Protein AF-0000000078824176 (afdb_homodimer)

Secondary structure (DSSP, 8-state):
--SEEEE-B-TT-GGG-B-EEEEEETTEEEEE---TTHHHHHHHTTTTTT--EEEEE-S--SHHHHTTHHHHHHIIIIIS---EEEEESSTHHHHHHHHTT--BTTTEEEEE--TT--EEETTEEEEEEEE-S-TTS-EEEEEEEETTEEEEE--S-SS--THHHHS--SEEEEE-BS---TT-SS-BHHHHHHHS-GGGGGGEEEESB--HHHHHHHHHTT-EE--B-/--SEEEE-B-TT-GGG-B-EEEEEETTEEEEE---TTHHHHHHHTTTTTT--EEEEE-S--SHHHHTTHHHHHHIIIIIS---EEEEESSTHHHHHHHHTT--BTTTEEEEE--TT--EEETTEEEEEEEE-S-TTS-EEEEEEEETTEEEEE--S-SS--THHHHS--SEEEEE-BS---TT-SS-BHHHHHHHS-GGGGGGEEEESB--HHHHHHHHHTT-EE--B-

Nearest PDB structures (foldseek):
  7fct-assembly1_A  TM=9.360E-01  e=2.946E-27  Bacillus phage vB_BtM_BMBsp2
  1zkp-assembly1_C  TM=7.876E-01  e=1.004E-12  Bacillus anthracis str. Ames
  6kns-assembly2_B-2  TM=7.590E-01  e=8.902E-13  Bacillus subtilis
  6kns-assembly1_A  TM=7.943E-01  e=1.105E-11  Bacillus subtilis
  2wyl-assembly1_C  TM=6.025E-01  e=3.539E-07  Escherichia coli

Solvent-accessible surface area (backbone atoms only — not comparable to full-atom values): 23231 Å² total; per-residue (Å²): 127,86,65,42,21,80,13,38,7,23,81,85,26,62,91,44,26,26,35,23,37,34,45,78,56,95,36,29,38,39,31,37,32,28,6,22,52,39,40,57,49,40,60,76,65,48,65,62,63,78,46,73,41,42,36,37,39,47,36,40,56,42,24,42,25,40,12,17,40,59,50,43,33,51,43,32,31,76,73,67,68,28,64,29,35,37,36,34,67,56,64,60,60,58,51,47,42,40,63,40,39,51,45,78,80,68,36,29,39,80,41,81,40,56,70,76,33,83,39,83,50,98,77,33,42,40,25,38,36,83,41,58,42,56,90,64,46,78,28,23,17,37,42,34,43,45,96,92,34,39,32,37,40,39,39,63,13,35,63,83,67,68,56,70,80,73,42,88,62,58,39,38,37,34,38,29,27,61,71,78,56,92,84,50,45,46,14,18,50,66,58,50,58,72,71,47,55,73,94,58,24,76,39,30,29,38,30,31,37,62,49,74,68,40,58,57,53,40,45,72,69,45,29,42,66,69,62,72,110,126,86,65,41,21,80,13,40,8,22,83,85,27,62,92,44,24,27,35,22,37,34,45,78,55,94,37,29,38,39,32,37,31,26,6,22,52,37,40,56,50,41,61,76,66,49,66,63,64,78,46,73,42,42,37,36,39,47,34,40,56,42,24,42,26,39,11,15,40,58,49,43,33,50,42,33,30,76,73,67,69,27,64,28,35,40,36,35,67,55,64,60,62,59,50,46,42,40,64,38,39,51,45,78,80,66,38,28,38,80,42,81,41,55,69,78,33,82,38,83,49,98,77,32,40,40,24,38,37,81,40,57,44,56,90,62,47,79,30,23,20,38,42,34,44,44,96,92,35,39,34,38,39,38,38,65,14,36,63,83,67,68,56,70,79,74,44,88,62,60,39,38,37,34,38,28,26,61,70,78,58,91,84,50,47,46,15,18,50,66,56,50,56,73,71,47,57,73,94,58,24,77,39,30,28,38,30,32,38,62,48,74,66,39,57,58,53,41,45,73,68,44,31,41,65,68,61,72,110

Sequence (458 aa):
MTLNFLGRGSAFNIKEGNNSAYIKENNKLILLDCGESVFEKIVSKNLLEDIRDVHVLITHLDSDHVGSLSSLIYYTRYIKQIVSNVYFPDSDLYNLLKIQGHMEGQDYRFNYIDIDTNTSSEFGNIRPIKVEHIETLNCFGYLLYVKGKLIWYSGDCKNVSNIINEYEIDEFYQDTCLADYEGNIHTSLRILCETIPKHKRSKIYCMHIDCEELIKKAKHEGFNVVEINMTLNFLGRGSAFNIKEGNNSAYIKENNKLILLDCGESVFEKIVSKNLLEDIRDVHVLITHLDSDHVGSLSSLIYYTRYIKQIVSNVYFPDSDLYNLLKIQGHMEGQDYRFNYIDIDTNTSSEFGNIRPIKVEHIETLNCFGYLLYVKGKLIWYSGDCKNVSNIINEYEIDEFYQDTCLADYEGNIHTSLRILCETIPKHKRSKIYCMHIDCEELIKKAKHEGFNVVEIN

Radius of gyration: 22.6 Å; Cα contacts (8 Å, |Δi|>4): 1136; chains: 2; bounding box: 47×70×51 Å

Structure (mmCIF, N/CA/C/O backbone):
data_AF-0000000078824176-model_v1
#
loop_
_entity.id
_entity.type
_entity.pdbx_description
1 polymer 'Predicted hydrolase'
#
loop_
_atom_site.group_PDB
_atom_site.id
_atom_site.type_symbol
_atom_site.label_atom_id
_atom_site.label_alt_id
_atom_site.label_comp_id
_atom_site.label_asym_id
_atom_site.label_entity_id
_atom_site.label_seq_id
_atom_site.pdbx_PDB_ins_code
_atom_site.Cartn_x
_atom_site.Cartn_y
_atom_site.Cartn_z
_atom_site.occupancy
_atom_site.B_iso_or_equiv
_atom_site.auth_seq_id
_atom_site.auth_comp_id
_atom_site.auth_asym_id
_atom_site.auth_atom_id
_atom_site.pdbx_PDB_model_num
ATOM 1 N N . MET A 1 1 ? 1.742 28.422 -0.798 1 85.75 1 MET A N 1
ATOM 2 C CA . MET A 1 1 ? 1.796 27.125 -0.135 1 85.75 1 MET A CA 1
ATOM 3 C C . MET A 1 1 ? 3.229 26.594 -0.071 1 85.75 1 MET A C 1
ATOM 5 O O . MET A 1 1 ? 3.924 26.562 -1.086 1 85.75 1 MET A O 1
ATOM 9 N N . THR A 1 2 ? 3.648 26.328 1.102 1 90.88 2 THR A N 1
ATOM 10 C CA . THR A 1 2 ? 4.992 25.812 1.353 1 90.88 2 THR A CA 1
ATOM 11 C C . THR A 1 2 ? 5.09 24.344 0.958 1 90.88 2 THR A C 1
ATOM 13 O O . THR A 1 2 ? 6.098 23.922 0.39 1 90.88 2 THR A O 1
ATOM 16 N N . LEU A 1 3 ? 4.02 23.578 1.238 1 96.25 3 LEU A N 1
ATOM 17 C CA . LEU A 1 3 ? 4.012 22.141 0.926 1 96.25 3 LEU A CA 1
ATOM 18 C C . LEU A 1 3 ? 3.49 21.906 -0.487 1 96.25 3 LEU A C 1
ATOM 20 O O . LEU A 1 3 ? 2.537 22.547 -0.922 1 96.25 3 LEU A O 1
ATOM 24 N N . ASN A 1 4 ? 4.18 21.031 -1.193 1 97.31 4 ASN A N 1
ATOM 25 C CA . ASN A 1 4 ? 3.639 20.453 -2.416 1 97.31 4 ASN A CA 1
ATOM 26 C C . ASN A 1 4 ? 2.869 19.172 -2.131 1 97.31 4 ASN A C 1
ATOM 28 O O . ASN A 1 4 ? 3.146 18.469 -1.148 1 97.31 4 ASN A O 1
ATOM 32 N N . PHE A 1 5 ? 1.926 18.891 -2.979 1 98.62 5 PHE A N 1
ATOM 33 C CA . PHE A 1 5 ? 1.122 17.703 -2.713 1 98.62 5 PHE A CA 1
ATOM 34 C C . PHE A 1 5 ? 1.205 16.719 -3.873 1 98.62 5 PHE A C 1
ATOM 36 O O . PHE A 1 5 ? 1.182 17.125 -5.039 1 98.62 5 PHE A O 1
ATOM 43 N N . LEU A 1 6 ? 1.271 15.445 -3.551 1 98.31 6 LEU A N 1
ATOM 44 C CA . LEU A 1 6 ? 1.256 14.367 -4.535 1 98.31 6 LEU A CA 1
ATOM 45 C C . LEU A 1 6 ? -0.158 13.828 -4.73 1 98.31 6 LEU A C 1
ATOM 47 O O . LEU A 1 6 ? -0.453 13.195 -5.75 1 98.31 6 LEU A O 1
ATOM 51 N N . GLY A 1 7 ? -0.941 13.938 -3.797 1 98.5 7 GLY A N 1
ATOM 52 C CA . GLY A 1 7 ? -2.359 13.633 -3.717 1 98.5 7 GLY A CA 1
ATOM 53 C C . GLY A 1 7 ? -3.068 14.367 -2.598 1 98.5 7 GLY A C 1
ATOM 54 O O . GLY A 1 7 ? -2.424 14.875 -1.675 1 98.5 7 GLY A O 1
ATOM 55 N N . ARG A 1 8 ? -4.336 14.484 -2.705 1 98.75 8 ARG A N 1
ATOM 56 C CA . ARG A 1 8 ? -5.094 15.227 -1.703 1 98.75 8 ARG A CA 1
ATOM 57 C C . ARG A 1 8 ? -6.434 14.555 -1.419 1 98.75 8 ARG A C 1
ATOM 59 O O . ARG A 1 8 ? -7.355 15.188 -0.901 1 98.75 8 ARG A O 1
ATOM 66 N N . GLY A 1 9 ? -6.527 13.289 -1.789 1 98.5 9 GLY A N 1
ATOM 67 C CA . GLY A 1 9 ? -7.801 12.594 -1.659 1 98.5 9 GLY A CA 1
ATOM 68 C C . GLY A 1 9 ? -7.91 11.781 -0.383 1 98.5 9 GLY A C 1
ATOM 69 O O . GLY A 1 9 ? -6.898 11.414 0.212 1 98.5 9 GLY A O 1
ATOM 70 N N . SER A 1 10 ? -9.164 11.609 0.029 1 98.06 10 SER A N 1
ATOM 71 C CA . SER A 1 10 ? -9.453 10.625 1.062 1 98.06 10 SER A CA 1
ATOM 72 C C . SER A 1 10 ? -9.141 9.211 0.581 1 98.06 10 SER A C 1
ATOM 74 O O . SER A 1 10 ? -8.789 9.008 -0.584 1 98.06 10 SER A O 1
ATOM 76 N N . ALA A 1 11 ? -9.203 8.234 1.477 1 97.19 11 ALA A N 1
ATOM 77 C CA . ALA A 1 11 ? -8.766 6.859 1.23 1 97.19 11 ALA A CA 1
ATOM 78 C C . ALA A 1 11 ? -9.461 6.277 0 1 97.19 11 ALA A C 1
ATOM 80 O O . ALA A 1 11 ? -8.844 5.551 -0.782 1 97.19 11 ALA A O 1
ATOM 81 N N . PHE A 1 12 ? -10.789 6.645 -0.224 1 97.19 12 PHE A N 1
ATOM 82 C CA . PHE A 1 12 ? -11.562 5.988 -1.268 1 97.19 12 PHE A CA 1
ATOM 83 C C . PHE A 1 12 ? -11.711 6.895 -2.484 1 97.19 12 PHE A C 1
ATOM 85 O O . PHE A 1 12 ? -12.391 6.539 -3.451 1 97.19 12 PHE A O 1
ATOM 92 N N . ASN A 1 13 ? -11.133 8.102 -2.436 1 97.44 13 ASN A N 1
ATOM 93 C CA . ASN A 1 13 ? -11.133 9 -3.58 1 97.44 13 ASN A CA 1
ATOM 94 C C . ASN A 1 13 ? -9.914 8.781 -4.473 1 97.44 13 ASN A C 1
ATOM 96 O O . ASN A 1 13 ? -9 9.602 -4.492 1 97.44 13 ASN A O 1
ATOM 100 N N . ILE A 1 14 ? -9.938 7.777 -5.254 1 95.94 14 ILE A N 1
ATOM 101 C CA . ILE A 1 14 ? -8.789 7.305 -6.023 1 95.94 14 ILE A CA 1
ATOM 102 C C . ILE A 1 14 ? -8.398 8.352 -7.062 1 95.94 14 ILE A C 1
ATOM 104 O O . ILE A 1 14 ? -7.223 8.477 -7.422 1 95.94 14 ILE A O 1
ATOM 108 N N . LYS A 1 15 ? -9.391 9.164 -7.523 1 95 15 LYS A N 1
ATOM 109 C CA . LYS A 1 15 ? -9.133 10.18 -8.539 1 95 15 LYS A CA 1
ATOM 110 C C . LYS A 1 15 ? -8.164 11.242 -8.023 1 95 15 LYS A C 1
ATOM 112 O O . LYS A 1 15 ? -7.348 11.766 -8.781 1 95 15 LYS A O 1
ATOM 117 N N . GLU A 1 16 ? -8.203 11.492 -6.754 1 97.38 16 GLU A N 1
ATOM 118 C CA . GLU A 1 16 ? -7.41 12.562 -6.16 1 97.38 16 GLU A CA 1
ATOM 119 C C . GLU A 1 16 ? -6.098 12.031 -5.598 1 97.38 16 GLU A C 1
ATOM 121 O O . GLU A 1 16 ? -5.258 12.805 -5.129 1 97.38 16 GLU A O 1
ATOM 126 N N . GLY A 1 17 ? -5.883 10.648 -5.605 1 97.69 17 GLY A N 1
ATOM 127 C CA . GLY A 1 17 ? -4.691 10.062 -5.008 1 97.69 17 GLY A CA 1
ATOM 128 C C . GLY A 1 17 ? -4.648 10.203 -3.5 1 97.69 17 GLY A C 1
ATOM 129 O O . GLY A 1 17 ? -5.414 10.984 -2.922 1 97.69 17 GLY A O 1
ATOM 130 N N . ASN A 1 18 ? -3.82 9.453 -2.906 1 98.75 18 ASN A N 1
ATOM 131 C CA . ASN A 1 18 ? -3.719 9.508 -1.452 1 98.75 18 ASN A CA 1
ATOM 132 C C . ASN A 1 18 ? -3.127 10.828 -0.976 1 98.75 18 ASN A C 1
ATOM 134 O O . ASN A 1 18 ? -2.174 11.336 -1.568 1 98.75 18 ASN A O 1
ATOM 138 N N . ASN A 1 19 ? -3.697 11.344 0.047 1 98.81 19 ASN A N 1
ATOM 139 C CA . ASN A 1 19 ? -3.217 12.57 0.675 1 98.81 19 ASN A CA 1
ATOM 140 C C . ASN A 1 19 ? -1.762 12.445 1.114 1 98.81 19 ASN A C 1
ATOM 142 O O . ASN A 1 19 ? -1.429 11.594 1.938 1 98.81 19 ASN A O 1
ATOM 146 N N . SER A 1 20 ? -0.883 13.195 0.501 1 98.81 20 SER A N 1
ATOM 147 C CA . SER A 1 20 ? 0.547 13.188 0.791 1 98.81 20 SER A CA 1
ATOM 148 C C . SER A 1 20 ? 1.206 14.492 0.36 1 98.81 20 SER A C 1
ATOM 150 O O . SER A 1 20 ? 0.925 15.008 -0.724 1 98.81 20 SER A O 1
ATOM 152 N N . ALA A 1 21 ? 2.039 15.055 1.191 1 98.5 21 ALA A N 1
ATOM 153 C CA . ALA A 1 21 ? 2.738 16.312 0.905 1 98.5 21 ALA A CA 1
ATOM 154 C C . ALA A 1 21 ? 4.25 16.094 0.881 1 98.5 21 ALA A C 1
ATOM 156 O O . ALA A 1 21 ? 4.75 15.07 1.347 1 98.5 21 ALA A O 1
ATOM 157 N N . TYR A 1 22 ? 4.98 17.047 0.224 1 97.88 22 TYR A N 1
ATOM 158 C CA . TYR A 1 22 ? 6.434 16.922 0.214 1 97.88 22 TYR A CA 1
ATOM 159 C C . TYR A 1 22 ? 7.094 18.297 0.057 1 97.88 22 TYR A C 1
ATOM 161 O O . TYR A 1 22 ? 6.445 19.266 -0.343 1 97.88 22 TYR A O 1
ATOM 169 N N . ILE A 1 23 ? 8.258 18.422 0.523 1 96.19 23 ILE A N 1
ATOM 170 C CA . ILE A 1 23 ? 9.195 19.516 0.272 1 96.19 23 ILE A CA 1
ATOM 171 C C . ILE A 1 23 ? 10.461 18.969 -0.391 1 96.19 23 ILE A C 1
ATOM 173 O O . ILE A 1 23 ? 11.008 17.953 0.049 1 96.19 23 ILE A O 1
ATOM 177 N N . LYS A 1 24 ? 10.844 19.469 -1.469 1 95.75 24 LYS A N 1
ATOM 178 C CA . LYS A 1 24 ? 12.078 19.125 -2.166 1 95.75 24 LYS A CA 1
ATOM 179 C C . LYS A 1 24 ? 13.016 20.328 -2.246 1 95.75 24 LYS A C 1
ATOM 181 O O . LYS A 1 24 ? 12.695 21.344 -2.883 1 95.75 24 LYS A O 1
ATOM 186 N N . GLU A 1 25 ? 14.133 20.219 -1.551 1 91.81 25 GLU A N 1
ATOM 187 C CA . GLU A 1 25 ? 15.094 21.312 -1.536 1 91.81 25 GLU A CA 1
ATOM 188 C C . GLU A 1 25 ? 16.484 20.828 -1.123 1 91.81 25 GLU A C 1
ATOM 190 O O . GLU A 1 25 ? 16.609 19.953 -0.259 1 91.81 25 GLU A O 1
ATOM 195 N N . ASN A 1 26 ? 17.594 21.375 -1.73 1 92.69 26 ASN A N 1
ATOM 196 C CA . ASN A 1 26 ? 18.969 21.094 -1.361 1 92.69 26 ASN A CA 1
ATOM 197 C C . ASN A 1 26 ? 19.281 19.609 -1.389 1 92.69 26 ASN A C 1
ATOM 199 O O . ASN A 1 26 ? 19.797 19.062 -0.418 1 92.69 26 ASN A O 1
ATOM 203 N N . ASN A 1 27 ? 18.75 18.922 -2.381 1 95.75 27 ASN A N 1
ATOM 204 C CA . ASN A 1 27 ? 18.984 17.516 -2.631 1 95.75 27 ASN A CA 1
ATOM 205 C C . ASN A 1 27 ? 18.328 16.641 -1.567 1 95.75 27 ASN A C 1
ATOM 207 O O . ASN A 1 27 ? 18.781 15.516 -1.319 1 95.75 27 ASN A O 1
ATOM 211 N N . LYS A 1 28 ? 17.312 17.328 -0.838 1 96.38 28 LYS A N 1
ATOM 212 C CA . LYS A 1 28 ? 16.547 16.594 0.166 1 96.38 28 LYS A CA 1
ATOM 213 C C . LYS A 1 28 ? 15.078 16.5 -0.227 1 96.38 28 LYS A C 1
ATOM 215 O O . LYS A 1 28 ? 14.508 17.453 -0.763 1 96.38 28 LYS A O 1
ATOM 220 N N . LEU A 1 29 ? 14.547 15.32 -0.014 1 97.88 29 LEU A N 1
ATOM 221 C CA . LEU A 1 29 ? 13.109 15.109 -0.134 1 97.88 29 LEU A CA 1
ATOM 222 C C . LEU A 1 29 ? 12.492 14.805 1.225 1 97.88 29 LEU A C 1
ATOM 224 O O . LEU A 1 29 ? 12.898 13.852 1.898 1 97.88 29 LEU A O 1
ATOM 228 N N . ILE A 1 30 ? 11.617 15.672 1.691 1 97.25 30 ILE A N 1
ATOM 229 C CA . ILE A 1 30 ? 10.812 15.445 2.891 1 97.25 30 ILE A CA 1
ATOM 230 C C . ILE A 1 30 ? 9.383 15.102 2.494 1 97.25 30 ILE A C 1
ATOM 232 O O . ILE A 1 30 ? 8.711 15.883 1.821 1 97.25 30 ILE A O 1
ATOM 236 N N . LEU A 1 31 ? 9.016 13.961 2.865 1 98.62 31 LEU A N 1
ATOM 237 C CA . LEU A 1 31 ? 7.703 13.445 2.5 1 98.62 31 LEU A CA 1
ATOM 238 C C . LEU A 1 31 ? 6.82 13.273 3.734 1 98.62 31 LEU A C 1
ATOM 240 O O . LEU A 1 31 ? 7.281 12.773 4.766 1 98.62 31 LEU A O 1
ATOM 244 N N . LEU A 1 32 ? 5.574 13.75 3.678 1 98.69 32 LEU A N 1
ATOM 245 C CA . LEU A 1 32 ? 4.555 13.469 4.684 1 98.69 32 LEU A CA 1
ATOM 246 C C . LEU A 1 32 ? 3.566 12.422 4.18 1 98.69 32 LEU A C 1
ATOM 248 O O . LEU A 1 32 ? 2.793 12.688 3.258 1 98.69 32 LEU A O 1
ATOM 252 N N . ASP A 1 33 ? 3.607 11.25 4.762 1 98.88 33 ASP A N 1
ATOM 253 C CA . ASP A 1 33 ? 2.818 10.07 4.418 1 98.88 33 ASP A CA 1
ATOM 254 C C . ASP A 1 33 ? 3.219 9.523 3.051 1 98.88 33 ASP A C 1
ATOM 256 O O . ASP A 1 33 ? 3.791 10.242 2.23 1 98.88 33 ASP A O 1
ATOM 260 N N . CYS A 1 34 ? 2.979 8.281 2.875 1 98.94 34 CYS A N 1
ATOM 261 C CA . CYS A 1 34 ? 3.342 7.543 1.674 1 98.94 34 CYS A CA 1
ATOM 262 C C . CYS A 1 34 ? 2.33 6.441 1.387 1 98.94 34 CYS A C 1
ATOM 264 O O . CYS A 1 34 ? 2.672 5.258 1.411 1 98.94 34 CYS A O 1
ATOM 266 N N . GLY A 1 35 ? 1.13 6.879 1.057 1 98.88 35 GLY A N 1
ATOM 267 C CA . GLY A 1 35 ? 0.037 5.957 0.793 1 98.88 35 GLY A CA 1
ATOM 268 C C . GLY A 1 35 ? 0.248 5.125 -0.456 1 98.88 35 GLY A C 1
ATOM 269 O O . GLY A 1 35 ? 1.292 5.223 -1.104 1 98.88 35 GLY A O 1
ATOM 270 N N . GLU A 1 36 ? -0.699 4.336 -0.833 1 98.75 36 GLU A N 1
ATOM 271 C CA . GLU A 1 36 ? -0.552 3.314 -1.863 1 98.75 36 GLU A CA 1
ATOM 272 C C . GLU A 1 36 ? -0.331 3.941 -3.238 1 98.75 36 GLU A C 1
ATOM 274 O O . GLU A 1 36 ? 0.322 3.348 -4.098 1 98.75 36 GLU A O 1
ATOM 279 N N . SER A 1 37 ? -0.783 5.207 -3.457 1 98.25 37 SER A N 1
ATOM 280 C CA . SER A 1 37 ? -0.636 5.828 -4.77 1 98.25 37 SER A CA 1
ATOM 281 C C . SER A 1 37 ? 0.59 6.734 -4.816 1 98.25 37 SER A C 1
ATOM 283 O O . SER A 1 37 ? 0.903 7.309 -5.863 1 98.25 37 SER A O 1
ATOM 285 N N . VAL A 1 38 ? 1.295 6.863 -3.754 1 98.75 38 VAL A N 1
ATOM 286 C CA . VAL A 1 38 ? 2.281 7.926 -3.605 1 98.75 38 VAL A CA 1
ATOM 287 C C . VAL A 1 38 ? 3.584 7.523 -4.293 1 98.75 38 VAL A C 1
ATOM 289 O O . VAL A 1 38 ? 4.172 8.312 -5.035 1 98.75 38 VAL A O 1
ATOM 292 N N . PHE A 1 39 ? 4.074 6.289 -4.121 1 98.88 39 PHE A N 1
ATOM 293 C CA . PHE A 1 39 ? 5.328 5.844 -4.711 1 98.88 39 PHE A CA 1
ATOM 294 C C . PHE A 1 39 ? 5.301 6 -6.227 1 98.88 39 PHE A C 1
ATOM 296 O O . PHE A 1 39 ? 6.25 6.508 -6.824 1 98.88 39 PHE A O 1
ATOM 303 N N . GLU A 1 40 ? 4.176 5.543 -6.789 1 98.25 40 GLU A N 1
ATOM 304 C CA . GLU A 1 40 ? 4.051 5.676 -8.242 1 98.25 40 GLU A CA 1
ATOM 305 C C . GLU A 1 40 ? 4.227 7.129 -8.68 1 98.25 40 GLU A C 1
ATOM 307 O O . GLU A 1 40 ? 4.879 7.402 -9.688 1 98.25 40 GLU A O 1
ATOM 312 N N . LYS A 1 41 ? 3.641 8.055 -7.945 1 98.06 41 LYS A N 1
ATOM 313 C CA . LYS A 1 41 ? 3.734 9.477 -8.281 1 98.06 41 LYS A CA 1
ATOM 314 C C . LYS A 1 41 ? 5.168 9.977 -8.133 1 98.06 41 LYS A C 1
ATOM 316 O O . LYS A 1 41 ? 5.637 10.773 -8.953 1 98.06 41 LYS A O 1
ATOM 321 N N . ILE A 1 42 ? 5.84 9.531 -7.082 1 98.56 42 ILE A N 1
ATOM 322 C CA . ILE A 1 42 ? 7.223 9.93 -6.844 1 98.56 42 ILE A CA 1
ATOM 323 C C . ILE A 1 42 ? 8.094 9.516 -8.031 1 98.56 42 ILE A C 1
ATOM 325 O O . ILE A 1 42 ? 8.891 10.312 -8.531 1 98.56 42 ILE A O 1
ATOM 329 N N . VAL A 1 43 ? 7.934 8.297 -8.5 1 98.06 43 VAL A N 1
ATOM 330 C CA . VAL A 1 43 ? 8.734 7.766 -9.594 1 98.06 43 VAL A CA 1
ATOM 331 C C . VAL A 1 43 ? 8.352 8.461 -10.898 1 98.06 43 VAL A C 1
ATOM 333 O O . VAL A 1 43 ? 9.219 8.906 -11.656 1 98.06 43 VAL A O 1
ATOM 336 N N . SER A 1 44 ? 7.027 8.609 -11.18 1 96.88 44 SER A N 1
ATOM 337 C CA . SER A 1 44 ? 6.547 9.164 -12.438 1 96.88 44 SER A CA 1
ATOM 338 C C . SER A 1 44 ? 6.953 10.633 -12.586 1 96.88 44 SER A C 1
ATOM 340 O O . SER A 1 44 ? 7.211 11.102 -13.703 1 96.88 44 SER A O 1
ATOM 342 N N . LYS A 1 45 ? 7.035 11.336 -11.453 1 97.12 45 LYS A N 1
ATOM 343 C CA . LYS A 1 45 ? 7.387 12.758 -11.477 1 97.12 45 LYS A CA 1
ATOM 344 C C . LYS A 1 45 ? 8.891 12.953 -11.359 1 97.12 45 LYS A C 1
ATOM 346 O O . LYS A 1 45 ? 9.375 14.086 -11.328 1 97.12 45 LYS A O 1
ATOM 351 N N . ASN A 1 46 ? 9.656 11.852 -11.242 1 97.12 46 ASN A N 1
ATOM 352 C CA . ASN A 1 46 ? 11.109 11.883 -11.102 1 97.12 46 ASN A CA 1
ATOM 353 C C . A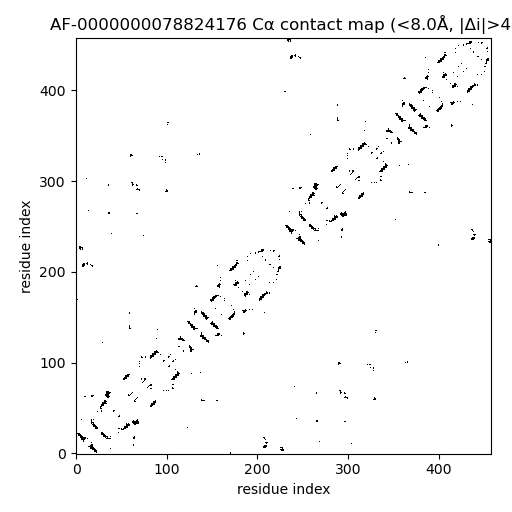SN A 1 46 ? 11.539 12.742 -9.914 1 97.12 46 ASN A C 1
ATOM 355 O O . ASN A 1 46 ? 12.445 13.562 -10.039 1 97.12 46 ASN A O 1
ATOM 359 N N . LEU A 1 47 ? 10.844 12.625 -8.836 1 97.88 47 LEU A N 1
ATOM 360 C CA . LEU A 1 47 ? 11.086 13.477 -7.676 1 97.88 47 LEU A CA 1
ATOM 361 C C . LEU A 1 47 ? 12.391 13.102 -6.992 1 97.88 47 LEU A C 1
ATOM 363 O O . LEU A 1 47 ? 12.914 13.867 -6.176 1 97.88 47 LEU A O 1
ATOM 367 N N . LEU A 1 48 ? 12.93 11.953 -7.273 1 98.31 48 LEU A N 1
ATOM 368 C CA . LEU A 1 48 ? 14.148 11.5 -6.609 1 98.31 48 LEU A CA 1
ATOM 369 C C . LEU A 1 48 ? 15.383 11.867 -7.426 1 98.31 48 LEU A C 1
ATOM 371 O O . LEU A 1 48 ? 16.516 11.555 -7.039 1 98.31 48 LEU A O 1
ATOM 375 N N . GLU A 1 49 ? 15.047 12.508 -8.586 1 96.88 49 GLU A N 1
ATOM 376 C CA . GLU A 1 49 ? 16.172 12.977 -9.375 1 96.88 49 GLU A CA 1
ATOM 377 C C . GLU A 1 49 ? 17.016 13.969 -8.578 1 96.88 49 GLU A C 1
ATOM 379 O O . GLU A 1 49 ? 16.484 14.898 -7.969 1 96.88 49 GLU A O 1
ATOM 384 N N . ASP A 1 50 ? 18.297 13.82 -8.391 1 96.81 50 ASP A N 1
ATOM 385 C CA . ASP A 1 50 ? 19.266 14.695 -7.742 1 96.81 50 ASP A CA 1
ATOM 386 C C . ASP A 1 50 ? 19.062 14.711 -6.227 1 96.81 50 ASP A C 1
ATOM 388 O O . ASP A 1 50 ? 19.422 15.68 -5.559 1 96.81 50 ASP A O 1
ATOM 392 N N . ILE A 1 51 ? 18.359 13.773 -5.762 1 98 51 ILE A N 1
ATOM 393 C CA . ILE A 1 51 ? 18.141 13.672 -4.324 1 98 51 ILE A CA 1
ATOM 394 C C . ILE A 1 51 ? 19.188 12.75 -3.701 1 98 51 ILE A C 1
ATOM 396 O O . ILE A 1 51 ? 19.516 11.711 -4.273 1 98 51 ILE A O 1
ATOM 400 N N . ARG A 1 52 ? 19.688 13.164 -2.516 1 97.69 52 ARG A N 1
ATOM 401 C CA . ARG A 1 52 ? 20.688 12.375 -1.806 1 97.69 52 ARG A CA 1
ATOM 402 C C . ARG A 1 52 ? 20.203 12.016 -0.402 1 97.69 52 ARG A C 1
ATOM 404 O O . ARG A 1 52 ? 20.797 11.172 0.266 1 97.69 52 ARG A O 1
ATOM 411 N N . ASP A 1 53 ? 19.094 12.641 -0.003 1 97.81 53 ASP A N 1
ATOM 412 C CA . ASP A 1 53 ? 18.562 12.43 1.345 1 97.81 53 ASP A CA 1
ATOM 413 C C . ASP A 1 53 ? 17.047 12.422 1.345 1 97.81 53 ASP A C 1
ATOM 415 O O . ASP A 1 53 ? 16.406 13.359 0.859 1 97.81 53 ASP A O 1
ATOM 419 N N . VAL A 1 54 ? 16.531 11.336 1.842 1 98.5 54 VAL A N 1
ATOM 420 C CA . VAL A 1 54 ? 15.086 11.164 1.845 1 98.5 54 VAL A CA 1
ATOM 421 C C . VAL A 1 54 ? 14.586 11.016 3.281 1 98.5 54 VAL A C 1
ATOM 423 O O . VAL A 1 54 ? 15.109 10.211 4.051 1 98.5 54 VAL A O 1
ATOM 426 N N . HIS A 1 55 ? 13.602 11.836 3.688 1 98 55 HIS A N 1
ATOM 427 C CA . HIS A 1 55 ? 12.961 11.828 4.996 1 98 55 HIS A CA 1
ATOM 428 C C . HIS A 1 55 ? 11.453 11.656 4.871 1 98 55 HIS A C 1
ATOM 430 O O . HIS A 1 55 ? 10.797 12.398 4.141 1 98 55 HIS A O 1
ATOM 436 N N . VAL A 1 56 ? 10.93 10.664 5.566 1 98.75 56 VAL A N 1
ATOM 437 C CA . VAL A 1 56 ? 9.5 10.383 5.48 1 98.75 56 VAL A CA 1
ATOM 438 C C . VAL A 1 56 ? 8.875 10.453 6.875 1 98.75 56 VAL A C 1
ATOM 440 O O . VAL A 1 56 ? 9.266 9.711 7.777 1 98.75 56 VAL A O 1
ATOM 443 N N . LEU A 1 57 ? 7.922 11.359 7.066 1 98.44 57 LEU A N 1
ATOM 444 C CA . LEU A 1 57 ? 7.121 11.469 8.281 1 98.44 57 LEU A CA 1
ATOM 445 C C . LEU A 1 57 ? 5.746 10.836 8.086 1 98.44 57 LEU A C 1
ATOM 447 O O . LEU A 1 57 ? 5 11.234 7.191 1 98.44 57 LEU A O 1
ATOM 451 N N . ILE A 1 58 ? 5.422 9.867 8.93 1 98.81 58 ILE A N 1
ATOM 452 C CA . ILE A 1 58 ? 4.164 9.141 8.789 1 98.81 58 ILE A CA 1
ATOM 453 C C . ILE A 1 58 ? 3.189 9.578 9.875 1 98.81 58 ILE A C 1
ATOM 455 O O . ILE A 1 58 ? 3.549 9.625 11.055 1 98.81 58 ILE A O 1
ATOM 459 N N . THR A 1 59 ? 1.964 9.906 9.492 1 98.81 59 THR A N 1
ATOM 460 C CA . THR A 1 59 ? 0.963 10.352 10.453 1 98.81 59 THR A CA 1
ATOM 461 C C . THR A 1 59 ? 0.307 9.164 11.148 1 98.81 59 THR A C 1
ATOM 463 O O . THR A 1 59 ? 0.08 9.188 12.359 1 98.81 59 THR A O 1
ATOM 466 N N . HIS A 1 60 ? -0.094 8.148 10.383 1 98.81 60 HIS A N 1
ATOM 467 C CA . HIS A 1 60 ? -0.664 6.926 10.938 1 98.81 60 HIS A CA 1
ATOM 468 C C . HIS A 1 60 ? -0.582 5.777 9.938 1 98.81 60 HIS A C 1
ATOM 470 O O . HIS A 1 60 ? -0.076 5.953 8.82 1 98.81 60 HIS A O 1
ATOM 476 N N . LEU A 1 61 ? -1.084 4.586 10.312 1 98.81 61 LEU A N 1
ATOM 477 C CA . LEU A 1 61 ? -0.606 3.404 9.609 1 98.81 61 LEU A CA 1
ATOM 478 C C . LEU A 1 61 ? -1.714 2.795 8.758 1 98.81 61 LEU A C 1
ATOM 480 O O . LEU A 1 61 ? -1.606 1.648 8.312 1 98.81 61 LEU A O 1
ATOM 484 N N . ASP A 1 62 ? -2.807 3.557 8.453 1 98.5 62 ASP A N 1
ATOM 485 C CA . ASP A 1 62 ? -3.701 3.133 7.383 1 98.5 62 ASP A CA 1
ATOM 486 C C . ASP A 1 62 ? -2.971 3.098 6.043 1 98.5 62 ASP A C 1
ATOM 488 O O . ASP A 1 62 ? -2.062 3.896 5.805 1 98.5 62 ASP A O 1
ATOM 492 N N . SER A 1 63 ? -3.383 2.223 5.164 1 98.31 63 SER A N 1
ATOM 493 C CA . SER A 1 63 ? -2.625 1.986 3.941 1 98.31 63 SER A CA 1
ATOM 494 C C . SER A 1 63 ? -2.623 3.221 3.045 1 98.31 63 SER A C 1
ATOM 496 O O . SER A 1 63 ? -1.655 3.469 2.322 1 98.31 63 SER A O 1
ATOM 498 N N . ASP A 1 64 ? -3.697 4.023 3.131 1 98.56 64 ASP A N 1
ATOM 499 C CA . ASP A 1 64 ? -3.705 5.219 2.297 1 98.56 64 ASP A CA 1
ATOM 500 C C . ASP A 1 64 ? -2.709 6.254 2.812 1 98.56 64 ASP A C 1
ATOM 502 O O . ASP A 1 64 ? -2.512 7.301 2.189 1 98.56 64 ASP A O 1
ATOM 506 N N . HIS A 1 65 ? -1.98 5.984 3.85 1 98.88 65 HIS A N 1
ATOM 507 C CA . HIS A 1 65 ? -0.934 6.867 4.352 1 98.88 65 HIS A CA 1
ATOM 508 C C . HIS A 1 65 ? 0.417 6.16 4.383 1 98.88 65 HIS A C 1
ATOM 510 O O . HIS A 1 65 ? 1.46 6.809 4.48 1 98.88 65 HIS A O 1
ATOM 516 N N . VAL A 1 66 ? 0.461 4.816 4.258 1 98.88 66 VAL A N 1
ATOM 517 C CA . VAL A 1 66 ? 1.744 4.129 4.371 1 98.88 66 VAL A CA 1
ATOM 518 C C . VAL A 1 66 ? 1.831 3.02 3.326 1 98.88 66 VAL A C 1
ATOM 520 O O . VAL A 1 66 ? 2.852 2.336 3.219 1 98.88 66 VAL A O 1
ATOM 523 N N . GLY A 1 67 ? 0.923 2.832 2.463 1 98.88 67 GLY A N 1
ATOM 524 C CA . GLY A 1 67 ? 0.722 1.639 1.658 1 98.88 67 GLY A CA 1
ATOM 525 C C . GLY A 1 67 ? 1.816 1.42 0.631 1 98.88 67 GLY A C 1
ATOM 526 O O . GLY A 1 67 ? 1.952 0.323 0.085 1 98.88 67 GLY A O 1
ATOM 527 N N . SER A 1 68 ? 2.594 2.434 0.282 1 98.88 68 SER A N 1
ATOM 528 C CA . SER A 1 68 ? 3.678 2.238 -0.676 1 98.88 68 SER A CA 1
ATOM 529 C C . SER A 1 68 ? 5.02 2.67 -0.089 1 98.88 68 SER A C 1
ATOM 531 O O . SER A 1 68 ? 5.992 2.852 -0.822 1 98.88 68 SER A O 1
ATOM 533 N N . LEU A 1 69 ? 5.059 2.799 1.237 1 98.94 69 LEU A N 1
ATOM 534 C CA . LEU A 1 69 ? 6.289 3.174 1.928 1 98.94 69 LEU A CA 1
ATOM 535 C C . LEU A 1 69 ? 7.375 2.123 1.714 1 98.94 69 LEU A C 1
ATOM 537 O O . LEU A 1 69 ? 8.531 2.463 1.467 1 98.94 69 LEU A O 1
ATOM 541 N N . SER A 1 70 ? 7.031 0.859 1.852 1 98.75 70 SER A N 1
ATOM 542 C CA . SER A 1 70 ? 7.969 -0.235 1.626 1 98.75 70 SER A CA 1
ATOM 543 C C . SER A 1 70 ? 8.609 -0.139 0.245 1 98.75 70 SER A C 1
ATOM 545 O O . SER A 1 70 ? 9.828 -0.281 0.109 1 98.75 70 SER A O 1
ATOM 547 N N . SER A 1 71 ? 7.816 0.096 -0.77 1 98.75 71 SER A N 1
ATOM 548 C CA . SER A 1 71 ? 8.328 0.227 -2.129 1 98.75 71 SER A CA 1
ATOM 549 C C . SER A 1 71 ? 9.289 1.406 -2.248 1 98.75 71 SER A C 1
ATOM 551 O O . SER A 1 71 ? 10.336 1.3 -2.889 1 98.75 71 SER A O 1
ATOM 553 N N . LEU A 1 72 ? 8.922 2.523 -1.617 1 98.94 72 LEU A N 1
ATOM 554 C CA . LEU A 1 72 ? 9.812 3.678 -1.626 1 98.94 72 LEU A CA 1
ATOM 555 C C . LEU A 1 72 ? 11.148 3.342 -0.967 1 98.94 72 LEU A C 1
ATOM 557 O O . LEU A 1 72 ? 12.211 3.652 -1.511 1 98.94 72 LEU A O 1
ATOM 561 N N . ILE A 1 73 ? 11.102 2.693 0.177 1 98.94 73 ILE A N 1
ATOM 562 C CA . ILE A 1 73 ? 12.297 2.344 0.939 1 98.94 73 ILE A CA 1
ATOM 563 C C . ILE A 1 73 ? 13.203 1.452 0.094 1 98.94 73 ILE A C 1
ATOM 565 O O . ILE A 1 73 ? 14.398 1.722 -0.038 1 98.94 73 ILE A O 1
ATOM 569 N N . TYR A 1 74 ? 12.648 0.422 -0.529 1 98.69 74 TYR A N 1
ATOM 570 C CA . TYR A 1 74 ? 13.445 -0.488 -1.344 1 98.69 74 TYR A CA 1
ATOM 571 C C . TYR A 1 74 ? 13.977 0.216 -2.586 1 98.69 74 TYR A C 1
ATOM 573 O O . TYR A 1 74 ? 15.125 -0.004 -2.988 1 98.69 74 TYR A O 1
ATOM 581 N N . TYR A 1 75 ? 13.164 1.035 -3.176 1 98.69 75 TYR A N 1
ATOM 582 C CA . TYR A 1 75 ? 13.594 1.755 -4.371 1 98.69 75 TYR A CA 1
ATOM 583 C C . TYR A 1 75 ? 14.758 2.684 -4.055 1 98.69 75 TYR A C 1
ATOM 585 O O . TYR A 1 75 ? 15.758 2.707 -4.781 1 98.69 75 TYR A O 1
ATOM 593 N N . THR A 1 76 ? 14.633 3.504 -2.969 1 98.81 76 THR A N 1
ATOM 594 C CA . THR A 1 76 ? 15.711 4.41 -2.582 1 98.81 76 THR A CA 1
ATOM 595 C C . THR A 1 76 ? 16.984 3.631 -2.258 1 98.81 76 THR A C 1
ATOM 597 O O . THR A 1 76 ? 18.078 4.027 -2.658 1 98.81 76 THR A O 1
ATOM 600 N N . ARG A 1 77 ? 16.859 2.486 -1.603 1 98.56 77 ARG A N 1
ATOM 601 C CA . ARG A 1 77 ? 18.031 1.714 -1.178 1 98.56 77 ARG A CA 1
ATOM 602 C C . ARG A 1 77 ? 18.703 1.042 -2.367 1 98.56 77 ARG A C 1
ATOM 604 O O . ARG A 1 77 ? 19.906 1.185 -2.562 1 98.56 77 ARG A O 1
ATOM 611 N N . TYR A 1 78 ? 17.938 0.347 -3.217 1 96.56 78 TYR A N 1
ATOM 612 C CA . TYR A 1 78 ? 18.531 -0.596 -4.156 1 96.56 78 TYR A CA 1
ATOM 613 C C . TYR A 1 78 ? 18.672 0.032 -5.539 1 96.56 78 TYR A C 1
ATOM 615 O O . TYR A 1 78 ? 19.5 -0.417 -6.344 1 96.56 78 TYR A O 1
ATOM 623 N N . ILE A 1 79 ? 17.875 1.035 -5.82 1 97.19 79 ILE A N 1
ATOM 624 C CA . ILE A 1 79 ? 17.969 1.693 -7.117 1 97.19 79 ILE A CA 1
ATOM 625 C C . ILE A 1 79 ? 18.734 3.006 -6.977 1 97.19 79 ILE A C 1
ATOM 627 O O . ILE A 1 79 ? 19.641 3.289 -7.758 1 97.19 79 ILE A O 1
ATOM 631 N N . LYS A 1 80 ? 18.453 3.811 -5.91 1 98.19 80 LYS A N 1
ATOM 632 C CA . LYS A 1 80 ? 19.047 5.141 -5.766 1 98.19 80 LYS A CA 1
ATOM 633 C C . LYS A 1 80 ? 20.234 5.113 -4.824 1 98.19 80 LYS A C 1
ATOM 635 O O . LYS A 1 80 ? 21 6.082 -4.754 1 98.19 80 LYS A O 1
ATOM 640 N N . GLN A 1 81 ? 20.422 3.984 -4.102 1 98.19 81 GLN A N 1
ATOM 641 C CA . GLN A 1 81 ? 21.516 3.818 -3.141 1 98.19 81 GLN A CA 1
ATOM 642 C C . GLN A 1 81 ? 21.422 4.863 -2.031 1 98.19 81 GLN A C 1
ATOM 644 O O . GLN A 1 81 ? 22.438 5.453 -1.648 1 98.19 81 GLN A O 1
ATOM 649 N N . ILE A 1 82 ? 20.234 5.176 -1.645 1 98.5 82 ILE A N 1
ATOM 650 C CA . ILE A 1 82 ? 19.938 6.078 -0.538 1 98.5 82 ILE A CA 1
ATOM 651 C C . ILE A 1 82 ? 19.219 5.309 0.572 1 98.5 82 ILE A C 1
ATOM 653 O O . ILE A 1 82 ? 18.25 4.594 0.314 1 98.5 82 ILE A O 1
ATOM 657 N N . VAL A 1 83 ? 19.719 5.363 1.812 1 98.75 83 VAL A N 1
ATOM 658 C CA . VAL A 1 83 ? 19 4.832 2.961 1 98.75 83 VAL A CA 1
ATOM 659 C C . VAL A 1 83 ? 18.016 5.879 3.492 1 98.75 83 VAL A C 1
ATOM 661 O O . VAL A 1 83 ? 18.438 6.902 4.039 1 98.75 83 VAL A O 1
ATOM 664 N N . SER A 1 84 ? 16.734 5.672 3.35 1 98.62 84 SER A N 1
ATOM 665 C CA . SER A 1 84 ? 15.711 6.637 3.736 1 98.62 84 SER A CA 1
ATOM 666 C C . SER A 1 84 ? 15.578 6.727 5.25 1 98.62 84 SER A C 1
ATOM 668 O O . SER A 1 84 ? 15.75 5.727 5.953 1 98.62 84 SER A O 1
ATOM 670 N N . ASN A 1 85 ? 15.312 7.945 5.711 1 98.44 85 ASN A N 1
ATOM 671 C CA . ASN A 1 85 ? 14.945 8.172 7.105 1 98.44 85 ASN A CA 1
ATOM 672 C C . ASN A 1 85 ? 13.43 8.188 7.293 1 98.44 85 ASN A C 1
ATOM 674 O O . ASN A 1 85 ? 12.727 8.922 6.605 1 98.44 85 ASN A O 1
ATOM 678 N N . VAL A 1 86 ? 13 7.367 8.188 1 98.62 86 VAL A N 1
ATOM 679 C CA . VAL A 1 86 ? 11.57 7.277 8.461 1 98.62 86 VAL A CA 1
ATOM 680 C C . VAL A 1 86 ? 11.289 7.707 9.898 1 98.62 86 VAL A C 1
ATOM 682 O O . VAL A 1 86 ? 11.977 7.277 10.828 1 98.62 86 VAL A O 1
ATOM 685 N N . TYR A 1 87 ? 10.25 8.562 10.094 1 98.25 87 TYR A N 1
ATOM 686 C CA . TYR A 1 87 ? 9.945 9.141 11.398 1 98.25 87 TYR A CA 1
ATOM 687 C C . TYR A 1 87 ? 8.547 8.734 11.852 1 98.25 87 TYR A C 1
ATOM 689 O O . TYR A 1 87 ? 7.582 8.836 11.086 1 98.25 87 TYR A O 1
ATOM 697 N N . PHE A 1 88 ? 8.422 8.289 13.031 1 98.5 88 PHE A N 1
ATOM 698 C CA . PHE A 1 88 ? 7.141 7.98 13.664 1 98.5 88 PHE A CA 1
ATOM 699 C C . PHE A 1 88 ? 7.27 7.969 15.18 1 98.5 88 PHE A C 1
ATOM 701 O O . PHE A 1 88 ? 8.305 7.566 15.719 1 98.5 88 PHE A O 1
ATOM 708 N N . PRO A 1 89 ? 6.223 8.375 15.922 1 97.69 89 PRO A N 1
ATOM 709 C CA . PRO A 1 89 ? 6.355 8.531 17.375 1 97.69 89 PRO A CA 1
ATOM 710 C C . PRO A 1 89 ? 6.098 7.238 18.141 1 97.69 89 PRO A C 1
ATOM 712 O O . PRO A 1 89 ? 5.973 7.254 19.359 1 97.69 89 PRO A O 1
ATOM 715 N N . ASP A 1 90 ? 5.918 6.129 17.469 1 95.25 90 ASP A N 1
ATOM 716 C CA . ASP A 1 90 ? 5.656 4.852 18.125 1 95.25 90 ASP A CA 1
ATOM 717 C C . ASP A 1 90 ? 6.328 3.703 17.375 1 95.25 90 ASP A C 1
ATOM 719 O O . ASP A 1 90 ? 6.812 3.885 16.25 1 95.25 90 ASP A O 1
ATOM 723 N N . SER A 1 91 ? 6.375 2.512 18.031 1 97.31 91 SER A N 1
ATOM 724 C CA . SER A 1 91 ? 7.094 1.379 17.453 1 97.31 91 SER A CA 1
ATOM 725 C C . SER A 1 91 ? 6.246 0.663 16.406 1 97.31 91 SER A C 1
ATOM 727 O O . SER A 1 91 ? 6.723 -0.258 15.742 1 97.31 91 SER A O 1
ATOM 729 N N . ASP A 1 92 ? 5.016 1.05 16.297 1 98.12 92 ASP A N 1
ATOM 730 C CA . ASP A 1 92 ? 4.109 0.355 15.383 1 98.12 92 ASP A CA 1
ATOM 731 C C . ASP A 1 92 ? 4.633 0.392 13.953 1 98.12 92 ASP A C 1
ATOM 733 O O . ASP A 1 92 ? 4.531 -0.598 13.227 1 98.12 92 ASP A O 1
ATOM 737 N N . LEU A 1 93 ? 5.195 1.549 13.562 1 98.69 93 LEU A N 1
ATOM 738 C CA . LEU A 1 93 ? 5.734 1.642 12.211 1 98.69 93 LEU A CA 1
ATOM 739 C C . LEU A 1 93 ? 6.961 0.748 12.055 1 98.69 93 LEU A C 1
ATOM 741 O O . LEU A 1 93 ? 7.125 0.09 11.023 1 98.69 93 LEU A O 1
ATOM 745 N N . TYR A 1 94 ? 7.828 0.757 13.062 1 98.69 94 TYR A N 1
ATOM 746 C CA . TYR A 1 94 ? 8.977 -0.14 13.062 1 98.69 94 TYR A CA 1
ATOM 747 C C . TYR A 1 94 ? 8.539 -1.588 12.875 1 98.69 94 TYR A C 1
ATOM 749 O O . TYR A 1 94 ? 9.109 -2.316 12.055 1 98.69 94 TYR A O 1
ATOM 757 N N . ASN A 1 95 ? 7.523 -1.955 13.625 1 98.69 95 ASN A N 1
ATOM 758 C CA . ASN A 1 95 ? 7 -3.314 13.562 1 98.69 95 ASN A CA 1
ATOM 759 C C . ASN A 1 95 ? 6.375 -3.615 12.203 1 98.69 95 ASN A C 1
ATOM 761 O O . ASN A 1 95 ? 6.535 -4.715 11.672 1 98.69 95 ASN A O 1
ATOM 765 N N . LEU A 1 96 ? 5.672 -2.65 11.656 1 98.81 96 LEU A N 1
ATOM 766 C CA . LEU A 1 96 ? 5.074 -2.801 10.336 1 98.81 96 LEU A CA 1
ATOM 767 C C . LEU A 1 96 ? 6.141 -3.078 9.289 1 98.81 96 LEU A C 1
ATOM 769 O O . LEU A 1 96 ? 6.016 -4.023 8.5 1 98.81 96 LEU A O 1
ATOM 773 N N . LEU A 1 97 ? 7.188 -2.275 9.297 1 98.88 97 LEU A N 1
ATOM 774 C CA . LEU A 1 97 ? 8.258 -2.41 8.312 1 98.88 97 LEU A CA 1
ATOM 775 C C . LEU A 1 97 ? 9 -3.725 8.5 1 98.88 97 LEU A C 1
ATOM 777 O O . LEU A 1 97 ? 9.414 -4.359 7.523 1 98.88 97 LEU A O 1
ATOM 781 N N . LYS A 1 98 ? 9.156 -4.129 9.727 1 98.69 98 LYS A N 1
ATOM 782 C CA . LYS A 1 98 ? 9.781 -5.418 10.008 1 98.69 98 LYS A CA 1
ATOM 783 C C . LYS A 1 98 ? 8.961 -6.566 9.438 1 98.69 98 LYS A C 1
ATOM 785 O O . LYS A 1 98 ? 9.5 -7.484 8.82 1 98.69 98 LYS A O 1
ATOM 790 N N . ILE A 1 99 ? 7.66 -6.52 9.656 1 98.69 99 ILE A N 1
ATOM 791 C CA . ILE A 1 99 ? 6.754 -7.551 9.156 1 98.69 99 ILE A CA 1
ATOM 792 C C . ILE A 1 99 ? 6.809 -7.594 7.633 1 98.69 99 ILE A C 1
ATOM 794 O O . ILE A 1 99 ? 6.66 -8.656 7.027 1 98.69 99 ILE A O 1
ATOM 798 N N . GLN A 1 100 ? 7.16 -6.461 7.012 1 98.56 100 GLN A N 1
ATOM 799 C CA . GLN A 1 100 ? 7.227 -6.379 5.555 1 98.56 100 GLN A CA 1
ATOM 800 C C . GLN A 1 100 ? 8.617 -6.734 5.047 1 98.56 100 GLN A C 1
ATOM 802 O O . GLN A 1 100 ? 8.914 -6.566 3.861 1 98.56 100 GLN A O 1
ATOM 807 N N . GLY A 1 101 ? 9.508 -7.109 5.945 1 98.12 101 GLY A N 1
ATOM 808 C CA . GLY A 1 101 ? 10.766 -7.727 5.543 1 98.12 101 GLY A CA 1
ATOM 809 C C . GLY A 1 101 ? 11.938 -6.762 5.57 1 98.12 101 GLY A C 1
ATOM 810 O O . GLY A 1 101 ? 13.055 -7.125 5.195 1 98.12 101 GLY A O 1
ATOM 811 N N . HIS A 1 102 ? 11.664 -5.555 6.043 1 98.75 102 HIS A N 1
ATOM 812 C CA . HIS A 1 102 ? 12.727 -4.555 6.02 1 98.75 102 HIS A CA 1
ATOM 813 C C . HIS A 1 102 ? 13.695 -4.75 7.184 1 98.75 102 HIS A C 1
ATOM 815 O O . HIS A 1 102 ? 13.281 -5.109 8.289 1 98.75 102 HIS A O 1
ATOM 821 N N . MET A 1 103 ? 14.922 -4.477 6.891 1 98.44 103 MET A N 1
ATOM 822 C CA . MET A 1 103 ? 15.953 -4.492 7.926 1 98.44 103 MET A CA 1
ATOM 823 C C . MET A 1 103 ? 16.375 -3.074 8.289 1 98.44 103 MET A C 1
ATOM 825 O O . MET A 1 103 ? 16.953 -2.365 7.465 1 98.44 103 MET A O 1
ATOM 829 N N . GLU A 1 104 ? 16.125 -2.738 9.539 1 98.38 104 GLU A N 1
ATOM 830 C CA . GLU A 1 104 ? 16.531 -1.431 10.047 1 98.38 104 GLU A CA 1
ATOM 831 C C . GLU A 1 104 ? 18.047 -1.278 10 1 98.38 104 GLU A C 1
ATOM 833 O O . GLU A 1 104 ? 18.781 -2.217 10.312 1 98.38 104 GLU A O 1
ATOM 838 N N . GLY A 1 105 ? 18.578 -0.089 9.656 1 98.06 105 GLY A N 1
ATOM 839 C CA . GLY A 1 105 ? 20.016 0.155 9.531 1 98.06 105 GLY A CA 1
ATOM 840 C C . GLY A 1 105 ? 20.578 -0.24 8.18 1 98.06 105 GLY A C 1
ATOM 841 O O . GLY A 1 105 ? 21.641 0.237 7.781 1 98.06 105 GLY A O 1
ATOM 842 N N . GLN A 1 106 ? 19.844 -1.056 7.426 1 98.06 106 GLN A N 1
ATOM 843 C CA . GLN A 1 106 ? 20.25 -1.479 6.094 1 98.06 106 GLN A CA 1
ATOM 844 C C . GLN A 1 106 ? 19.344 -0.892 5.023 1 98.06 106 GLN A C 1
ATOM 846 O O . GLN A 1 106 ? 19.781 -0.137 4.156 1 98.06 106 GLN A O 1
ATOM 851 N N . ASP A 1 107 ? 18.094 -1.185 5.203 1 98.56 107 ASP A N 1
ATOM 852 C CA . ASP A 1 107 ? 17.141 -0.722 4.203 1 98.56 107 ASP A CA 1
ATOM 853 C C . ASP A 1 107 ? 16.703 0.711 4.488 1 98.56 107 ASP A C 1
ATOM 855 O O . ASP A 1 107 ? 16.391 1.467 3.564 1 98.56 107 ASP A O 1
ATOM 859 N N . TYR A 1 108 ? 16.562 1.045 5.715 1 98.81 108 TYR A N 1
ATOM 860 C CA . TYR A 1 108 ? 16.078 2.34 6.188 1 98.81 108 TYR A CA 1
ATOM 861 C C . TYR A 1 108 ? 16.625 2.65 7.574 1 98.81 108 TYR A C 1
ATOM 863 O O . TYR A 1 108 ? 17.266 1.801 8.203 1 98.81 108 TYR A O 1
ATOM 871 N N . ARG A 1 109 ? 16.516 3.934 7.969 1 98.44 109 ARG A N 1
ATOM 872 C CA . ARG A 1 109 ? 16.797 4.363 9.336 1 98.44 109 ARG A CA 1
ATOM 873 C C . ARG A 1 109 ? 15.516 4.812 10.039 1 98.44 109 ARG A C 1
ATOM 875 O O . ARG A 1 109 ? 14.812 5.707 9.562 1 98.44 109 ARG A O 1
ATOM 882 N N . PHE A 1 110 ? 15.211 4.129 11.133 1 98.5 110 PHE A N 1
ATOM 883 C CA . PHE A 1 110 ? 14.039 4.496 11.914 1 98.5 110 PHE A CA 1
ATOM 884 C C . PHE A 1 110 ? 14.375 5.578 12.93 1 98.5 110 PHE A C 1
ATOM 886 O O . PHE A 1 110 ? 15.312 5.426 13.719 1 98.5 110 PHE A O 1
ATOM 893 N N . ASN A 1 111 ? 13.688 6.676 12.883 1 97.19 111 ASN A N 1
ATOM 894 C CA . ASN A 1 111 ? 13.82 7.773 13.836 1 97.19 111 ASN A CA 1
ATOM 895 C C . ASN A 1 111 ? 12.609 7.867 14.758 1 97.19 111 ASN A C 1
ATOM 897 O O . ASN A 1 111 ? 11.578 8.422 14.375 1 97.19 111 ASN A O 1
ATOM 901 N N . TYR A 1 112 ? 12.797 7.359 15.961 1 96.19 112 TYR A N 1
ATOM 902 C CA . TYR A 1 112 ? 11.758 7.496 16.984 1 96.19 112 TYR A CA 1
ATOM 903 C C . TYR A 1 112 ? 11.656 8.938 17.469 1 96.19 112 TYR A C 1
ATOM 905 O O . TYR A 1 112 ? 12.656 9.508 17.922 1 96.19 112 TYR A O 1
ATOM 913 N N . ILE A 1 113 ? 10.492 9.523 17.281 1 95.94 113 ILE A N 1
ATOM 914 C CA . ILE A 1 113 ? 10.297 10.891 17.766 1 95.94 113 ILE A CA 1
ATOM 915 C C . ILE A 1 113 ? 9.289 10.898 18.906 1 95.94 113 ILE A C 1
ATOM 917 O O . ILE A 1 113 ? 8.234 10.258 18.812 1 95.94 113 ILE A O 1
ATOM 921 N N . ASP A 1 114 ? 9.57 11.602 19.969 1 94.88 114 ASP A N 1
ATOM 922 C CA . ASP A 1 114 ? 8.727 11.602 21.156 1 94.88 114 ASP A CA 1
ATOM 923 C C . ASP A 1 114 ? 7.5 12.492 20.969 1 94.88 114 ASP A C 1
ATOM 925 O O . ASP A 1 114 ? 7.602 13.578 20.406 1 94.88 114 ASP A O 1
ATOM 929 N N . ILE A 1 115 ? 6.438 11.977 21.453 1 94.56 115 ILE A N 1
ATOM 930 C CA . ILE A 1 115 ? 5.176 12.703 21.375 1 94.56 115 ILE A CA 1
ATOM 931 C C . ILE A 1 115 ? 5.293 14.016 22.125 1 94.56 115 ILE A C 1
ATOM 933 O O . ILE A 1 115 ? 5.859 14.062 23.219 1 94.56 115 ILE A O 1
ATOM 937 N N . ASP A 1 116 ? 4.809 15.047 21.594 1 92.69 116 ASP A N 1
ATOM 938 C CA . ASP A 1 116 ? 4.668 16.375 22.188 1 92.69 116 ASP A CA 1
ATOM 939 C C . ASP A 1 116 ? 6.031 16.969 22.516 1 92.69 116 ASP A C 1
ATOM 941 O O . ASP A 1 116 ? 6.148 17.797 23.422 1 92.69 116 ASP A O 1
ATOM 945 N N . THR A 1 117 ? 7.023 16.438 21.859 1 93.06 117 THR A N 1
ATOM 946 C CA . THR A 1 117 ? 8.367 16.969 22.047 1 93.06 117 THR A CA 1
ATOM 947 C C . THR A 1 117 ? 8.953 17.453 20.734 1 93.06 117 THR A C 1
ATOM 949 O O . THR A 1 117 ? 8.773 16.812 19.688 1 93.06 117 THR A O 1
ATOM 952 N N . ASN A 1 118 ? 9.609 18.547 20.906 1 91.94 118 ASN A N 1
ATOM 953 C CA . ASN A 1 118 ? 10.305 19.062 19.734 1 91.94 118 ASN A CA 1
ATOM 954 C C . ASN A 1 118 ? 11.57 18.266 19.438 1 91.94 118 ASN A C 1
ATOM 956 O O . ASN A 1 118 ? 12.414 18.078 20.312 1 91.94 118 ASN A O 1
ATOM 960 N N . THR A 1 119 ? 11.641 17.812 18.266 1 91.12 119 THR A N 1
ATOM 961 C CA . THR A 1 119 ? 12.812 17.078 17.828 1 91.12 119 THR A CA 1
ATOM 962 C C . THR A 1 119 ? 13.516 17.812 16.688 1 91.12 119 THR A C 1
ATOM 964 O O . THR A 1 119 ? 12.875 18.156 15.688 1 91.12 119 THR A O 1
ATOM 967 N N . SER A 1 120 ? 14.75 18.047 16.922 1 89.12 120 SER A N 1
ATOM 968 C CA . SER A 1 120 ? 15.547 18.641 15.844 1 89.12 120 SER A CA 1
ATOM 969 C C . SER A 1 120 ? 15.93 17.609 14.797 1 89.12 120 SER A C 1
ATOM 971 O O . SER A 1 120 ? 16.312 16.484 15.133 1 89.12 120 SER A O 1
ATOM 973 N N . SER A 1 121 ? 15.656 17.938 13.555 1 86.06 121 SER A N 1
ATOM 974 C CA . SER A 1 121 ? 16.047 17.094 12.43 1 86.06 121 SER A CA 1
ATOM 975 C C . SER A 1 121 ? 16.891 17.859 11.422 1 86.06 121 SER A C 1
ATOM 977 O O . SER A 1 121 ? 17.109 19.062 11.586 1 86.06 121 SER A O 1
ATOM 979 N N . GLU A 1 122 ? 17.391 17.172 10.492 1 81.19 122 GLU A N 1
ATOM 980 C CA . GLU A 1 122 ? 18.219 17.766 9.453 1 81.19 122 GLU A CA 1
ATOM 981 C C . GLU A 1 122 ? 17.438 18.797 8.633 1 81.19 122 GLU A C 1
ATOM 983 O O . GLU A 1 122 ? 18.016 19.672 7.996 1 81.19 122 GLU A O 1
ATOM 988 N N . PHE A 1 123 ? 16.078 18.641 8.641 1 81.31 123 PHE A N 1
ATOM 989 C CA . PHE A 1 123 ? 15.281 19.547 7.82 1 81.31 123 PHE A CA 1
ATOM 990 C C . PHE A 1 123 ? 14.516 20.531 8.688 1 81.31 123 PHE A C 1
ATOM 992 O O . PHE A 1 123 ? 13.711 21.312 8.18 1 81.31 123 PHE A O 1
ATOM 999 N N . GLY A 1 124 ? 14.789 20.516 9.945 1 86.56 124 GLY A N 1
ATOM 1000 C CA . GLY A 1 124 ? 14.117 21.422 10.852 1 86.56 124 GLY A CA 1
ATOM 1001 C C . GLY A 1 124 ? 13.547 20.75 12.078 1 86.56 124 GLY A C 1
ATOM 1002 O O . GLY A 1 124 ? 13.859 19.578 12.344 1 86.56 124 GLY A O 1
ATOM 1003 N N . ASN A 1 125 ? 12.766 21.531 12.773 1 92.88 125 ASN A N 1
ATOM 1004 C CA . ASN A 1 125 ? 12.133 21 13.977 1 92.88 125 ASN A CA 1
ATOM 1005 C C . ASN A 1 125 ? 10.797 20.328 13.672 1 92.88 125 ASN A C 1
ATOM 1007 O O . ASN A 1 125 ? 10.023 20.828 12.852 1 92.88 125 ASN A O 1
ATOM 1011 N N . ILE A 1 126 ? 10.609 19.219 14.289 1 95.75 126 ILE A N 1
ATOM 1012 C CA . ILE A 1 126 ? 9.375 18.453 14.125 1 95.75 126 ILE A CA 1
ATOM 1013 C C . ILE A 1 126 ? 8.781 18.141 15.492 1 95.75 126 ILE A C 1
ATOM 1015 O O . ILE A 1 126 ? 9.5 17.734 16.406 1 95.75 126 ILE A O 1
ATOM 1019 N N . ARG A 1 127 ? 7.527 18.328 15.609 1 96.94 127 ARG A N 1
ATOM 1020 C CA . ARG A 1 127 ? 6.82 17.969 16.844 1 96.94 127 ARG A CA 1
ATOM 1021 C C . ARG A 1 127 ? 5.539 17.203 16.531 1 96.94 127 ARG A C 1
ATOM 1023 O O . ARG A 1 127 ? 4.57 17.781 16.031 1 96.94 127 ARG A O 1
ATOM 1030 N N . PRO A 1 128 ? 5.578 15.906 16.891 1 97.94 128 PRO A N 1
ATOM 1031 C CA . PRO A 1 128 ? 4.336 15.148 16.734 1 97.94 128 PRO A CA 1
ATOM 1032 C C . PRO A 1 128 ? 3.305 15.461 17.812 1 97.94 128 PRO A C 1
ATOM 1034 O O . PRO A 1 128 ? 3.66 15.609 18.984 1 97.94 128 PRO A O 1
ATOM 1037 N N . ILE A 1 129 ? 2.086 15.57 17.422 1 97.56 129 ILE A N 1
ATOM 1038 C CA . ILE A 1 129 ? 0.969 15.766 18.328 1 97.56 129 ILE A CA 1
ATOM 1039 C C . ILE A 1 129 ? -0.099 14.703 18.078 1 97.56 129 IL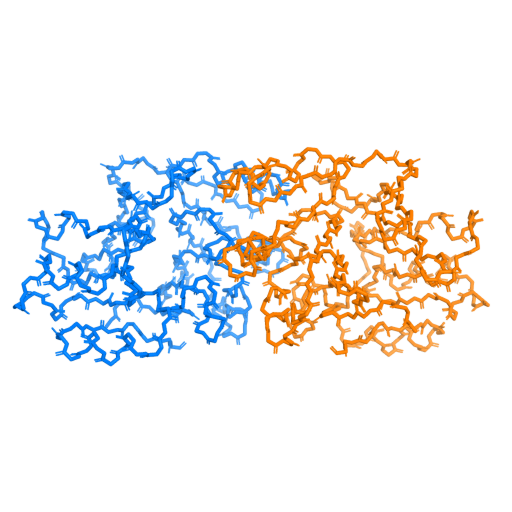E A C 1
ATOM 1041 O O . ILE A 1 129 ? -0.534 14.516 16.938 1 97.56 129 ILE A O 1
ATOM 1045 N N . LYS A 1 130 ? -0.512 14.055 19.141 1 97.38 130 LYS A N 1
ATOM 1046 C CA . LYS A 1 130 ? -1.546 13.039 19 1 97.38 130 LYS A CA 1
ATOM 1047 C C . LYS A 1 130 ? -2.875 13.656 18.578 1 97.38 130 LYS A C 1
ATOM 1049 O O . LYS A 1 130 ? -3.268 14.703 19.094 1 97.38 130 LYS A O 1
ATOM 1054 N N . VAL A 1 131 ? -3.512 13.016 17.641 1 97.94 131 VAL A N 1
ATOM 1055 C CA . VAL A 1 131 ? -4.836 13.453 17.219 1 97.94 131 VAL A CA 1
ATOM 1056 C C . VAL A 1 131 ? -5.82 12.289 17.297 1 97.94 131 VAL A C 1
ATOM 1058 O O . VAL A 1 131 ? -5.41 11.125 17.375 1 97.94 131 VAL A O 1
ATOM 1061 N N . GLU A 1 132 ? -7.152 12.555 17.328 1 97.19 132 GLU A N 1
ATOM 1062 C CA . GLU A 1 132 ? -8.188 11.531 17.391 1 97.19 132 GLU A CA 1
ATOM 1063 C C . GLU A 1 132 ? -8.719 11.172 16.016 1 97.19 132 GLU A C 1
ATOM 1065 O O . GLU A 1 132 ? -9.164 12.047 15.266 1 97.19 132 GLU A O 1
ATOM 1070 N N . HIS A 1 133 ? -8.578 9.945 15.633 1 97.19 133 HIS A N 1
ATOM 1071 C CA . HIS A 1 133 ? -9.094 9.414 14.375 1 97.19 133 HIS A CA 1
ATOM 1072 C C . HIS A 1 133 ? -9.781 8.07 14.594 1 97.19 133 HIS A C 1
ATOM 1074 O O . HIS A 1 133 ? -10.891 8.016 15.133 1 97.19 133 HIS A O 1
ATOM 1080 N N . ILE A 1 134 ? -9.234 6.965 14.461 1 94.94 134 ILE A N 1
ATOM 1081 C CA . ILE A 1 134 ? -9.82 5.68 14.828 1 94.94 134 ILE A CA 1
ATOM 1082 C C . ILE A 1 134 ? -9.156 5.152 16.094 1 94.94 134 ILE A C 1
ATOM 1084 O O . ILE A 1 134 ? -7.969 5.391 16.328 1 94.94 134 ILE A O 1
ATOM 1088 N N . GLU A 1 135 ? -9.883 4.441 16.906 1 94.31 135 GLU A N 1
ATOM 1089 C CA . GLU A 1 135 ? -9.445 4.039 18.234 1 94.31 135 GLU A CA 1
ATOM 1090 C C . GLU A 1 135 ? -8.344 2.984 18.156 1 94.31 135 GLU A C 1
ATOM 1092 O O . GLU A 1 135 ? -7.527 2.861 19.078 1 94.31 135 GLU A O 1
ATOM 1097 N N . THR A 1 136 ? -8.281 2.303 17.109 1 96 136 THR A N 1
ATOM 1098 C CA . THR A 1 136 ? -7.375 1.161 17.016 1 96 136 THR A CA 1
ATOM 1099 C C . THR A 1 136 ? -6.004 1.597 16.516 1 96 136 THR A C 1
ATOM 1101 O O . THR A 1 136 ? -5.113 0.767 16.328 1 96 136 THR A O 1
ATOM 1104 N N . LEU A 1 137 ? -5.812 2.926 16.25 1 96.81 137 LEU A N 1
ATOM 1105 C CA . LEU A 1 137 ? -4.543 3.426 15.734 1 96.81 137 LEU A CA 1
ATOM 1106 C C . LEU A 1 137 ? -4.07 4.637 16.531 1 96.81 137 LEU A C 1
ATOM 1108 O O . LEU A 1 137 ? -4.883 5.457 16.969 1 96.81 137 LEU A O 1
ATOM 1112 N N . ASN A 1 138 ? -2.773 4.664 16.75 1 96.81 138 ASN A N 1
ATOM 1113 C CA . ASN A 1 138 ? -2.16 5.93 17.125 1 96.81 138 ASN A CA 1
ATOM 1114 C C . ASN A 1 138 ? -2 6.863 15.93 1 96.81 138 ASN A C 1
ATOM 1116 O O . ASN A 1 138 ? -1.331 6.516 14.953 1 96.81 138 ASN A O 1
ATOM 1120 N N . CYS A 1 139 ? -2.617 7.973 15.984 1 98.38 139 CYS A N 1
ATOM 1121 C CA . CYS A 1 139 ? -2.592 8.93 14.883 1 98.38 139 CYS A CA 1
ATOM 1122 C C . CYS A 1 139 ? -1.986 10.258 15.328 1 98.38 139 CYS A C 1
ATOM 1124 O O . CYS A 1 139 ? -2.203 10.695 16.469 1 98.38 139 CYS A O 1
ATOM 1126 N N . PHE A 1 140 ? -1.271 10.875 14.43 1 98.62 140 PHE A N 1
ATOM 1127 C CA . PHE A 1 140 ? -0.524 12.07 14.797 1 98.62 140 PHE A CA 1
ATOM 1128 C C . PHE A 1 140 ? -0.641 13.133 13.719 1 98.62 140 PHE A C 1
ATOM 1130 O O . PHE A 1 140 ? -0.782 12.812 12.531 1 98.62 140 PHE A O 1
ATOM 1137 N N . GLY A 1 141 ? -0.687 14.391 14.125 1 98.44 141 GLY A N 1
ATOM 1138 C CA . GLY A 1 141 ? -0.282 15.523 13.297 1 98.44 141 GLY A CA 1
ATOM 1139 C C . GLY A 1 141 ? 1.122 16.016 13.602 1 98.44 141 GLY A C 1
ATOM 1140 O O . GLY A 1 141 ? 1.747 15.555 14.562 1 98.44 141 GLY A O 1
ATOM 1141 N N . TYR A 1 142 ? 1.626 16.875 12.773 1 98.25 142 TYR A N 1
ATOM 1142 C CA . TYR A 1 142 ? 2.996 17.359 12.945 1 98.25 142 TYR A CA 1
ATOM 1143 C C . TYR A 1 142 ? 3.061 18.875 12.891 1 98.25 142 TYR A C 1
ATOM 1145 O O . TYR A 1 142 ? 2.51 19.484 11.977 1 98.25 142 TYR A O 1
ATOM 1153 N N . LEU A 1 143 ? 3.631 19.453 13.906 1 97.38 143 LEU A N 1
ATOM 1154 C CA . LEU A 1 143 ? 4.109 20.828 13.859 1 97.38 143 LEU A CA 1
ATOM 1155 C C . LEU A 1 143 ? 5.516 20.906 13.273 1 97.38 143 LEU A C 1
ATOM 1157 O O . LEU A 1 143 ? 6.445 20.312 13.82 1 97.38 143 LEU A O 1
ATOM 1161 N N . LEU A 1 144 ? 5.629 21.562 12.156 1 95.88 144 LEU A N 1
ATOM 1162 C CA . LEU A 1 144 ? 6.895 21.625 11.43 1 95.88 144 LEU A CA 1
ATOM 1163 C C . LEU A 1 144 ? 7.398 23.047 11.328 1 95.88 144 LEU A C 1
ATOM 1165 O O . LEU A 1 144 ? 6.629 23.969 11.016 1 95.88 144 LEU A O 1
ATOM 1169 N N . TYR A 1 145 ? 8.562 23.297 11.672 1 93.81 145 TYR A N 1
ATOM 1170 C CA . TYR A 1 145 ? 9.242 24.547 11.359 1 93.81 145 TYR A CA 1
ATOM 1171 C C . TYR A 1 145 ? 10.164 24.391 10.156 1 93.81 145 TYR A C 1
ATOM 1173 O O . TYR A 1 145 ? 11.273 23.875 10.281 1 93.81 145 TYR A O 1
ATOM 1181 N N . VAL A 1 146 ? 9.695 24.828 9.07 1 88.62 146 VAL A N 1
ATOM 1182 C CA . VAL A 1 146 ? 10.43 24.625 7.824 1 88.62 146 VAL A CA 1
ATOM 1183 C C . VAL A 1 146 ? 10.406 25.922 7.004 1 88.62 146 VAL A C 1
ATOM 1185 O O . VAL A 1 146 ? 9.383 26.594 6.934 1 88.62 146 VAL A O 1
ATOM 1188 N N . LYS A 1 147 ? 11.555 26.281 6.402 1 86.5 147 LYS A N 1
ATOM 1189 C CA . LYS A 1 147 ? 11.68 27.438 5.523 1 86.5 147 LYS A CA 1
ATOM 1190 C C . LYS A 1 147 ? 11.219 28.719 6.223 1 86.5 147 LYS A C 1
ATOM 1192 O O . LYS A 1 147 ? 10.492 29.516 5.637 1 86.5 147 LYS A O 1
ATOM 1197 N N . GLY A 1 148 ? 11.438 28.797 7.484 1 88.25 148 GLY A N 1
ATOM 1198 C CA . GLY A 1 148 ? 11.133 29.984 8.25 1 88.25 148 GLY A CA 1
ATOM 1199 C C . GLY A 1 148 ? 9.656 30.125 8.594 1 88.25 148 GLY A C 1
ATOM 1200 O O . GLY A 1 148 ? 9.211 31.172 9.039 1 88.25 148 GLY A O 1
ATOM 1201 N N . LYS A 1 149 ? 8.891 29.062 8.352 1 94.44 149 LYS A N 1
ATOM 1202 C CA . LYS A 1 149 ? 7.457 29.062 8.617 1 94.44 149 LYS A CA 1
ATOM 1203 C C . LYS A 1 149 ? 7.082 27.953 9.602 1 94.44 149 LYS A C 1
ATOM 1205 O O . LYS A 1 149 ? 7.691 26.891 9.594 1 94.44 149 LYS A O 1
ATOM 1210 N N . LEU A 1 150 ? 6.148 28.297 10.43 1 96.25 150 LEU A N 1
ATOM 1211 C CA . LEU A 1 150 ? 5.527 27.297 11.281 1 96.25 150 LEU A CA 1
ATOM 1212 C C . LEU A 1 150 ? 4.293 26.703 10.609 1 96.25 150 LEU A C 1
ATOM 1214 O O . LEU A 1 150 ? 3.336 27.422 10.312 1 96.25 150 LEU A O 1
ATOM 1218 N N . ILE A 1 151 ? 4.336 25.344 10.398 1 97.31 151 ILE A N 1
ATOM 1219 C CA . ILE A 1 151 ? 3.309 24.641 9.625 1 97.31 151 ILE A CA 1
ATOM 1220 C C . ILE A 1 151 ? 2.662 23.562 10.484 1 97.31 151 ILE A C 1
ATOM 1222 O O . ILE A 1 151 ? 3.352 22.859 11.227 1 97.31 151 ILE A O 1
ATOM 1226 N N . TRP A 1 152 ? 1.352 23.469 10.406 1 98.25 152 TRP A N 1
ATOM 1227 C CA . TRP A 1 152 ? 0.623 22.359 11.008 1 98.25 152 TRP A CA 1
ATOM 1228 C C . TRP A 1 152 ? 0.078 21.422 9.93 1 98.25 152 TRP A C 1
ATOM 1230 O O . TRP A 1 152 ? -0.558 21.875 8.977 1 98.25 152 TRP A O 1
ATOM 1240 N N . TYR A 1 153 ? 0.397 20.156 10.031 1 98.69 153 TYR A N 1
ATOM 1241 C CA . TYR A 1 153 ? -0.136 19.078 9.203 1 98.69 153 TYR A CA 1
ATOM 1242 C C . TYR A 1 153 ? -0.931 18.094 10.047 1 98.69 153 TYR A C 1
ATOM 1244 O O . TYR A 1 153 ? -0.353 17.297 10.797 1 98.69 153 TYR A O 1
ATOM 1252 N N . SER A 1 154 ? -2.174 18.016 9.914 1 98.75 154 SER A N 1
ATOM 1253 C CA . SER A 1 154 ? -3.045 17.438 10.93 1 98.75 154 SER A CA 1
ATOM 1254 C C . SER A 1 154 ? -3.035 15.914 10.859 1 98.75 154 SER A C 1
ATOM 1256 O O . SER A 1 154 ? -3.41 15.234 11.82 1 98.75 154 SER A O 1
ATOM 1258 N N . GLY A 1 155 ? -2.635 15.273 9.734 1 98.56 155 GLY A N 1
ATOM 1259 C CA . GLY A 1 155 ? -3.062 13.898 9.516 1 98.56 155 GLY A CA 1
ATOM 1260 C C . GLY A 1 155 ? -4.57 13.742 9.508 1 98.56 155 GLY A C 1
ATOM 1261 O O . GLY A 1 155 ? -5.305 14.711 9.32 1 98.56 155 GLY A O 1
ATOM 1262 N N . ASP A 1 156 ? -5.023 12.531 9.602 1 98.75 156 ASP A N 1
ATOM 1263 C CA . ASP A 1 156 ? -6.461 12.305 9.719 1 98.75 156 ASP A CA 1
ATOM 1264 C C . ASP A 1 156 ? -6.934 12.539 11.148 1 98.75 156 ASP A C 1
ATOM 1266 O O . ASP A 1 156 ? -6.328 12.047 12.102 1 98.75 156 ASP A O 1
ATOM 1270 N N . CYS A 1 157 ? -7.988 13.305 11.305 1 98.56 157 CYS A N 1
ATOM 1271 C CA . CYS A 1 157 ? -8.469 13.594 12.648 1 98.56 157 CYS A CA 1
ATOM 1272 C C . CYS A 1 157 ? -9.914 14.078 12.617 1 98.56 157 CYS A C 1
ATOM 1274 O O . CYS A 1 157 ? -10.367 14.625 11.609 1 98.56 157 CYS A O 1
ATOM 1276 N N . LYS A 1 158 ? -10.641 13.883 13.727 1 97 158 LYS A N 1
ATOM 1277 C CA . LYS A 1 158 ? -12.07 14.203 13.773 1 97 158 LYS A CA 1
ATOM 1278 C C . LYS A 1 158 ? -12.297 15.656 14.172 1 97 158 LYS A C 1
ATOM 1280 O O . LYS A 1 158 ? -13.375 16.203 13.953 1 97 158 LYS A O 1
ATOM 1285 N N . ASN A 1 159 ? -11.211 16.25 14.852 1 96.81 159 ASN A N 1
ATOM 1286 C CA . ASN A 1 159 ? -11.352 17.625 15.359 1 96.81 159 ASN A CA 1
ATOM 1287 C C . ASN A 1 159 ? -10.172 18.484 14.945 1 96.81 159 ASN A C 1
ATOM 1289 O O . ASN A 1 159 ? -9.117 17.984 14.555 1 96.81 159 ASN A O 1
ATOM 1293 N N . VAL A 1 160 ? -10.422 19.781 15 1 97.62 160 VAL A N 1
ATOM 1294 C CA . VAL A 1 160 ? -9.344 20.734 14.758 1 97.62 160 VAL A CA 1
ATOM 1295 C C . VAL A 1 160 ? -8.445 20.828 15.992 1 97.62 160 VAL A C 1
ATOM 1297 O O . VAL A 1 160 ? -8.93 20.969 17.109 1 97.62 160 VAL A O 1
ATOM 1300 N N . SER A 1 161 ? -7.203 20.672 15.742 1 96 161 SER A N 1
ATOM 1301 C CA . SER A 1 161 ? -6.242 20.703 16.844 1 96 161 SER A CA 1
ATOM 1302 C C . SER A 1 161 ? -6.242 22.062 17.531 1 96 161 SER A C 1
ATOM 1304 O O . SER A 1 161 ? -6.363 23.094 16.875 1 96 161 SER A O 1
ATOM 1306 N N . ASN A 1 162 ? -5.984 22.141 18.844 1 94.44 162 ASN A N 1
ATOM 1307 C CA . ASN A 1 162 ? -5.93 23.375 19.625 1 94.44 162 ASN A CA 1
ATOM 1308 C C . ASN A 1 162 ? -4.648 24.156 19.344 1 94.44 162 ASN A C 1
ATOM 1310 O O . ASN A 1 162 ? -4.52 25.312 19.766 1 94.44 162 ASN A O 1
ATOM 1314 N N . ILE A 1 163 ? -3.85 23.594 18.547 1 93.81 163 ILE A N 1
ATOM 1315 C CA . ILE A 1 163 ? -2.562 24.203 18.25 1 93.81 163 ILE A CA 1
ATOM 1316 C C . ILE A 1 163 ? -2.785 25.562 17.562 1 93.81 163 ILE A C 1
ATOM 1318 O O . ILE A 1 163 ? -1.979 26.469 17.719 1 93.81 163 ILE A O 1
ATOM 1322 N N . ILE A 1 164 ? -3.863 25.688 16.891 1 92.38 164 ILE A N 1
ATOM 1323 C CA . ILE A 1 164 ? -4.18 26.906 16.156 1 92.38 164 ILE A CA 1
ATOM 1324 C C . ILE A 1 164 ? -4.289 28.078 17.141 1 92.38 164 ILE A C 1
ATOM 1326 O O . ILE A 1 164 ? -4.098 29.234 16.75 1 92.38 164 ILE A O 1
ATOM 1330 N N . ASN A 1 165 ? -4.668 27.797 18.375 1 93.19 165 ASN A N 1
ATOM 1331 C CA . ASN A 1 165 ? -4.809 28.828 19.391 1 93.19 165 ASN A CA 1
ATOM 1332 C C . ASN A 1 165 ? -3.523 29 20.203 1 93.19 165 ASN A C 1
ATOM 1334 O O . ASN A 1 165 ? -3.354 29.984 20.906 1 93.19 165 ASN A O 1
ATOM 1338 N N . GLU A 1 166 ? -2.654 28.047 20.109 1 94.25 166 GLU A N 1
ATOM 1339 C CA . GLU A 1 166 ? -1.453 28.016 20.938 1 94.25 166 GLU A CA 1
ATOM 1340 C C . GLU A 1 166 ? -0.263 28.641 20.203 1 94.25 166 GLU A C 1
ATOM 1342 O O . GLU A 1 166 ? 0.678 29.125 20.828 1 94.25 166 GLU A O 1
ATOM 1347 N N . TYR A 1 167 ? -0.339 28.547 18.922 1 94.12 167 TYR A N 1
ATOM 1348 C CA . TYR A 1 167 ? 0.784 29.016 18.125 1 94.12 167 TYR A CA 1
ATOM 1349 C C . TYR A 1 167 ? 0.311 29.969 17.016 1 94.12 167 TYR A C 1
ATOM 1351 O O . TYR A 1 167 ? -0.847 29.906 16.594 1 94.12 167 TYR A O 1
ATOM 1359 N N . GLU A 1 168 ? 1.213 30.812 16.656 1 94.88 168 GLU A N 1
ATOM 1360 C CA . GLU A 1 168 ? 0.981 31.578 15.438 1 94.88 168 GLU A CA 1
ATOM 1361 C C . GLU A 1 168 ? 1.38 30.797 14.195 1 94.88 168 GLU A C 1
ATOM 1363 O O . GLU A 1 168 ? 2.488 30.953 13.68 1 94.88 168 GLU A O 1
ATOM 1368 N N . ILE A 1 169 ? 0.505 30.016 13.742 1 96.75 169 ILE A N 1
ATOM 1369 C CA . ILE A 1 169 ? 0.756 29.109 12.617 1 96.75 169 ILE A CA 1
ATOM 1370 C C . ILE A 1 169 ? 0.693 29.891 11.305 1 96.75 169 ILE A C 1
ATOM 1372 O O . ILE A 1 169 ? -0.238 30.672 11.086 1 96.75 169 ILE A O 1
ATOM 1376 N N . ASP A 1 170 ? 1.665 29.719 10.461 1 97.44 170 ASP A N 1
ATOM 1377 C CA . ASP A 1 170 ? 1.704 30.391 9.156 1 97.44 170 ASP A CA 1
ATOM 1378 C C . ASP A 1 170 ? 0.794 29.688 8.156 1 97.44 170 ASP A C 1
ATOM 1380 O O . ASP A 1 170 ? 0.073 30.328 7.398 1 97.44 170 ASP A O 1
ATOM 1384 N N . GLU A 1 171 ? 0.846 28.375 8.07 1 98 171 GLU A N 1
ATOM 1385 C CA . GLU A 1 171 ? 0.009 27.531 7.223 1 98 171 GLU A CA 1
ATOM 1386 C C . GLU A 1 171 ? -0.553 26.344 8 1 98 171 GLU A C 1
ATOM 1388 O O . GLU A 1 171 ? 0.2 25.594 8.625 1 98 171 GLU A O 1
ATOM 1393 N N . PHE A 1 172 ? -1.837 26.219 7.98 1 98.38 172 PHE A N 1
ATOM 1394 C CA . PHE A 1 172 ? -2.561 25.188 8.727 1 98.38 172 PHE A CA 1
ATOM 1395 C C . PHE A 1 172 ? -3.246 24.219 7.773 1 98.38 172 PHE A C 1
ATOM 1397 O O . PHE A 1 172 ? -4.332 24.5 7.262 1 98.38 172 PHE A O 1
ATOM 1404 N N . TYR A 1 173 ? -2.629 23.031 7.57 1 98.81 173 TYR A N 1
ATOM 1405 C CA . TYR A 1 173 ? -3.203 22 6.703 1 98.81 173 TYR A CA 1
ATOM 1406 C C . TYR A 1 173 ? -4.098 21.047 7.496 1 98.81 173 TYR A C 1
ATOM 1408 O O . TYR A 1 173 ? -3.629 20.375 8.406 1 98.81 173 TYR A O 1
ATOM 1416 N N . GLN A 1 174 ? -5.328 20.938 7.141 1 98.88 174 GLN A N 1
ATOM 1417 C CA . GLN A 1 174 ? -6.32 20.266 7.98 1 98.88 174 GLN A CA 1
ATOM 1418 C C . GLN A 1 174 ? -7.078 19.203 7.195 1 98.88 174 GLN A C 1
ATOM 1420 O O . GLN A 1 174 ? -7.637 19.484 6.133 1 98.88 174 GLN A O 1
ATOM 1425 N N . ASP A 1 175 ? -7.039 17.984 7.723 1 98.88 175 ASP A N 1
ATOM 1426 C CA . ASP A 1 175 ? -8 16.969 7.281 1 98.88 175 ASP A CA 1
ATOM 1427 C C . ASP A 1 175 ? -9.414 17.547 7.238 1 98.88 175 ASP A C 1
ATOM 1429 O O . ASP A 1 175 ? -9.914 18.047 8.242 1 98.88 175 ASP A O 1
ATOM 1433 N N . THR A 1 176 ? -10.031 17.438 6.082 1 98.81 176 THR A N 1
ATOM 1434 C CA . THR A 1 176 ? -11.375 17.984 5.926 1 98.81 176 THR A CA 1
ATOM 1435 C C . THR A 1 176 ? -12.219 17.078 5.031 1 98.81 176 THR A C 1
ATOM 1437 O O . THR A 1 176 ? -11.719 16.531 4.047 1 98.81 176 THR A O 1
ATOM 1440 N N . CYS A 1 177 ? -13.461 16.891 5.383 1 98.69 177 CYS A N 1
ATOM 1441 C CA . CYS A 1 177 ? -14.406 16.156 4.555 1 98.69 177 CYS A CA 1
ATOM 1442 C C . CYS A 1 177 ? -15.758 16.859 4.523 1 98.69 177 CYS A C 1
ATOM 1444 O O . CYS A 1 177 ? -16.031 17.719 5.355 1 98.69 177 CYS A O 1
ATOM 1446 N N . LEU A 1 178 ? -16.531 16.609 3.537 1 98.56 178 LEU A N 1
ATOM 1447 C CA . LEU A 1 178 ? -17.891 17.125 3.484 1 98.56 178 LEU A CA 1
ATOM 1448 C C . LEU A 1 178 ? -18.828 16.281 4.316 1 98.56 178 LEU A C 1
ATOM 1450 O O . LEU A 1 178 ? -19.781 16.781 4.914 1 98.56 178 LEU A O 1
ATOM 1454 N N . ALA A 1 179 ? -18.641 14.914 4.281 1 96.94 179 ALA A N 1
ATOM 1455 C CA . ALA A 1 179 ? -19.453 14.016 5.105 1 96.94 179 ALA A CA 1
ATOM 1456 C C . ALA A 1 179 ? -19.531 14.516 6.547 1 96.94 179 ALA A C 1
ATOM 1458 O O . ALA A 1 179 ? -18.531 14.992 7.102 1 96.94 179 ALA A O 1
ATOM 1459 N N . ASP A 1 180 ? -20.719 14.477 7.059 1 97.12 180 ASP A N 1
ATOM 1460 C CA . ASP A 1 180 ? -20.984 14.977 8.398 1 97.12 180 ASP A CA 1
ATOM 1461 C C . ASP A 1 180 ? -22.016 14.117 9.125 1 97.12 180 ASP A C 1
ATOM 1463 O O . ASP A 1 180 ? -23.219 14.211 8.836 1 97.12 180 ASP A O 1
ATOM 1467 N N . TYR A 1 181 ? -21.594 13.312 9.984 1 95.88 181 TYR A N 1
ATOM 1468 C CA . TYR A 1 181 ? -22.453 12.398 10.727 1 95.88 181 TYR A CA 1
ATOM 1469 C C . TYR A 1 181 ? -21.906 12.141 12.117 1 95.88 181 TYR A C 1
ATOM 1471 O O . TYR A 1 181 ? -20.734 12.438 12.398 1 95.88 181 TYR A O 1
ATOM 1479 N N . GLU A 1 182 ? -22.75 11.68 12.992 1 94.38 182 GLU A N 1
ATOM 1480 C CA . GLU A 1 182 ? -22.328 11.359 14.344 1 94.38 182 GLU A CA 1
ATOM 1481 C C . GLU A 1 182 ? -21.234 10.289 14.344 1 94.38 182 GLU A C 1
ATOM 1483 O O . GLU A 1 182 ? -21.375 9.25 13.688 1 94.38 182 GLU A O 1
ATOM 1488 N N . GLY A 1 183 ? -20.188 10.555 15.047 1 93.94 183 GLY A N 1
ATOM 1489 C CA . GLY A 1 183 ? -19.109 9.578 15.125 1 93.94 183 GLY A CA 1
ATOM 1490 C C . GLY A 1 183 ? -18.125 9.695 13.984 1 93.94 183 GLY A C 1
ATOM 1491 O O . GLY A 1 183 ? -17.25 8.844 13.836 1 93.94 183 GLY A O 1
ATOM 1492 N N . ASN A 1 184 ? -18.266 10.758 13.188 1 96.44 184 ASN A N 1
ATOM 1493 C CA . ASN A 1 184 ? -17.344 10.984 12.078 1 96.44 184 ASN A CA 1
ATOM 1494 C C . ASN A 1 184 ? -15.891 11.016 12.562 1 96.44 184 ASN A C 1
ATOM 1496 O O . ASN A 1 184 ? -15.586 11.656 13.57 1 96.44 184 ASN A O 1
ATOM 1500 N N . ILE A 1 185 ? -15.047 10.305 11.797 1 97.44 185 ILE A N 1
ATOM 1501 C CA . ILE A 1 185 ? -13.672 10.156 12.258 1 97.44 185 ILE A CA 1
ATOM 1502 C C . ILE A 1 185 ? -12.766 11.117 11.492 1 97.44 185 ILE A C 1
ATOM 1504 O O . ILE A 1 185 ? -11.539 11.055 11.602 1 97.44 185 ILE A O 1
ATOM 1508 N N . HIS A 1 186 ? -13.289 11.977 10.664 1 98.56 186 HIS A N 1
ATOM 1509 C CA . HIS A 1 186 ? -12.625 13.07 9.969 1 98.56 186 HIS A CA 1
ATOM 1510 C C . HIS A 1 186 ? -13.281 14.406 10.289 1 98.56 186 HIS A C 1
ATOM 1512 O O . HIS A 1 186 ? -14.445 14.453 10.703 1 98.56 186 HIS A O 1
ATOM 1518 N N . THR A 1 187 ? -12.578 15.492 10.141 1 98.69 187 THR A N 1
ATOM 1519 C CA . THR A 1 187 ? -13.109 16.828 10.414 1 98.69 187 THR A CA 1
ATOM 1520 C C . THR A 1 187 ? -14.086 17.25 9.32 1 98.69 187 THR A C 1
ATOM 1522 O O . THR A 1 187 ? -13.672 17.531 8.195 1 98.69 187 THR A O 1
ATOM 1525 N N . SER A 1 188 ? -15.32 17.344 9.656 1 98.69 188 SER A N 1
ATOM 1526 C CA . SER A 1 188 ? -16.281 17.844 8.68 1 98.69 188 SER A CA 1
ATOM 1527 C C . SER A 1 188 ? -16.109 19.328 8.438 1 98.69 188 SER A C 1
ATOM 1529 O O . SER A 1 188 ? -15.648 20.062 9.32 1 98.69 188 SER A O 1
ATOM 1531 N N . LEU A 1 189 ? -16.484 19.734 7.207 1 98.75 189 LEU A N 1
ATOM 1532 C CA . LEU A 1 189 ? -16.453 21.156 6.898 1 98.75 189 LEU A CA 1
ATOM 1533 C C . LEU A 1 189 ? -17.25 21.953 7.918 1 98.75 189 LEU A C 1
ATOM 1535 O O . LEU A 1 189 ? -16.875 23.078 8.281 1 98.75 189 LEU A O 1
ATOM 1539 N N . ARG A 1 190 ? -18.344 21.391 8.398 1 98.31 190 ARG A N 1
ATOM 1540 C CA . ARG A 1 190 ? -19.156 22.047 9.422 1 98.31 190 ARG A CA 1
ATOM 1541 C C . ARG A 1 190 ? -18.328 22.312 10.68 1 98.31 190 ARG A C 1
ATOM 1543 O O . ARG A 1 190 ? -18.281 23.453 11.164 1 98.31 190 ARG A O 1
ATOM 1550 N N . ILE A 1 191 ? -17.688 21.328 11.148 1 98.31 191 ILE A N 1
ATOM 1551 C CA . ILE A 1 191 ? -16.859 21.438 12.352 1 98.31 191 ILE A CA 1
ATOM 1552 C C . ILE A 1 191 ? -15.75 22.453 12.125 1 98.31 191 ILE A C 1
ATOM 1554 O O . ILE A 1 191 ? -15.453 23.281 12.992 1 98.31 191 ILE A O 1
ATOM 1558 N N . LEU A 1 192 ? -15.125 22.391 10.953 1 98.69 192 LEU A N 1
ATOM 1559 C CA . LEU A 1 192 ? -14.07 23.328 10.609 1 98.69 192 LEU A CA 1
ATOM 1560 C C . LEU A 1 192 ? -14.586 24.766 10.68 1 98.69 192 LEU A C 1
ATOM 1562 O O . LEU A 1 192 ? -13.945 25.625 11.289 1 98.69 192 LEU A O 1
ATOM 1566 N N . CYS A 1 193 ? -15.711 25.062 10.109 1 98.56 193 CYS A N 1
ATOM 1567 C CA . CYS A 1 193 ? -16.328 26.391 10.094 1 98.56 193 CYS A CA 1
ATOM 1568 C C . CYS A 1 193 ? -16.656 26.844 11.5 1 98.56 193 CYS A C 1
ATOM 1570 O O . CYS A 1 193 ? -16.5 28.031 11.828 1 98.56 193 CYS A O 1
ATOM 1572 N N . GLU A 1 194 ? -17.094 25.938 12.281 1 98 194 GLU A N 1
ATOM 1573 C CA . GLU A 1 194 ? -17.484 26.281 13.641 1 98 194 GLU A CA 1
ATOM 1574 C C . GLU A 1 194 ? -16.266 26.609 14.5 1 98 194 GLU A C 1
ATOM 1576 O O . GLU A 1 194 ? -16.344 27.438 15.406 1 98 194 GLU A O 1
ATOM 1581 N N . THR A 1 195 ? -15.211 25.969 14.234 1 97.81 195 THR A N 1
ATOM 1582 C CA . THR A 1 195 ? -14.031 26.062 15.094 1 97.81 195 THR A CA 1
ATOM 1583 C C . THR A 1 195 ? -13.156 27.25 14.68 1 97.81 195 THR A C 1
ATOM 1585 O O . THR A 1 195 ? -12.562 27.906 15.531 1 97.81 195 THR A O 1
ATOM 1588 N N . ILE A 1 196 ? -13.062 27.484 13.375 1 97.94 196 ILE A N 1
ATOM 1589 C CA . ILE A 1 196 ? -12.148 28.5 12.859 1 97.94 196 ILE A CA 1
ATOM 1590 C C . ILE A 1 196 ? -12.922 29.766 12.516 1 97.94 196 ILE A C 1
ATOM 1592 O O . ILE A 1 196 ? -13.742 29.766 11.602 1 97.94 196 ILE A O 1
ATOM 1596 N N . PRO A 1 197 ? -12.625 30.891 13.156 1 96.62 197 PRO A N 1
ATOM 1597 C CA . PRO A 1 197 ? -13.297 32.156 12.781 1 96.62 197 PRO A CA 1
ATOM 1598 C C . PRO A 1 197 ? -12.906 32.625 11.391 1 96.62 197 PRO A C 1
ATOM 1600 O O . PRO A 1 197 ? -11.812 32.312 10.906 1 96.62 197 PRO A O 1
ATOM 1603 N N . LYS A 1 198 ? -13.711 33.406 10.82 1 97.44 198 LYS A N 1
ATOM 1604 C CA . LYS A 1 198 ? -13.578 33.844 9.43 1 97.44 198 LYS A CA 1
ATOM 1605 C C . LYS A 1 198 ? -12.242 34.531 9.195 1 97.44 198 LYS A C 1
ATOM 1607 O O . LYS A 1 198 ? -11.594 34.312 8.172 1 97.44 198 LYS A O 1
ATOM 1612 N N . HIS A 1 199 ? -11.805 35.344 10.094 1 95.25 199 HIS A N 1
ATOM 1613 C CA . HIS A 1 199 ? -10.625 36.188 9.891 1 95.25 199 HIS A CA 1
ATOM 1614 C C . HIS A 1 199 ? -9.352 35.344 9.922 1 95.25 199 HIS A C 1
ATOM 1616 O O . HIS A 1 199 ? -8.281 35.812 9.539 1 95.25 199 HIS A O 1
ATOM 1622 N N . LYS A 1 200 ? -9.398 34.031 10.305 1 96.06 200 LYS A N 1
ATOM 1623 C CA . LYS A 1 200 ? -8.234 33.156 10.359 1 96.06 200 LYS A CA 1
ATOM 1624 C C . LYS A 1 200 ? -8.258 32.125 9.211 1 96.06 200 LYS A C 1
ATOM 1626 O O . LYS A 1 200 ? -7.289 31.391 9.016 1 96.06 200 LYS A O 1
ATOM 1631 N N . ARG A 1 201 ? -9.273 32.125 8.461 1 98.19 201 ARG A N 1
ATOM 1632 C CA . ARG A 1 201 ? -9.516 31.016 7.523 1 98.19 201 ARG A CA 1
ATOM 1633 C C . ARG A 1 201 ? -8.57 31.109 6.328 1 98.19 201 ARG A C 1
ATOM 1635 O O . ARG A 1 201 ? -8.32 30.094 5.66 1 98.19 201 ARG A O 1
ATOM 1642 N N . SER A 1 202 ? -7.98 32.25 6.066 1 97 202 SER A N 1
ATOM 1643 C CA . SER A 1 202 ? -7.086 32.438 4.926 1 97 202 SER A CA 1
ATOM 1644 C C . SER A 1 202 ? -5.793 31.641 5.105 1 97 202 SER A C 1
ATOM 1646 O O . SER A 1 202 ? -5.047 31.438 4.145 1 97 202 SER A O 1
ATOM 1648 N N . LYS A 1 203 ? -5.469 31.188 6.297 1 96.94 203 LYS A N 1
ATOM 1649 C CA . LYS A 1 203 ? -4.238 30.438 6.547 1 96.94 203 LYS A CA 1
ATOM 1650 C C . LYS A 1 203 ? -4.508 28.938 6.613 1 96.94 203 LYS A C 1
ATOM 1652 O O . LYS A 1 203 ? -3.582 28.141 6.797 1 96.94 203 LYS A O 1
ATOM 1657 N N . ILE A 1 204 ? -5.809 28.531 6.496 1 98.56 204 ILE A N 1
ATOM 1658 C CA . ILE A 1 204 ? -6.211 27.141 6.594 1 98.56 204 ILE A CA 1
ATOM 1659 C C . ILE A 1 204 ? -6.281 26.531 5.195 1 98.56 204 ILE A C 1
ATOM 1661 O O . ILE A 1 204 ? -6.918 27.078 4.297 1 98.56 204 ILE A O 1
ATOM 1665 N N . TYR A 1 205 ? -5.629 25.406 5.031 1 98.81 205 TYR A N 1
ATOM 1666 C CA . TYR A 1 205 ? -5.645 24.641 3.791 1 98.81 205 TYR A CA 1
ATOM 1667 C C . TYR A 1 205 ? -6.32 23.281 3.994 1 98.81 205 TYR A C 1
ATOM 1669 O O . TYR A 1 205 ? -5.797 22.422 4.703 1 98.81 205 TYR A O 1
ATOM 1677 N N . CYS A 1 206 ? -7.445 23.062 3.316 1 98.88 206 CYS A N 1
ATOM 1678 C CA . CYS A 1 206 ? -8.172 21.812 3.408 1 98.88 206 CYS A CA 1
ATOM 1679 C C . CYS A 1 206 ? -7.52 20.734 2.547 1 98.88 206 CYS A C 1
ATOM 1681 O O . CYS A 1 206 ? -7.203 20.969 1.381 1 98.88 206 CYS A O 1
ATOM 1683 N N . MET A 1 207 ? -7.297 19.562 3.154 1 98.69 207 MET A N 1
ATOM 1684 C CA . MET A 1 207 ? -6.781 18.391 2.457 1 98.69 207 MET A CA 1
ATOM 1685 C C . MET A 1 207 ? -7.652 17.172 2.738 1 98.69 207 MET A C 1
ATOM 1687 O O . MET A 1 207 ? -8.688 17.266 3.402 1 98.69 207 MET A O 1
ATOM 1691 N N . HIS A 1 208 ? -7.305 16.016 2.133 1 98.56 208 HIS A N 1
ATOM 1692 C CA . HIS A 1 208 ? -8.039 14.766 2.338 1 98.56 208 HIS A CA 1
ATOM 1693 C C . HIS A 1 208 ? -9.445 14.852 1.749 1 98.56 208 HIS A C 1
ATOM 1695 O O . HIS A 1 208 ? -10.422 14.516 2.418 1 98.56 208 HIS A O 1
ATOM 1701 N N . ILE A 1 209 ? -9.562 15.281 0.58 1 98.31 209 ILE A N 1
ATOM 1702 C CA . ILE A 1 209 ? -10.805 15.625 -0.114 1 98.31 209 ILE A CA 1
ATOM 1703 C C . ILE A 1 209 ? -11.609 14.359 -0.386 1 98.31 209 ILE A C 1
ATOM 1705 O O . ILE A 1 209 ? -11.141 13.445 -1.062 1 98.31 209 ILE A O 1
ATOM 1709 N N . ASP A 1 210 ? -12.867 14.383 0.077 1 97.88 210 ASP A N 1
ATOM 1710 C CA . ASP A 1 210 ? -13.688 13.18 -0.094 1 97.88 210 ASP A CA 1
ATOM 1711 C C . ASP A 1 210 ? -14.578 13.297 -1.331 1 97.88 210 ASP A C 1
ATOM 1713 O O . ASP A 1 210 ? -15.023 12.289 -1.876 1 97.88 210 ASP A O 1
ATOM 1717 N N . CYS A 1 211 ? -14.859 14.57 -1.752 1 97.69 211 CYS A N 1
ATOM 1718 C CA . CYS A 1 211 ? -15.633 14.773 -2.971 1 97.69 211 CYS A CA 1
ATOM 1719 C C . CYS A 1 211 ? -15.367 16.156 -3.562 1 97.69 211 CYS A C 1
ATOM 1721 O O . CYS A 1 211 ? -14.852 17.031 -2.877 1 97.69 211 CYS A O 1
ATOM 1723 N N . GLU A 1 212 ? -15.805 16.312 -4.777 1 96.94 212 GLU A N 1
ATOM 1724 C CA . GLU A 1 212 ? -15.555 17.562 -5.492 1 96.94 212 GLU A CA 1
ATOM 1725 C C . GLU A 1 212 ? -16.328 18.719 -4.855 1 96.94 212 GLU A C 1
ATOM 1727 O O . GLU A 1 212 ? -15.852 19.859 -4.848 1 96.94 212 GLU A O 1
ATOM 1732 N N . GLU A 1 213 ? -17.453 18.5 -4.379 1 98.31 213 GLU A N 1
ATOM 1733 C CA . GLU A 1 213 ? -18.312 19.516 -3.77 1 98.31 213 GLU A CA 1
ATOM 1734 C C . GLU A 1 213 ? -17.609 20.172 -2.58 1 98.31 213 GLU A C 1
ATOM 1736 O O . GLU A 1 213 ? -17.812 21.359 -2.312 1 98.31 213 GLU A O 1
ATOM 1741 N N . LEU A 1 214 ? -16.812 19.406 -1.901 1 98.75 214 LEU A N 1
ATOM 1742 C CA . LEU A 1 214 ? -16.078 19.938 -0.76 1 98.75 214 LEU A CA 1
ATOM 1743 C C . LEU A 1 214 ? -15.195 21.125 -1.179 1 98.75 214 LEU A C 1
ATOM 1745 O O . LEU A 1 214 ? -15.086 22.109 -0.45 1 98.75 214 LEU A O 1
ATOM 1749 N N . ILE A 1 215 ? -14.578 21.031 -2.314 1 98.56 215 ILE A N 1
ATOM 1750 C CA . ILE A 1 215 ? -13.648 22.047 -2.797 1 98.56 215 ILE A CA 1
ATOM 1751 C C . ILE A 1 215 ? -14.375 23.391 -2.938 1 98.56 215 ILE A C 1
ATOM 1753 O O . ILE A 1 215 ? -13.93 24.391 -2.387 1 98.56 215 ILE A O 1
ATOM 1757 N N . LYS A 1 216 ? -15.508 23.359 -3.566 1 98.38 216 LYS A N 1
ATOM 1758 C CA . LYS A 1 216 ? -16.281 24.578 -3.797 1 98.38 216 LYS A CA 1
ATOM 1759 C C . LYS A 1 216 ? -16.781 25.172 -2.48 1 98.38 216 LYS A C 1
ATOM 1761 O O . LYS A 1 216 ? -16.672 26.375 -2.248 1 98.38 216 LYS A O 1
ATOM 1766 N N . LYS A 1 217 ? -17.281 24.344 -1.674 1 98.81 217 LYS A N 1
ATOM 1767 C CA . LYS A 1 217 ? -17.875 24.812 -0.426 1 98.81 217 LYS A CA 1
ATOM 1768 C C . LYS A 1 217 ? -16.828 25.359 0.526 1 98.81 217 LYS A C 1
ATOM 1770 O O . LYS A 1 217 ? -17.062 26.359 1.218 1 98.81 217 LYS A O 1
ATOM 1775 N N . ALA A 1 218 ? -15.688 24.672 0.59 1 98.88 218 ALA A N 1
ATOM 1776 C CA . ALA A 1 218 ? -14.609 25.141 1.452 1 98.88 218 ALA A CA 1
ATOM 1777 C C . ALA A 1 218 ? -14.133 26.531 1.025 1 98.88 218 ALA A C 1
ATOM 1779 O O . ALA A 1 218 ? -13.961 27.422 1.862 1 98.88 218 ALA A O 1
ATOM 1780 N N . LYS A 1 219 ? -13.914 26.703 -0.267 1 98.69 219 LYS A N 1
ATOM 1781 C CA . LYS A 1 219 ? -13.477 28 -0.78 1 98.69 219 LYS A CA 1
ATOM 1782 C C . LYS A 1 219 ? -14.523 29.078 -0.514 1 98.69 219 LYS A C 1
ATOM 1784 O O . LYS A 1 219 ? -14.188 30.203 -0.172 1 98.69 219 LYS A O 1
ATOM 1789 N N . HIS A 1 220 ? -15.766 28.719 -0.726 1 98.62 220 HIS A N 1
ATOM 1790 C CA . HIS A 1 220 ? -16.859 29.656 -0.448 1 98.62 220 HIS A CA 1
ATOM 1791 C C . HIS A 1 220 ? -16.828 30.125 1.003 1 98.62 220 HIS A C 1
ATOM 1793 O O . HIS A 1 220 ? -17.156 31.266 1.296 1 98.62 220 HIS A O 1
ATOM 1799 N N . GLU A 1 221 ? -16.438 29.25 1.92 1 98.69 221 GLU A N 1
ATOM 1800 C CA . GLU A 1 221 ? -16.406 29.562 3.346 1 98.69 221 GLU A CA 1
ATOM 1801 C C . GLU A 1 221 ? -15.148 30.328 3.721 1 98.69 221 GLU A C 1
ATOM 1803 O O . GLU A 1 221 ? -14.969 30.719 4.875 1 98.69 221 GLU A O 1
ATOM 1808 N N . GLY A 1 222 ? -14.203 30.516 2.775 1 98.62 222 GLY A N 1
ATOM 1809 C CA . GLY A 1 222 ? -13.039 31.359 3.01 1 98.62 222 GLY A CA 1
ATOM 1810 C C . GLY A 1 222 ? -11.773 30.562 3.275 1 98.62 222 GLY A C 1
ATOM 1811 O O . GLY A 1 222 ? -10.734 31.125 3.609 1 98.62 222 GLY A O 1
ATOM 1812 N N . PHE A 1 223 ? -11.875 29.234 3.191 1 98.88 223 PHE A N 1
ATOM 1813 C CA . PHE A 1 223 ? -10.711 28.391 3.373 1 98.88 223 PHE A CA 1
ATOM 1814 C C . PHE A 1 223 ? -9.969 28.188 2.055 1 98.88 223 PHE A C 1
ATOM 1816 O O . PHE A 1 223 ? -10.516 28.484 0.984 1 98.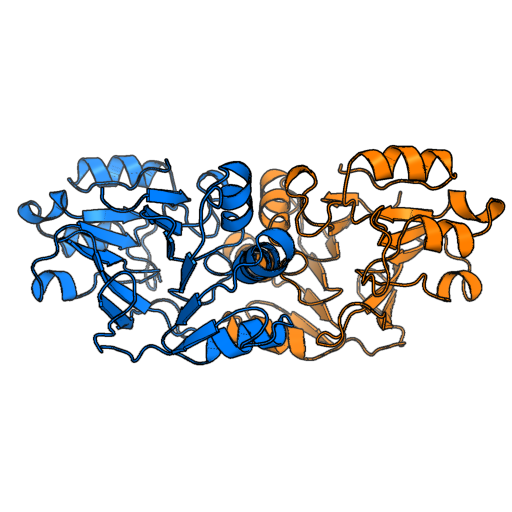88 223 PHE A O 1
ATOM 1823 N N . ASN A 1 224 ? -8.711 27.844 2.121 1 98.69 224 ASN A N 1
ATOM 1824 C CA . ASN A 1 224 ? -7.973 27.344 0.965 1 98.69 224 ASN A CA 1
ATOM 1825 C C . ASN A 1 224 ? -8.117 25.828 0.818 1 98.69 224 ASN A C 1
ATOM 1827 O O . ASN A 1 224 ? -8.5 25.141 1.766 1 98.69 224 ASN A O 1
ATOM 1831 N N . VAL A 1 225 ? -7.906 25.312 -0.364 1 98.62 225 VAL A N 1
ATOM 1832 C CA . VAL A 1 225 ? -7.82 23.875 -0.642 1 98.62 225 VAL A CA 1
ATOM 1833 C C . VAL A 1 225 ? -6.477 23.562 -1.297 1 98.62 225 VAL A C 1
ATOM 1835 O O . VAL A 1 225 ? -6.051 24.266 -2.221 1 98.62 225 VAL A O 1
ATOM 1838 N N . VAL A 1 226 ? -5.848 22.5 -0.797 1 98.56 226 VAL A N 1
ATOM 1839 C CA . VAL A 1 226 ? -4.535 22.156 -1.34 1 98.56 226 VAL A CA 1
ATOM 1840 C C . VAL A 1 226 ? -4.668 21.781 -2.812 1 98.56 226 VAL A C 1
ATOM 1842 O O . VAL A 1 226 ? -5.719 21.312 -3.248 1 98.56 226 VAL A O 1
ATOM 1845 N N . GLU A 1 227 ? -3.619 22.016 -3.57 1 96.25 227 GLU A N 1
ATOM 1846 C CA . GLU A 1 227 ? -3.572 21.672 -4.988 1 96.25 227 GLU A CA 1
ATOM 1847 C C . GLU A 1 227 ? -2.447 20.688 -5.281 1 96.25 227 GLU A C 1
ATOM 1849 O O . GLU A 1 227 ? -1.391 20.734 -4.648 1 96.25 227 GLU A O 1
ATOM 1854 N N . ILE A 1 228 ? -2.754 19.75 -6.137 1 93.38 228 ILE A N 1
ATOM 1855 C CA . ILE A 1 228 ? -1.743 18.781 -6.551 1 93.38 228 ILE A CA 1
ATOM 1856 C C . ILE A 1 228 ? -0.834 19.406 -7.609 1 93.38 228 ILE A C 1
ATOM 1858 O O . ILE A 1 228 ? -1.314 20.016 -8.57 1 93.38 228 ILE A O 1
ATOM 1862 N N . ASN A 1 229 ? 0.435 19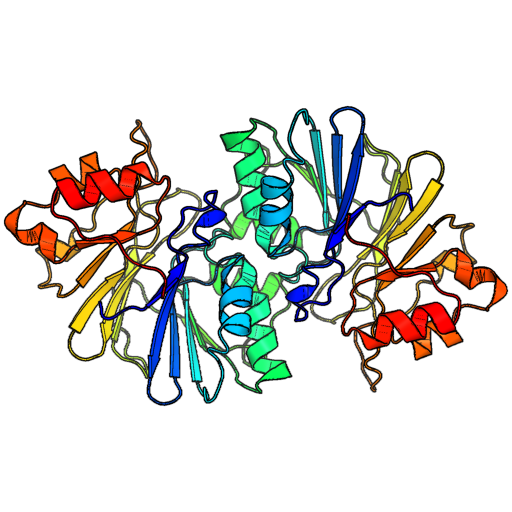.438 -7.375 1 76.12 229 ASN A N 1
ATOM 1863 C CA . ASN A 1 229 ? 1.39 20.016 -8.312 1 76.12 229 ASN A CA 1
ATOM 1864 C C . ASN A 1 229 ? 2.018 18.953 -9.203 1 76.12 229 ASN A C 1
ATOM 1866 O O . ASN A 1 229 ? 2.15 17.797 -8.797 1 76.12 229 ASN A O 1
ATOM 1870 N N . MET B 1 1 ? -6.395 -18.453 -20.688 1 85.56 1 MET B N 1
ATOM 1871 C CA . MET B 1 1 ? -5.969 -18.094 -19.328 1 85.56 1 MET B CA 1
ATOM 1872 C C . MET B 1 1 ? -7.164 -18.031 -18.391 1 85.56 1 MET B C 1
ATOM 1874 O O . MET B 1 1 ? -8.172 -17.391 -18.688 1 85.56 1 MET B O 1
ATOM 1878 N N . THR B 1 2 ? -7.059 -18.797 -17.359 1 90.94 2 THR B N 1
ATOM 1879 C CA . THR B 1 2 ? -8.102 -18.875 -16.344 1 90.94 2 THR B CA 1
ATOM 1880 C C . THR B 1 2 ? -8.078 -17.641 -15.453 1 90.94 2 THR B C 1
ATOM 1882 O O . THR B 1 2 ? -9.125 -17.109 -15.086 1 90.94 2 THR B O 1
ATOM 1885 N N . LEU B 1 3 ? -6.855 -17.156 -15.125 1 96.31 3 LEU B N 1
ATOM 1886 C CA . LEU B 1 3 ? -6.711 -15.984 -14.266 1 96.31 3 LEU B CA 1
ATOM 1887 C C . LEU B 1 3 ? -6.723 -14.695 -15.094 1 96.31 3 LEU B C 1
ATOM 1889 O O . LEU B 1 3 ? -6.129 -14.641 -16.172 1 96.31 3 LEU B O 1
ATOM 1893 N N . ASN B 1 4 ? -7.457 -13.727 -14.602 1 97.38 4 ASN B N 1
ATOM 1894 C CA . ASN B 1 4 ? -7.316 -12.352 -15.078 1 97.38 4 ASN B CA 1
ATOM 1895 C C . ASN B 1 4 ? -6.285 -11.578 -14.266 1 97.38 4 ASN B C 1
ATOM 1897 O O . ASN B 1 4 ? -6.051 -11.891 -13.094 1 97.38 4 ASN B O 1
ATOM 1901 N N . PHE B 1 5 ? -5.691 -10.609 -14.906 1 98.62 5 PHE B N 1
ATOM 1902 C CA . PHE B 1 5 ? -4.652 -9.883 -14.195 1 98.62 5 PHE B CA 1
ATOM 1903 C C . PHE B 1 5 ? -4.992 -8.398 -14.109 1 98.62 5 PHE B C 1
ATOM 1905 O O . PHE B 1 5 ? -5.477 -7.812 -15.078 1 98.62 5 PHE B O 1
ATOM 1912 N N . LEU B 1 6 ? -4.715 -7.801 -12.961 1 98.38 6 LEU B N 1
ATOM 1913 C CA . LEU B 1 6 ? -4.879 -6.371 -12.742 1 98.38 6 LEU B CA 1
ATOM 1914 C C . LEU B 1 6 ? -3.572 -5.625 -12.992 1 98.38 6 LEU B C 1
ATOM 1916 O O . LEU B 1 6 ? -3.576 -4.414 -13.219 1 98.38 6 LEU B O 1
ATOM 1920 N N . GLY B 1 7 ? -2.525 -6.238 -12.828 1 98.5 7 GLY B N 1
ATOM 1921 C CA . GLY B 1 7 ? -1.15 -5.844 -13.086 1 98.5 7 GLY B CA 1
ATOM 1922 C C . GLY B 1 7 ? -0.214 -7.027 -13.25 1 98.5 7 GLY B C 1
ATOM 1923 O O . GLY B 1 7 ? -0.539 -8.148 -12.844 1 98.5 7 GLY B O 1
ATOM 1924 N N . ARG B 1 8 ? 0.875 -6.809 -13.875 1 98.69 8 ARG B N 1
ATOM 1925 C CA . ARG B 1 8 ? 1.811 -7.898 -14.133 1 98.69 8 ARG B CA 1
ATOM 1926 C C . ARG B 1 8 ? 3.254 -7.43 -13.984 1 98.69 8 ARG B C 1
ATOM 1928 O O . ARG B 1 8 ? 4.176 -8.062 -14.5 1 98.69 8 ARG B O 1
ATOM 1935 N N . GLY B 1 9 ? 3.424 -6.301 -13.297 1 98.5 9 GLY B N 1
ATOM 1936 C CA . GLY B 1 9 ? 4.754 -5.719 -13.195 1 98.5 9 GLY B CA 1
ATOM 1937 C C . GLY B 1 9 ? 5.477 -6.102 -11.922 1 98.5 9 GLY B C 1
ATOM 1938 O O . GLY B 1 9 ? 4.844 -6.48 -10.93 1 98.5 9 GLY B O 1
ATOM 1939 N N . SER B 1 10 ? 6.801 -6.066 -12.023 1 98.06 10 SER B N 1
ATOM 1940 C CA . SER B 1 10 ? 7.629 -6.121 -10.82 1 98.06 10 SER B CA 1
ATOM 1941 C C . SER B 1 10 ? 7.402 -4.898 -9.938 1 98.06 10 SER B C 1
ATOM 1943 O O . SER B 1 10 ? 6.68 -3.975 -10.32 1 98.06 10 SER B O 1
ATOM 1945 N N . ALA B 1 11 ? 7.973 -4.895 -8.734 1 97.12 11 ALA B N 1
ATOM 1946 C CA . ALA B 1 11 ? 7.723 -3.891 -7.703 1 97.12 11 ALA B CA 1
ATOM 1947 C C . ALA B 1 11 ? 7.988 -2.482 -8.234 1 97.12 11 ALA B C 1
ATOM 1949 O O . ALA B 1 11 ? 7.254 -1.545 -7.914 1 97.12 11 ALA B O 1
ATOM 1950 N N . PHE B 1 12 ? 9.039 -2.324 -9.125 1 97.19 12 PHE B N 1
ATOM 1951 C CA . PHE B 1 12 ? 9.469 -0.99 -9.531 1 97.19 12 PHE B CA 1
ATOM 1952 C C . PHE B 1 12 ? 8.984 -0.669 -10.945 1 97.19 12 PHE B C 1
ATOM 1954 O O . PHE B 1 12 ? 9.305 0.388 -11.484 1 97.19 12 PHE B O 1
ATOM 1961 N N . ASN B 1 13 ? 8.258 -1.59 -11.586 1 97.44 13 ASN B N 1
ATOM 1962 C CA . ASN B 1 13 ? 7.672 -1.347 -12.898 1 97.44 13 ASN B CA 1
ATOM 1963 C C . ASN B 1 13 ? 6.266 -0.762 -12.781 1 97.44 13 ASN B C 1
ATOM 1965 O O . ASN B 1 13 ? 5.277 -1.451 -13.047 1 97.44 13 ASN B O 1
ATOM 1969 N N . ILE B 1 14 ? 6.18 0.467 -12.508 1 95.88 14 ILE B N 1
ATOM 1970 C CA . ILE B 1 14 ? 4.93 1.139 -12.172 1 95.88 14 ILE B CA 1
ATOM 1971 C C . ILE B 1 14 ? 4.004 1.142 -13.383 1 95.88 14 ILE B C 1
ATOM 1973 O O . ILE B 1 14 ? 2.781 1.125 -13.242 1 95.88 14 ILE B O 1
ATOM 1977 N N . LYS B 1 15 ? 4.594 1.12 -14.617 1 95.06 15 LYS B N 1
ATOM 1978 C CA . LYS B 1 15 ? 3.799 1.149 -15.836 1 95.06 15 LYS B CA 1
ATOM 1979 C C . LYS B 1 15 ? 2.926 -0.096 -15.953 1 95.06 15 LYS B C 1
ATOM 1981 O O . LYS B 1 15 ? 1.806 -0.029 -16.469 1 95.06 15 LYS B O 1
ATOM 1986 N N . GLU B 1 16 ? 3.396 -1.183 -15.438 1 97.38 16 GLU B N 1
ATOM 1987 C CA . GLU B 1 16 ? 2.707 -2.461 -15.586 1 97.38 16 GLU B CA 1
ATOM 1988 C C . GLU B 1 16 ? 1.817 -2.754 -14.383 1 97.38 16 GLU B C 1
ATOM 1990 O O . GLU B 1 16 ? 1.093 -3.75 -14.367 1 97.38 16 GLU B O 1
ATOM 1995 N N . GLY B 1 17 ? 1.867 -1.871 -13.297 1 97.69 17 GLY B N 1
ATOM 1996 C CA . GLY B 1 17 ? 1.109 -2.133 -12.078 1 97.69 17 GLY B CA 1
ATOM 1997 C C . GLY B 1 17 ? 1.614 -3.338 -11.312 1 97.69 17 GLY B C 1
ATOM 1998 O O . GLY B 1 17 ? 2.387 -4.141 -11.836 1 97.69 17 GLY B O 1
ATOM 1999 N N . ASN B 1 18 ? 1.211 -3.43 -10.109 1 98.75 18 ASN B N 1
ATOM 2000 C CA . ASN B 1 18 ? 1.659 -4.543 -9.281 1 98.75 18 ASN B CA 1
ATOM 2001 C C . ASN B 1 18 ? 1.068 -5.867 -9.758 1 98.75 18 ASN B C 1
ATOM 2003 O O . ASN B 1 18 ? -0.111 -5.938 -10.102 1 98.75 18 ASN B O 1
ATOM 2007 N N . ASN B 1 19 ? 1.88 -6.855 -9.766 1 98.81 19 ASN B N 1
ATOM 2008 C CA . ASN B 1 19 ? 1.468 -8.211 -10.125 1 98.81 19 ASN B CA 1
ATOM 2009 C C . ASN B 1 19 ? 0.326 -8.703 -9.242 1 98.81 19 ASN B C 1
ATOM 2011 O O . ASN B 1 19 ? 0.478 -8.797 -8.023 1 98.81 19 ASN B O 1
ATOM 2015 N N . SER B 1 20 ? -0.831 -8.906 -9.82 1 98.81 20 SER B N 1
ATOM 2016 C CA . SER B 1 20 ? -2.023 -9.359 -9.109 1 98.81 20 SER B CA 1
ATOM 2017 C C . SER B 1 20 ? -3.012 -10.023 -10.07 1 98.81 20 SER B C 1
ATOM 2019 O O . SER B 1 20 ? -3.248 -9.523 -11.172 1 98.81 20 SER B O 1
ATOM 2021 N N . ALA B 1 21 ? -3.561 -11.148 -9.688 1 98.56 21 ALA B N 1
ATOM 2022 C CA . ALA B 1 21 ? -4.523 -11.883 -10.5 1 98.56 21 ALA B CA 1
ATOM 2023 C C . ALA B 1 21 ? -5.871 -11.992 -9.797 1 98.56 21 ALA B C 1
ATOM 2025 O O . ALA B 1 21 ? -5.973 -11.742 -8.594 1 98.56 21 ALA B O 1
ATOM 2026 N N . TYR B 1 22 ? -6.949 -12.266 -10.594 1 97.94 22 TYR B N 1
ATOM 2027 C CA . TYR B 1 22 ? -8.258 -12.43 -9.969 1 97.94 22 TYR B CA 1
ATOM 2028 C C . TYR B 1 22 ? -9.156 -13.336 -10.805 1 97.94 22 TYR B C 1
ATOM 2030 O O . TYR B 1 22 ? -8.883 -13.57 -11.984 1 97.94 22 TYR B O 1
ATOM 2038 N N . ILE B 1 23 ? -10.07 -13.969 -10.203 1 96.31 23 ILE B N 1
ATOM 2039 C CA . ILE B 1 23 ? -11.203 -14.664 -10.797 1 96.31 23 ILE B CA 1
ATOM 2040 C C . ILE B 1 23 ? -12.508 -14.039 -10.305 1 96.31 23 ILE B C 1
ATOM 2042 O O . ILE B 1 23 ? -12.672 -13.797 -9.102 1 96.31 23 ILE B O 1
ATOM 2046 N N . LYS B 1 24 ? -13.344 -13.656 -11.133 1 95.88 24 LYS B N 1
ATOM 2047 C CA . LYS B 1 24 ? -14.672 -13.133 -10.82 1 95.88 24 LYS B CA 1
ATOM 2048 C C . LYS B 1 24 ? -15.766 -14.031 -11.398 1 95.88 24 LYS B C 1
ATOM 2050 O O . LYS B 1 24 ? -15.883 -14.172 -12.617 1 95.88 24 LYS B O 1
ATOM 2055 N N . GLU B 1 25 ? -16.5 -14.648 -10.5 1 91.94 25 GLU B N 1
ATOM 2056 C CA . GLU B 1 25 ? -17.578 -15.547 -10.93 1 91.94 25 GLU B CA 1
ATOM 2057 C C . GLU B 1 25 ? -18.594 -15.766 -9.82 1 91.94 25 GLU B C 1
ATOM 2059 O O . GLU B 1 25 ? -18.234 -15.844 -8.641 1 91.94 25 GLU B O 1
ATOM 2064 N N . ASN B 1 26 ? -19.922 -15.875 -10.156 1 92.75 26 ASN B N 1
ATOM 2065 C CA . ASN B 1 26 ? -21 -16.203 -9.234 1 92.75 26 ASN B CA 1
ATOM 2066 C C . ASN B 1 26 ? -21.031 -15.258 -8.039 1 92.75 26 ASN B C 1
ATOM 2068 O O . ASN B 1 26 ? -21.047 -15.703 -6.887 1 92.75 26 ASN B O 1
ATOM 2072 N N . ASN B 1 27 ? -20.812 -13.992 -8.289 1 95.88 27 ASN B N 1
ATOM 2073 C CA . ASN B 1 27 ? -20.875 -12.922 -7.305 1 95.88 27 ASN B CA 1
ATOM 2074 C C . ASN B 1 27 ? -19.719 -13.008 -6.309 1 95.88 27 ASN B C 1
ATOM 2076 O O . ASN B 1 27 ? -19.844 -12.539 -5.176 1 95.88 27 ASN B O 1
ATOM 2080 N N . LYS B 1 28 ? -18.641 -13.828 -6.773 1 96.5 28 LYS B N 1
ATOM 2081 C CA . LYS B 1 28 ? -17.438 -13.945 -5.953 1 96.5 28 LYS B CA 1
ATOM 2082 C C . LYS B 1 28 ? -16.234 -13.328 -6.656 1 96.5 28 LYS B C 1
ATOM 2084 O O . LYS B 1 28 ? -16.078 -13.461 -7.871 1 96.5 28 LYS B O 1
ATOM 2089 N N . LEU B 1 29 ? -15.469 -12.617 -5.875 1 97.94 29 LEU B N 1
ATOM 2090 C CA . LEU B 1 29 ? -14.164 -12.141 -6.328 1 97.94 29 LEU B CA 1
ATOM 2091 C C . LEU B 1 29 ? -13.039 -12.828 -5.562 1 97.94 29 LEU B C 1
ATOM 2093 O O . LEU B 1 29 ? -12.992 -12.766 -4.332 1 97.94 29 LEU B O 1
ATOM 2097 N N . ILE B 1 30 ? -12.211 -13.594 -6.258 1 97.44 30 ILE B N 1
ATOM 2098 C CA . ILE B 1 30 ? -11 -14.188 -5.711 1 97.44 30 ILE B CA 1
ATOM 2099 C C . ILE B 1 30 ? -9.781 -13.422 -6.215 1 97.44 30 ILE B C 1
ATOM 2101 O O . ILE B 1 30 ? -9.547 -13.336 -7.426 1 97.44 30 ILE B O 1
ATOM 2105 N N . LEU B 1 31 ? -9.102 -12.867 -5.316 1 98.62 31 LEU B N 1
ATOM 2106 C CA . LEU B 1 31 ? -7.957 -12.031 -5.637 1 98.62 31 LEU B CA 1
ATOM 2107 C C . LEU B 1 31 ? -6.664 -12.664 -5.137 1 98.62 31 LEU B C 1
ATOM 2109 O O . LEU B 1 31 ? -6.609 -13.172 -4.016 1 98.62 31 LEU B O 1
ATOM 2113 N N . LEU B 1 32 ? -5.629 -12.727 -5.984 1 98.75 32 LEU B N 1
ATOM 2114 C CA . LEU B 1 32 ? -4.277 -13.094 -5.59 1 98.75 32 LEU B CA 1
ATOM 2115 C C . LEU B 1 32 ? -3.387 -11.859 -5.48 1 98.75 32 LEU B C 1
ATOM 2117 O O . LEU B 1 32 ? -3.074 -11.219 -6.488 1 98.75 32 LEU B O 1
ATOM 2121 N N . ASP B 1 33 ? -3.004 -11.508 -4.273 1 98.88 33 ASP B N 1
ATOM 2122 C CA . ASP B 1 33 ? -2.209 -10.344 -3.904 1 98.88 33 ASP B CA 1
ATOM 2123 C C . ASP B 1 33 ? -2.99 -9.055 -4.133 1 98.88 33 ASP B C 1
ATOM 2125 O O . ASP B 1 33 ? -3.943 -9.023 -4.914 1 98.88 33 ASP B O 1
ATOM 2129 N N . CYS B 1 34 ? -2.611 -8.07 -3.418 1 98.94 34 CYS B N 1
ATOM 2130 C CA . CYS B 1 34 ? -3.266 -6.766 -3.426 1 98.94 34 CYS B CA 1
ATOM 2131 C C . CYS B 1 34 ? -2.26 -5.648 -3.164 1 98.94 34 CYS B C 1
ATOM 2133 O O . CYS B 1 34 ? -2.359 -4.941 -2.16 1 98.94 34 CYS B O 1
ATOM 2135 N N . GLY B 1 35 ? -1.373 -5.492 -4.125 1 98.88 35 GLY B N 1
ATOM 2136 C CA . GLY B 1 35 ? -0.314 -4.504 -4.016 1 98.88 35 GLY B CA 1
ATOM 2137 C C . GLY B 1 35 ? -0.827 -3.076 -4.043 1 98.88 35 GLY B C 1
ATOM 2138 O O . GLY B 1 35 ? -2.037 -2.846 -4.098 1 98.88 35 GLY B O 1
ATOM 2139 N N . GLU B 1 36 ? 0.016 -2.117 -4.051 1 98.69 36 GLU B N 1
ATOM 2140 C CA . GLU B 1 36 ? -0.311 -0.709 -3.852 1 98.69 36 GLU B CA 1
ATOM 2141 C C . GLU B 1 36 ? -1.167 -0.172 -4.992 1 98.69 36 GLU B C 1
ATOM 2143 O O . GLU B 1 36 ? -1.996 0.717 -4.789 1 98.69 36 GLU B O 1
ATOM 2148 N N . SER B 1 37 ? -1.044 -0.753 -6.207 1 98.19 37 SER B N 1
ATOM 2149 C CA . SER B 1 37 ? -1.785 -0.23 -7.352 1 98.19 37 SER B CA 1
ATOM 2150 C C . SER B 1 37 ? -3.078 -1.008 -7.574 1 98.19 37 SER B C 1
ATOM 2152 O O . SER B 1 37 ? -3.861 -0.677 -8.461 1 98.19 37 SER B O 1
ATOM 2154 N N . VAL B 1 38 ? -3.336 -1.999 -6.793 1 98.75 38 VAL B N 1
ATOM 2155 C CA . VAL B 1 38 ? -4.363 -2.982 -7.113 1 98.75 38 VAL B CA 1
ATOM 2156 C C . VAL B 1 38 ? -5.738 -2.443 -6.719 1 98.75 38 VAL B C 1
ATOM 2158 O O . VAL B 1 38 ? -6.691 -2.531 -7.496 1 98.75 38 VAL B O 1
ATOM 2161 N N . PHE B 1 39 ? -5.891 -1.834 -5.535 1 98.88 39 PHE B N 1
ATOM 2162 C CA . PHE B 1 39 ? -7.18 -1.326 -5.07 1 98.88 39 PHE B CA 1
ATOM 2163 C C . PHE B 1 39 ? -7.75 -0.319 -6.062 1 98.88 39 PHE B C 1
ATOM 2165 O O . PHE B 1 39 ? -8.93 -0.393 -6.418 1 98.88 39 PHE B O 1
ATOM 2172 N N . GLU B 1 40 ? -6.859 0.592 -6.477 1 98.31 40 GLU B N 1
ATOM 2173 C CA . GLU B 1 40 ? -7.316 1.582 -7.445 1 98.31 40 GLU B CA 1
ATOM 2174 C C . GLU B 1 40 ? -7.891 0.91 -8.688 1 98.31 40 GLU B C 1
ATOM 2176 O O . GLU B 1 40 ? -8.914 1.347 -9.227 1 98.31 40 GLU B O 1
ATOM 2181 N N . LYS B 1 41 ? -7.234 -0.13 -9.172 1 98.06 41 LYS B N 1
ATOM 2182 C CA . LYS B 1 41 ? -7.688 -0.842 -10.367 1 98.06 41 LYS B CA 1
ATOM 2183 C C . LYS B 1 41 ? -9.023 -1.532 -10.109 1 98.06 41 LYS B C 1
ATOM 2185 O O . LYS B 1 41 ? -9.898 -1.549 -10.984 1 98.06 41 LYS B O 1
ATOM 2190 N 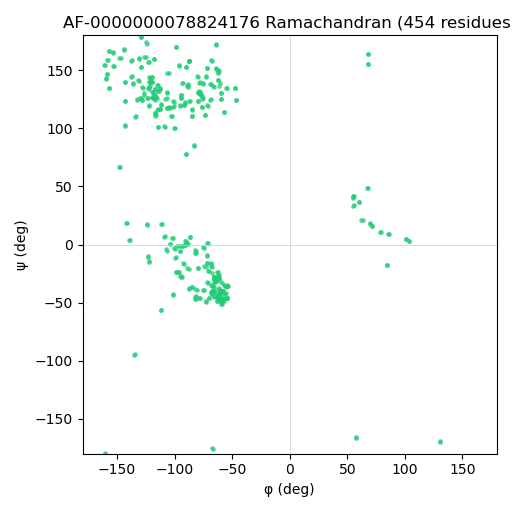N . ILE B 1 42 ? -9.18 -2.125 -8.938 1 98.56 42 ILE B N 1
ATOM 2191 C CA . ILE B 1 42 ? -10.414 -2.803 -8.57 1 98.56 42 ILE B CA 1
ATOM 2192 C C . ILE B 1 42 ? -11.578 -1.814 -8.625 1 98.56 42 ILE B C 1
ATOM 2194 O O . ILE B 1 42 ? -12.633 -2.113 -9.195 1 98.56 42 ILE B O 1
ATOM 2198 N N . VAL B 1 43 ? -11.406 -0.642 -8.055 1 98.06 43 VAL B N 1
ATOM 2199 C CA . VAL B 1 43 ? -12.453 0.37 -7.988 1 98.06 43 VAL B CA 1
ATOM 2200 C C . VAL B 1 43 ? -12.711 0.935 -9.383 1 98.06 43 VAL B C 1
ATOM 2202 O O . VAL B 1 43 ? -13.867 1.035 -9.812 1 98.06 43 VAL B O 1
ATOM 2205 N N . SER B 1 44 ? -11.641 1.276 -10.156 1 96.94 44 SER B N 1
ATOM 2206 C CA . SER B 1 44 ? -11.773 1.914 -11.469 1 96.94 44 SER B CA 1
ATOM 2207 C C . SER B 1 44 ? -12.445 0.985 -12.469 1 96.94 44 SER B C 1
ATOM 2209 O O . SER B 1 44 ? -13.18 1.441 -13.352 1 96.94 44 SER B O 1
ATOM 2211 N N . LYS B 1 45 ? -12.211 -0.325 -12.305 1 97.12 45 LYS B N 1
ATOM 2212 C CA . LYS B 1 45 ? -12.781 -1.304 -13.227 1 97.12 45 LYS B CA 1
ATOM 2213 C C . LYS B 1 45 ? -14.148 -1.791 -12.734 1 97.12 45 LYS B C 1
ATOM 2215 O O . LYS B 1 45 ? -14.766 -2.646 -13.367 1 97.12 45 LYS B O 1
ATOM 2220 N N . ASN B 1 46 ? -14.617 -1.285 -11.578 1 97.12 46 ASN B N 1
ATOM 2221 C CA . ASN B 1 46 ? -15.891 -1.662 -10.977 1 97.12 46 ASN B CA 1
ATOM 2222 C C . ASN B 1 46 ? -15.992 -3.17 -10.766 1 97.12 46 ASN B C 1
ATOM 2224 O O . ASN B 1 46 ? -17 -3.785 -11.094 1 97.12 46 ASN B O 1
ATOM 2228 N N . LEU B 1 47 ? -14.93 -3.754 -10.32 1 97.88 47 LEU B N 1
ATOM 2229 C CA . LEU B 1 47 ? -14.859 -5.203 -10.188 1 97.88 47 LEU B CA 1
ATOM 2230 C C . LEU B 1 47 ? -15.734 -5.684 -9.023 1 97.88 47 LEU B C 1
ATOM 2232 O O . LEU B 1 47 ? -16.031 -6.875 -8.914 1 97.88 47 LEU B O 1
ATOM 2236 N N . LEU B 1 48 ? -16.125 -4.809 -8.156 1 98.38 48 LEU B N 1
ATOM 2237 C CA . LEU B 1 48 ? -16.906 -5.203 -6.984 1 98.38 48 LEU B CA 1
ATOM 2238 C C . LEU B 1 48 ? -18.406 -5.062 -7.258 1 98.38 48 LEU B C 1
ATOM 2240 O O . LEU B 1 48 ? -19.219 -5.328 -6.379 1 98.38 48 LEU B O 1
ATOM 2244 N N . GLU B 1 49 ? -18.641 -4.578 -8.516 1 96.81 49 GLU B N 1
ATOM 2245 C CA . GLU B 1 49 ? -20.047 -4.512 -8.883 1 96.81 49 GLU B CA 1
ATOM 2246 C C . GLU B 1 49 ? -20.688 -5.895 -8.836 1 96.81 49 GLU B C 1
ATOM 2248 O O . GLU B 1 49 ? -20.141 -6.859 -9.375 1 96.81 49 GLU B O 1
ATOM 2253 N N . ASP B 1 50 ? -21.75 -6.16 -8.148 1 96.75 50 ASP B N 1
ATOM 2254 C CA . ASP B 1 50 ? -22.547 -7.379 -8.047 1 96.75 50 ASP B CA 1
ATOM 2255 C C . ASP B 1 50 ? -21.797 -8.461 -7.273 1 96.75 50 ASP B C 1
ATOM 2257 O O . ASP B 1 50 ? -22.047 -9.656 -7.461 1 96.75 50 ASP B O 1
ATOM 2261 N N . ILE B 1 51 ? -20.812 -8.07 -6.59 1 98.06 51 ILE B N 1
ATOM 2262 C CA . ILE B 1 51 ? -20.047 -9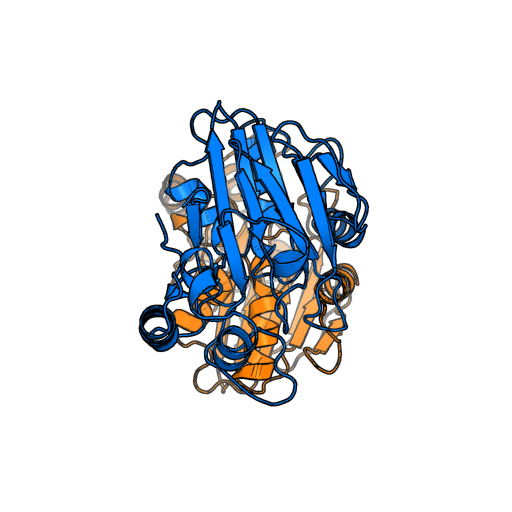.008 -5.781 1 98.06 51 ILE B CA 1
ATOM 2263 C C . ILE B 1 51 ? -20.609 -9.047 -4.359 1 98.06 51 ILE B C 1
ATOM 2265 O O . ILE B 1 51 ? -20.953 -8 -3.799 1 98.06 51 ILE B O 1
ATOM 2269 N N . ARG B 1 52 ? -20.688 -10.273 -3.807 1 97.69 52 ARG B N 1
ATOM 2270 C CA . ARG B 1 52 ? -21.203 -10.453 -2.451 1 97.69 52 ARG B CA 1
ATOM 2271 C C . ARG B 1 52 ? -20.172 -11.156 -1.567 1 97.69 52 ARG B C 1
ATOM 2273 O O . ARG B 1 52 ? -20.312 -11.188 -0.344 1 97.69 52 ARG B O 1
ATOM 2280 N N . ASP B 1 53 ? -19.125 -11.664 -2.211 1 97.81 53 ASP B N 1
ATOM 2281 C CA . ASP B 1 53 ? -18.109 -12.414 -1.488 1 97.81 53 ASP B CA 1
ATOM 2282 C C . ASP B 1 53 ? -16.719 -12.141 -2.051 1 97.81 53 ASP B C 1
ATOM 2284 O O . ASP B 1 53 ? -16.484 -12.289 -3.254 1 97.81 53 ASP B O 1
ATOM 2288 N N . VAL B 1 54 ? -15.867 -11.695 -1.152 1 98.56 54 VAL B N 1
ATOM 2289 C CA . VAL B 1 54 ? -14.516 -11.336 -1.568 1 98.56 54 VAL B CA 1
ATOM 2290 C C . VAL B 1 54 ? -13.5 -12.211 -0.833 1 98.56 54 VAL B C 1
ATOM 2292 O O . VAL B 1 54 ? -13.547 -12.328 0.393 1 98.56 54 VAL B O 1
ATOM 2295 N N . HIS B 1 55 ? -12.602 -12.883 -1.574 1 98.12 55 HIS B N 1
ATOM 2296 C CA . HIS B 1 55 ? -11.523 -13.719 -1.061 1 98.12 55 HIS B CA 1
ATOM 2297 C C . HIS B 1 55 ? -10.164 -13.25 -1.571 1 98.12 55 HIS B C 1
ATOM 2299 O O . HIS B 1 55 ? -9.977 -13.086 -2.779 1 98.12 55 HIS B O 1
ATOM 2305 N N . VAL B 1 56 ? -9.266 -13.008 -0.645 1 98.75 56 VAL B N 1
ATOM 2306 C CA . VAL B 1 56 ? -7.945 -12.516 -1.023 1 98.75 56 VAL B CA 1
ATOM 2307 C C . VAL B 1 56 ? -6.867 -13.469 -0.52 1 98.75 56 VAL B C 1
ATOM 2309 O O . VAL B 1 56 ? -6.746 -13.703 0.686 1 98.75 56 VAL B O 1
ATOM 2312 N N . LEU B 1 57 ? -6.074 -14.031 -1.428 1 98.56 57 LEU B N 1
ATOM 2313 C CA . LEU B 1 57 ? -4.91 -14.852 -1.113 1 98.56 57 LEU B CA 1
ATOM 2314 C C . LEU B 1 57 ? -3.623 -14.047 -1.272 1 98.56 57 LEU B C 1
ATOM 2316 O O . LEU B 1 57 ? -3.355 -13.5 -2.346 1 98.56 57 LEU B O 1
ATOM 2320 N N . ILE B 1 58 ? -2.844 -13.984 -0.209 1 98.88 58 ILE B N 1
ATOM 2321 C CA . ILE B 1 58 ? -1.627 -13.18 -0.23 1 98.88 58 ILE B CA 1
ATOM 2322 C C . ILE B 1 58 ? -0.406 -14.094 -0.296 1 98.88 58 ILE B C 1
ATOM 2324 O O . ILE B 1 58 ? -0.299 -15.055 0.474 1 98.88 58 ILE B O 1
ATOM 2328 N N . THR B 1 59 ? 0.504 -13.812 -1.213 1 98.81 59 THR B N 1
ATOM 2329 C CA . THR B 1 59 ? 1.697 -14.633 -1.369 1 98.81 59 THR B CA 1
ATOM 2330 C C . THR B 1 59 ? 2.764 -14.242 -0.351 1 98.81 59 THR B C 1
ATOM 2332 O O . THR B 1 59 ? 3.422 -15.109 0.231 1 98.81 59 THR B O 1
ATOM 2335 N N . HIS B 1 60 ? 3.023 -12.945 -0.197 1 98.81 60 HIS B N 1
ATOM 2336 C CA . HIS B 1 60 ? 3.963 -12.445 0.799 1 98.81 60 HIS B CA 1
ATOM 2337 C C . HIS B 1 60 ? 3.715 -10.969 1.098 1 98.81 60 HIS B C 1
ATOM 2339 O O . HIS B 1 60 ? 2.811 -10.359 0.524 1 98.81 60 HIS B O 1
ATOM 2345 N N . LEU B 1 61 ? 4.512 -10.383 1.999 1 98.81 61 LEU B N 1
ATOM 2346 C CA . LEU B 1 61 ? 4.02 -9.172 2.645 1 98.81 61 LEU B CA 1
ATOM 2347 C C . LEU B 1 61 ? 4.812 -7.949 2.188 1 98.81 61 LEU B C 1
ATOM 2349 O O . LEU B 1 61 ? 4.75 -6.891 2.816 1 98.81 61 LEU B O 1
ATOM 2353 N N . ASP B 1 62 ? 5.566 -8.031 1.048 1 98.56 62 ASP B N 1
ATOM 2354 C CA . ASP B 1 62 ? 6.055 -6.812 0.413 1 98.56 62 ASP B CA 1
ATOM 2355 C C . ASP B 1 62 ? 4.891 -5.93 -0.044 1 98.56 62 ASP B C 1
ATOM 2357 O O . ASP B 1 62 ? 3.836 -6.438 -0.428 1 98.56 62 ASP B O 1
ATOM 2361 N N . SER B 1 63 ? 5.102 -4.641 -0.05 1 98.31 63 SER B N 1
ATOM 2362 C CA . SER B 1 63 ? 3.99 -3.721 -0.287 1 98.31 63 SER B CA 1
ATOM 2363 C C . SER B 1 63 ? 3.438 -3.873 -1.7 1 98.31 63 SER B C 1
ATOM 2365 O O . SER B 1 63 ? 2.244 -3.674 -1.93 1 98.31 63 SER B O 1
ATOM 2367 N N . ASP B 1 64 ? 4.309 -4.273 -2.65 1 98.56 64 ASP B N 1
ATOM 2368 C CA . ASP B 1 64 ? 3.793 -4.453 -4.004 1 98.56 64 ASP B CA 1
ATOM 2369 C C . ASP B 1 64 ? 2.898 -5.688 -4.09 1 98.56 64 ASP B C 1
ATOM 2371 O O . ASP B 1 64 ? 2.299 -5.953 -5.137 1 98.56 64 ASP B O 1
ATOM 2375 N N . HIS B 1 65 ? 2.67 -6.391 -3.027 1 98.88 65 HIS B N 1
ATOM 2376 C CA . HIS B 1 65 ? 1.75 -7.52 -2.992 1 98.88 65 HIS B CA 1
ATOM 2377 C C . HIS B 1 65 ? 0.656 -7.309 -1.951 1 98.88 65 HIS B C 1
ATOM 2379 O O . HIS B 1 65 ? -0.372 -7.988 -1.977 1 98.88 65 HIS B O 1
ATOM 2385 N N . VAL B 1 66 ? 0.803 -6.34 -1.019 1 98.88 66 VAL B N 1
ATOM 2386 C CA . VAL B 1 66 ? -0.207 -6.188 0.024 1 98.88 66 VAL B CA 1
ATOM 2387 C C . VAL B 1 66 ? -0.482 -4.703 0.261 1 98.88 66 VAL B C 1
ATOM 2389 O O . VAL B 1 66 ? -1.331 -4.348 1.083 1 98.88 66 VAL B O 1
ATOM 2392 N N . GLY B 1 67 ? 0.06 -3.795 -0.435 1 98.88 67 GLY B N 1
ATOM 2393 C CA . GLY B 1 67 ? 0.147 -2.381 -0.103 1 98.88 67 GLY B CA 1
ATOM 2394 C C . GLY B 1 67 ? -1.198 -1.682 -0.117 1 98.88 67 GLY B C 1
ATOM 2395 O O . GLY B 1 67 ? -1.339 -0.585 0.429 1 98.88 67 GLY B O 1
ATOM 2396 N N . SER B 1 68 ? -2.207 -2.232 -0.766 1 98.88 68 SER B N 1
ATOM 2397 C CA . SER B 1 68 ? -3.521 -1.598 -0.765 1 98.88 68 SER B CA 1
ATOM 2398 C C . SER B 1 68 ? -4.594 -2.549 -0.243 1 98.88 68 SER B C 1
ATOM 2400 O O . SER B 1 68 ? -5.789 -2.307 -0.429 1 98.88 68 SER B O 1
ATOM 2402 N N . LEU B 1 69 ? -4.156 -3.609 0.44 1 98.94 69 LEU B N 1
ATOM 2403 C CA . LEU B 1 69 ? -5.082 -4.578 1.02 1 98.94 69 LEU B CA 1
ATOM 2404 C C . LEU B 1 69 ? -5.965 -3.924 2.074 1 98.94 69 LEU B C 1
ATOM 2406 O O . LEU B 1 69 ? -7.176 -4.168 2.117 1 98.94 69 LEU B O 1
ATOM 2410 N N . SER B 1 70 ? -5.375 -3.135 2.945 1 98.81 70 SER B N 1
ATOM 2411 C CA . SER B 1 70 ? -6.125 -2.416 3.971 1 98.81 70 SER B CA 1
ATOM 2412 C C . SER B 1 70 ? -7.242 -1.58 3.354 1 98.81 70 SER B C 1
ATOM 2414 O O . SER B 1 70 ? -8.375 -1.601 3.836 1 98.81 70 SER B O 1
ATOM 2416 N N . SER B 1 71 ? -6.941 -0.85 2.309 1 98.75 71 SER B N 1
ATOM 2417 C CA . SER B 1 71 ? -7.941 -0.03 1.631 1 98.75 71 SER B CA 1
ATOM 2418 C C . SER B 1 71 ? -9.062 -0.888 1.058 1 98.75 71 SER B C 1
ATOM 2420 O O . SER B 1 71 ? -10.242 -0.53 1.161 1 98.75 71 SER B O 1
ATOM 2422 N N . LEU B 1 72 ? -8.695 -2.02 0.462 1 98.94 72 LEU B N 1
ATOM 2423 C CA . LEU B 1 72 ? -9.711 -2.928 -0.057 1 98.94 72 LEU B CA 1
ATOM 2424 C C . LEU B 1 72 ? -10.617 -3.424 1.063 1 98.94 72 LEU B C 1
ATOM 2426 O O . LEU B 1 72 ? -11.844 -3.416 0.923 1 98.94 72 LEU B O 1
ATOM 2430 N N . ILE B 1 73 ? -10.039 -3.828 2.174 1 98.94 73 ILE B N 1
ATOM 2431 C CA . ILE B 1 73 ? -10.773 -4.363 3.311 1 98.94 73 ILE B CA 1
ATOM 2432 C C . ILE B 1 73 ? -11.766 -3.318 3.822 1 98.94 73 ILE B C 1
ATOM 2434 O O . ILE B 1 73 ? -12.953 -3.607 3.996 1 98.94 73 ILE B O 1
ATOM 2438 N N . TYR B 1 74 ? -11.312 -2.084 4.016 1 98.69 74 TYR B N 1
ATOM 2439 C CA . TYR B 1 74 ? -12.188 -1.029 4.52 1 98.69 74 TYR B CA 1
ATOM 2440 C C . TYR B 1 74 ? -13.258 -0.679 3.496 1 98.69 74 TYR B C 1
ATOM 2442 O O . TYR B 1 74 ? -14.414 -0.44 3.857 1 98.69 74 TYR B O 1
ATOM 2450 N N . TYR B 1 75 ? -12.883 -0.643 2.25 1 98.69 75 TYR B N 1
ATOM 2451 C CA . TYR B 1 75 ? -13.844 -0.32 1.205 1 98.69 75 TYR B CA 1
ATOM 2452 C C . TYR B 1 75 ? -14.953 -1.367 1.141 1 98.69 75 TYR B C 1
ATOM 2454 O O . TYR B 1 75 ? -16.141 -1.026 1.08 1 98.69 75 TYR B O 1
ATOM 2462 N N . THR B 1 76 ? -14.57 -2.68 1.117 1 98.81 76 THR B N 1
ATOM 2463 C CA . THR B 1 76 ? -15.562 -3.748 1.077 1 98.81 76 THR B CA 1
ATOM 2464 C C . THR B 1 76 ? -16.469 -3.691 2.307 1 98.81 76 THR B C 1
ATOM 2466 O O . THR B 1 76 ? -17.688 -3.846 2.195 1 98.81 76 THR B O 1
ATOM 2469 N N . ARG B 1 77 ? -15.914 -3.4 3.475 1 98.56 77 ARG B N 1
ATOM 2470 C CA . ARG B 1 77 ? -16.688 -3.406 4.715 1 98.56 77 ARG B CA 1
ATOM 2471 C C . ARG B 1 77 ? -17.625 -2.211 4.781 1 98.56 77 ARG B C 1
ATOM 2473 O O . ARG B 1 77 ? -18.828 -2.373 5.016 1 98.56 77 ARG B O 1
ATOM 2480 N N . TYR B 1 78 ? -17.109 -0.992 4.512 1 96.56 78 TYR B N 1
ATOM 2481 C CA . TYR B 1 78 ? -17.844 0.212 4.891 1 96.56 78 TYR B CA 1
ATOM 2482 C C . TYR B 1 78 ? -18.609 0.782 3.699 1 96.56 78 TYR B C 1
ATOM 2484 O O . TYR B 1 78 ? -19.578 1.522 3.873 1 96.56 78 TYR B O 1
ATOM 2492 N N . ILE B 1 79 ? -18.156 0.465 2.502 1 97.19 79 ILE B N 1
ATOM 2493 C CA . ILE B 1 79 ? -18.844 0.963 1.315 1 97.19 79 ILE B CA 1
ATOM 2494 C C . ILE B 1 79 ? -19.719 -0.141 0.723 1 97.19 79 ILE B C 1
ATOM 2496 O O . ILE B 1 79 ? -20.875 0.086 0.408 1 97.19 79 ILE B O 1
ATOM 2500 N N . LYS B 1 80 ? -19.219 -1.401 0.644 1 98.19 80 LYS B N 1
ATOM 2501 C CA . LYS B 1 80 ? -19.922 -2.484 -0.029 1 98.19 80 LYS B CA 1
ATOM 2502 C C . LYS B 1 80 ? -20.656 -3.369 0.975 1 98.19 80 LYS B C 1
ATOM 2504 O O . LYS B 1 80 ? -21.484 -4.195 0.593 1 98.19 80 LYS B O 1
ATOM 2509 N N . GLN B 1 81 ? -20.359 -3.186 2.295 1 98.19 81 GLN B N 1
ATOM 2510 C CA . GLN B 1 81 ? -20.953 -3.971 3.369 1 98.19 81 GLN B CA 1
ATOM 2511 C C . GLN B 1 81 ? -20.641 -5.457 3.207 1 98.19 81 GLN B C 1
ATOM 2513 O O . GLN B 1 81 ? -21.516 -6.305 3.373 1 98.19 81 GLN B O 1
ATOM 2518 N N . ILE B 1 82 ? -19.469 -5.727 2.744 1 98.5 82 ILE B N 1
ATOM 2519 C CA . ILE B 1 82 ? -18.938 -7.074 2.602 1 98.5 82 ILE B CA 1
ATOM 2520 C C . ILE B 1 82 ? -17.734 -7.258 3.531 1 98.5 82 ILE B C 1
ATOM 2522 O O . ILE B 1 82 ? -16.828 -6.43 3.545 1 98.5 82 ILE B O 1
ATOM 2526 N N . VAL B 1 83 ? -17.734 -8.281 4.379 1 98.75 83 VAL B N 1
ATOM 2527 C CA . VAL B 1 83 ? -16.562 -8.648 5.152 1 98.75 83 VAL B CA 1
ATOM 2528 C C . VAL B 1 83 ? -15.656 -9.555 4.324 1 98.75 83 VAL B C 1
ATOM 2530 O O . VAL B 1 83 ? -16.016 -10.703 4.043 1 98.75 83 VAL B O 1
ATOM 2533 N N . SER B 1 84 ? -14.5 -9.102 3.916 1 98.62 84 SER B N 1
ATOM 2534 C CA . SER B 1 84 ? -13.602 -9.844 3.045 1 98.62 84 SER B CA 1
ATOM 2535 C C . SER B 1 84 ? -12.93 -10.992 3.793 1 98.62 84 SER B C 1
ATOM 2537 O O . SER B 1 84 ? -12.641 -10.875 4.988 1 98.62 84 SER B O 1
ATOM 2539 N N . ASN B 1 85 ? -12.727 -12.078 3.066 1 98.5 85 ASN B N 1
ATOM 2540 C CA . ASN B 1 85 ? -11.922 -13.188 3.555 1 98.5 85 ASN B CA 1
ATOM 2541 C C . ASN B 1 85 ? -10.469 -13.07 3.09 1 98.5 85 ASN B C 1
ATOM 2543 O O . ASN B 1 85 ? -10.211 -12.938 1.893 1 98.5 85 ASN B O 1
ATOM 2547 N N . VAL B 1 86 ? -9.602 -13.117 4.035 1 98.69 86 VAL B N 1
ATOM 2548 C CA . VAL B 1 86 ? -8.18 -13 3.717 1 98.69 86 VAL B CA 1
ATOM 2549 C C . VAL B 1 86 ? -7.457 -14.289 4.117 1 98.69 86 VAL B C 1
ATOM 2551 O O . VAL B 1 86 ? -7.664 -14.805 5.219 1 98.69 86 VAL B O 1
ATOM 2554 N N . TYR B 1 87 ? -6.5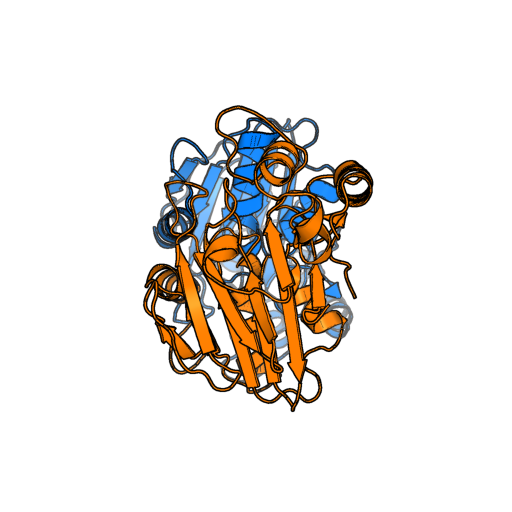94 -14.812 3.213 1 98.31 87 TYR B N 1
ATOM 2555 C CA . TYR B 1 87 ? -5.922 -16.094 3.422 1 98.31 87 TYR B CA 1
ATOM 2556 C C . TYR B 1 87 ? -4.41 -15.922 3.449 1 98.31 87 TYR B C 1
ATOM 2558 O O . TYR B 1 87 ? -3.838 -15.25 2.582 1 98.31 87 TYR B O 1
ATOM 2566 N N . PHE B 1 88 ? -3.766 -16.469 4.402 1 98.56 88 PHE B N 1
ATOM 2567 C CA . PHE B 1 88 ? -2.311 -16.5 4.504 1 98.56 88 PHE B CA 1
ATOM 2568 C C . PHE B 1 88 ? -1.86 -17.625 5.426 1 98.56 88 PHE B C 1
ATOM 2570 O O . PHE B 1 88 ? -2.529 -17.938 6.414 1 98.56 88 PHE B O 1
ATOM 2577 N N . PRO B 1 89 ? -0.703 -18.25 5.16 1 97.75 89 PRO B N 1
ATOM 2578 C CA . PRO B 1 89 ? -0.311 -19.453 5.922 1 97.75 89 PRO B CA 1
ATOM 2579 C C . PRO B 1 89 ? 0.439 -19.109 7.207 1 97.75 89 PRO B C 1
ATOM 2581 O O . PRO B 1 89 ? 1.028 -19.984 7.836 1 97.75 89 PRO B O 1
ATOM 2584 N N . ASP B 1 90 ? 0.542 -17.859 7.578 1 95.25 90 ASP B N 1
ATOM 2585 C CA . ASP B 1 90 ? 1.246 -17.453 8.789 1 95.25 90 ASP B CA 1
ATOM 2586 C C . ASP B 1 90 ? 0.554 -16.266 9.453 1 95.25 90 ASP B C 1
ATOM 2588 O O . ASP B 1 90 ? -0.346 -15.648 8.867 1 95.25 90 ASP B O 1
ATOM 2592 N N . SER B 1 91 ? 0.972 -15.953 10.711 1 97.38 91 SER B N 1
ATOM 2593 C CA . SER B 1 91 ? 0.302 -14.914 11.477 1 97.38 91 SER B CA 1
ATOM 2594 C C . SER B 1 91 ? 0.806 -13.523 11.086 1 97.38 91 SER B C 1
ATOM 2596 O O . SER B 1 91 ? 0.285 -12.516 11.555 1 97.38 91 SER B O 1
ATOM 2598 N N . ASP B 1 92 ? 1.821 -13.484 10.273 1 98.12 92 ASP B N 1
ATOM 2599 C CA . ASP B 1 92 ? 2.432 -12.203 9.922 1 98.12 92 ASP B CA 1
ATOM 2600 C C . ASP B 1 92 ? 1.415 -11.266 9.281 1 98.12 92 ASP B C 1
ATOM 2602 O O . ASP B 1 92 ? 1.406 -10.062 9.555 1 98.12 92 ASP B O 1
ATOM 2606 N N . LEU B 1 93 ? 0.554 -11.844 8.414 1 98.69 93 LEU B N 1
ATOM 2607 C CA . LEU B 1 93 ? -0.459 -11.008 7.781 1 98.69 93 LEU B CA 1
ATOM 2608 C C . LEU B 1 93 ? -1.479 -10.516 8.805 1 98.69 93 LEU B C 1
ATOM 2610 O O . LEU B 1 93 ? -1.899 -9.359 8.758 1 98.69 93 LEU B O 1
ATOM 2614 N N . TYR B 1 94 ? -1.892 -11.406 9.695 1 98.69 94 TYR B N 1
ATOM 2615 C CA . TYR B 1 94 ? -2.783 -11.016 10.781 1 98.69 94 TYR B CA 1
ATOM 2616 C C . TYR B 1 94 ? -2.201 -9.852 11.578 1 98.69 94 TYR B C 1
ATOM 2618 O O . TYR B 1 94 ? -2.896 -8.875 11.859 1 98.69 94 TYR B O 1
ATOM 2626 N N . ASN B 1 95 ? -0.938 -9.992 11.891 1 98.69 95 ASN B N 1
ATOM 2627 C CA . ASN B 1 95 ? -0.246 -8.961 12.656 1 98.69 95 ASN B CA 1
ATOM 2628 C C . ASN B 1 95 ? -0.134 -7.656 11.875 1 98.69 95 ASN B C 1
ATOM 2630 O O . ASN B 1 95 ? -0.284 -6.57 12.438 1 98.69 95 ASN B O 1
ATOM 2634 N N . LEU B 1 96 ? 0.14 -7.77 10.594 1 98.81 96 LEU B N 1
ATOM 2635 C CA . LEU B 1 96 ? 0.217 -6.594 9.727 1 98.81 96 LEU B CA 1
ATOM 2636 C C . LEU B 1 96 ? -1.102 -5.832 9.734 1 98.81 96 LEU B C 1
ATOM 2638 O O . LEU B 1 96 ? -1.118 -4.613 9.938 1 98.81 96 LEU B O 1
ATOM 2642 N N . LEU B 1 97 ? -2.189 -6.551 9.539 1 98.88 97 LEU B N 1
ATOM 2643 C CA . LEU B 1 97 ? -3.508 -5.926 9.477 1 98.88 97 LEU B CA 1
ATOM 2644 C C . LEU B 1 97 ? -3.889 -5.332 10.828 1 98.88 97 LEU B C 1
ATOM 2646 O O . LEU B 1 97 ? -4.52 -4.273 10.891 1 98.88 97 LEU B O 1
ATOM 2650 N N . LYS B 1 98 ? -3.494 -5.992 11.875 1 98.69 98 LYS B N 1
ATOM 2651 C CA . LYS B 1 98 ? -3.736 -5.461 13.211 1 98.69 98 LYS B CA 1
ATOM 2652 C C . LYS B 1 98 ? -2.996 -4.141 13.422 1 98.69 98 LYS B C 1
ATOM 2654 O O . LYS B 1 98 ? -3.566 -3.182 13.945 1 98.69 98 LYS B O 1
ATOM 2659 N N . ILE B 1 99 ? -1.744 -4.098 13.023 1 98.69 99 ILE B N 1
ATOM 2660 C CA . ILE B 1 99 ? -0.928 -2.896 13.156 1 98.69 99 ILE B CA 1
ATOM 2661 C C . ILE B 1 99 ? -1.541 -1.763 12.336 1 98.69 99 ILE B C 1
ATOM 2663 O O . ILE B 1 99 ? -1.449 -0.593 12.719 1 98.69 99 ILE B O 1
ATOM 2667 N N . GLN B 1 100 ? -2.289 -2.113 11.281 1 98.62 100 GLN B N 1
ATOM 2668 C CA . GLN B 1 100 ? -2.906 -1.114 10.414 1 98.62 100 GLN B CA 1
ATOM 2669 C C . GLN B 1 100 ? -4.305 -0.748 10.906 1 98.62 100 GLN B C 1
ATOM 2671 O O . GLN B 1 100 ? -5.043 -0.034 10.227 1 98.62 100 GLN B O 1
ATOM 2676 N N . GLY B 1 101 ? -4.711 -1.312 12.031 1 98.12 101 GLY B N 1
ATOM 2677 C CA . GLY B 1 101 ? -5.895 -0.829 12.719 1 98.12 101 GLY B CA 1
ATOM 2678 C C . GLY B 1 101 ? -7.121 -1.687 12.469 1 98.12 101 GLY B C 1
ATOM 2679 O O . GLY B 1 101 ? -8.211 -1.37 12.945 1 98.12 101 GLY B O 1
ATOM 2680 N N . HIS B 1 102 ? -6.914 -2.787 11.758 1 98.75 102 HIS B N 1
ATOM 2681 C CA . HIS B 1 102 ? -8.062 -3.613 11.406 1 98.75 102 HIS B CA 1
ATOM 2682 C C . HIS B 1 102 ? -8.477 -4.508 12.578 1 98.75 102 HIS B C 1
ATOM 2684 O O . HIS B 1 102 ? -7.621 -5.004 13.312 1 98.75 102 HIS B O 1
ATOM 2690 N N . MET B 1 103 ? -9.75 -4.688 12.664 1 98.44 103 MET B N 1
ATOM 2691 C CA . MET B 1 103 ? -10.297 -5.613 13.656 1 98.44 103 MET B CA 1
ATOM 2692 C C . MET B 1 103 ? -10.797 -6.891 12.984 1 98.44 103 MET B C 1
ATOM 2694 O O . MET B 1 103 ? -11.758 -6.852 12.211 1 98.44 103 MET B O 1
ATOM 2698 N N . GLU B 1 104 ? -10.164 -7.992 13.352 1 98.44 104 GLU B N 1
ATOM 2699 C CA . GLU B 1 104 ? -10.586 -9.297 12.836 1 98.44 104 GLU B CA 1
ATOM 2700 C C . GLU B 1 104 ? -12.008 -9.625 13.266 1 98.44 104 GLU B C 1
ATOM 2702 O O . GLU B 1 104 ? -12.398 -9.359 14.406 1 98.44 104 GLU B O 1
ATOM 2707 N N . GLY B 1 105 ? -12.82 -10.242 12.406 1 98.06 105 GLY B N 1
ATOM 2708 C CA . GLY B 1 105 ? -14.211 -10.562 12.695 1 98.06 105 GLY B CA 1
ATOM 2709 C C . GLY B 1 105 ? -15.156 -9.406 12.422 1 98.06 105 GLY B C 1
ATOM 2710 O O . GLY B 1 105 ? -16.359 -9.617 12.242 1 98.06 105 GLY B O 1
ATOM 2711 N N . GLN B 1 106 ? -14.641 -8.195 12.32 1 98.06 106 GLN B N 1
ATOM 2712 C CA . GLN B 1 106 ? -15.445 -7.012 12.023 1 98.06 106 GLN B CA 1
ATOM 2713 C C . GLN B 1 106 ? -15.109 -6.457 10.641 1 98.06 106 GLN B C 1
ATOM 2715 O O . GLN B 1 106 ? -15.984 -6.371 9.773 1 98.06 106 GLN B O 1
ATOM 2720 N N . ASP B 1 107 ? -13.859 -6.18 10.484 1 98.56 107 ASP B N 1
ATOM 2721 C CA . ASP B 1 107 ? -13.438 -5.59 9.219 1 98.56 107 ASP B CA 1
ATOM 2722 C C . ASP B 1 107 ? -13.18 -6.668 8.172 1 98.56 107 ASP B C 1
ATOM 2724 O O . ASP B 1 107 ? -13.375 -6.438 6.977 1 98.56 107 ASP B O 1
ATOM 2728 N N . TYR B 1 108 ? -12.656 -7.766 8.578 1 98.81 108 TYR B N 1
ATOM 2729 C CA . TYR B 1 108 ? -12.273 -8.883 7.719 1 98.81 108 TYR B CA 1
ATOM 2730 C C . TYR B 1 108 ? -12.305 -10.195 8.492 1 98.81 108 TYR B C 1
ATOM 2732 O O . TYR B 1 108 ? -12.508 -10.203 9.703 1 98.81 108 TYR B O 1
ATOM 2740 N N . ARG B 1 109 ? -12.273 -11.305 7.73 1 98.44 109 ARG B N 1
ATOM 2741 C CA . ARG B 1 109 ? -12.094 -12.633 8.297 1 98.44 109 ARG B CA 1
ATOM 2742 C C . ARG B 1 109 ? -10.742 -13.227 7.895 1 98.44 109 ARG B C 1
ATOM 2744 O O . ARG B 1 109 ? -10.438 -13.328 6.707 1 98.44 109 ARG B O 1
ATOM 2751 N N . PHE B 1 110 ? -9.953 -13.531 8.906 1 98.5 110 PHE B N 1
ATOM 2752 C CA . PHE B 1 110 ? -8.656 -14.133 8.641 1 98.5 110 PHE B CA 1
ATOM 2753 C C . PHE B 1 110 ? -8.773 -15.656 8.555 1 98.5 110 PHE B C 1
ATOM 2755 O O . PHE B 1 110 ? -9.297 -16.297 9.461 1 98.5 110 PHE B O 1
ATOM 2762 N N . ASN B 1 111 ? -8.344 -16.203 7.465 1 97.31 111 ASN B N 1
ATOM 2763 C CA . ASN B 1 111 ? -8.305 -17.656 7.258 1 97.31 111 ASN B CA 1
ATOM 2764 C C . ASN B 1 111 ? -6.875 -18.172 7.258 1 97.31 111 ASN B C 1
ATOM 2766 O O . ASN B 1 111 ? -6.176 -18.078 6.246 1 97.31 111 ASN B O 1
ATOM 2770 N N . TYR B 1 112 ? -6.5 -18.766 8.383 1 96.31 112 TYR B N 1
ATOM 2771 C CA . TYR B 1 112 ? -5.203 -19.422 8.469 1 96.31 112 TYR B CA 1
ATOM 2772 C C . TYR B 1 112 ? -5.188 -20.719 7.66 1 96.31 112 TYR B C 1
ATOM 2774 O O . TYR B 1 112 ? -6.031 -21.594 7.867 1 96.31 112 TYR B O 1
ATOM 2782 N N . ILE B 1 113 ? -4.301 -20.766 6.684 1 96.19 113 ILE B N 1
ATOM 2783 C CA . ILE B 1 113 ? -4.191 -21.984 5.883 1 96.19 113 ILE B CA 1
ATOM 2784 C C . ILE B 1 113 ? -2.84 -22.656 6.137 1 96.19 113 ILE B C 1
ATOM 2786 O O . ILE B 1 113 ? -1.801 -21.984 6.113 1 96.19 113 ILE B O 1
ATOM 2790 N N . ASP B 1 114 ? -2.812 -23.938 6.355 1 95.25 114 ASP B N 1
ATOM 2791 C CA . ASP B 1 114 ? -1.593 -24.656 6.711 1 95.25 114 ASP B CA 1
ATOM 2792 C C . ASP B 1 114 ? -0.716 -24.891 5.484 1 95.25 114 ASP B C 1
ATOM 2794 O O . ASP B 1 114 ? -1.219 -25.234 4.414 1 95.25 114 ASP B O 1
ATOM 2798 N N . ILE B 1 115 ? 0.529 -24.719 5.727 1 95.06 115 ILE B N 1
ATOM 2799 C CA . ILE B 1 115 ? 1.515 -24.938 4.672 1 95.06 115 ILE B CA 1
ATOM 2800 C C . ILE B 1 115 ? 1.448 -26.391 4.191 1 95.06 115 ILE B C 1
ATOM 2802 O O . ILE B 1 115 ? 1.312 -27.312 4.996 1 95.06 115 ILE B O 1
ATOM 2806 N N . ASP B 1 116 ? 1.547 -26.594 2.947 1 93.44 116 ASP B N 1
ATOM 2807 C CA . ASP B 1 116 ? 1.656 -27.875 2.281 1 93.44 116 ASP B CA 1
ATOM 2808 C C . ASP B 1 116 ? 0.42 -28.734 2.543 1 93.44 116 ASP B C 1
ATOM 2810 O O . ASP B 1 116 ? 0.491 -29.969 2.5 1 93.44 116 ASP B O 1
ATOM 2814 N N . THR B 1 117 ? -0.641 -28.062 2.914 1 93.5 117 THR B N 1
ATOM 2815 C CA . THR B 1 117 ? -1.89 -28.766 3.16 1 93.5 117 THR B CA 1
ATOM 2816 C C . THR B 1 117 ? -3.004 -28.234 2.268 1 93.5 117 THR B C 1
ATOM 2818 O O . THR B 1 117 ? -3.115 -27.016 2.064 1 93.5 117 THR B O 1
ATOM 2821 N N . ASN B 1 118 ? -3.734 -29.188 1.832 1 92.69 118 ASN B N 1
ATOM 2822 C CA . ASN B 1 118 ? -4.898 -28.797 1.049 1 92.69 118 ASN B CA 1
ATOM 2823 C C . ASN B 1 118 ? -6.02 -28.266 1.938 1 92.69 118 ASN B C 1
ATOM 2825 O O . ASN B 1 118 ? -6.422 -28.938 2.896 1 92.69 118 ASN B O 1
ATOM 2829 N N . THR B 1 119 ? -6.449 -27.125 1.634 1 91.88 119 THR B N 1
ATOM 2830 C CA . THR B 1 119 ? -7.566 -26.516 2.354 1 91.88 119 THR B CA 1
ATOM 2831 C C . THR B 1 119 ? -8.75 -26.297 1.423 1 91.88 119 THR B C 1
ATOM 2833 O O . THR B 1 119 ? -8.609 -25.688 0.359 1 91.88 119 THR B O 1
ATOM 2836 N N . SER B 1 120 ? -9.828 -26.844 1.843 1 89.81 120 SER B N 1
ATOM 2837 C CA . SER B 1 120 ? -11.055 -26.609 1.086 1 89.81 120 SER B CA 1
ATOM 2838 C C . SER B 1 120 ? -11.625 -25.219 1.377 1 89.81 120 SER B C 1
ATOM 2840 O O . SER B 1 120 ? -11.672 -24.797 2.533 1 89.81 120 SER B O 1
ATOM 2842 N N . SER B 1 121 ? -11.906 -24.484 0.315 1 86.75 121 SER B N 1
ATOM 2843 C CA . SER B 1 121 ? -12.531 -23.188 0.434 1 86.75 121 SER B CA 1
ATOM 2844 C C . SER B 1 121 ? -13.812 -23.109 -0.396 1 86.75 121 SER B C 1
ATOM 2846 O O . SER B 1 121 ? -14.164 -24.062 -1.089 1 86.75 121 SER B O 1
ATOM 2848 N N . GLU B 1 122 ? -14.492 -22.031 -0.257 1 82.19 122 GLU B N 1
ATOM 2849 C CA . GLU B 1 122 ? -15.742 -21.812 -0.979 1 82.19 122 GLU B CA 1
ATOM 2850 C C . GLU B 1 122 ? -15.508 -21.766 -2.486 1 82.19 122 GLU B C 1
ATOM 2852 O O . GLU B 1 122 ? -16.438 -21.969 -3.273 1 82.19 122 GLU B O 1
ATOM 2857 N N . PHE B 1 123 ? -14.25 -21.438 -2.875 1 82.44 123 PHE B N 1
ATOM 2858 C CA . PHE B 1 123 ? -13.984 -21.297 -4.301 1 82.44 123 PHE B CA 1
ATOM 2859 C C . PHE B 1 123 ? -13.125 -22.453 -4.812 1 82.44 123 PHE B C 1
ATOM 2861 O O . PHE B 1 123 ? -12.703 -22.453 -5.973 1 82.44 123 PHE B O 1
ATOM 2868 N N . GLY B 1 124 ? -12.898 -23.391 -3.975 1 87.44 124 GLY B N 1
ATOM 2869 C CA . GLY B 1 124 ? -12.094 -24.547 -4.367 1 87.44 124 GLY B CA 1
ATOM 2870 C C . GLY B 1 124 ? -11 -24.875 -3.371 1 87.44 124 GLY B C 1
ATOM 2871 O O . GLY B 1 124 ? -10.984 -24.328 -2.26 1 87.44 124 GLY B O 1
ATOM 2872 N N . ASN B 1 125 ? -10.141 -25.766 -3.822 1 93.5 125 ASN B N 1
ATOM 2873 C CA . ASN B 1 125 ? -9.031 -26.172 -2.963 1 93.5 125 ASN B CA 1
ATOM 2874 C C . ASN B 1 125 ? -7.82 -25.266 -3.148 1 93.5 125 ASN B C 1
ATOM 2876 O O . ASN B 1 125 ? -7.512 -24.859 -4.27 1 93.5 125 ASN B O 1
ATOM 2880 N N . ILE B 1 126 ? -7.23 -24.953 -2.055 1 96 126 ILE B N 1
ATOM 2881 C CA . ILE B 1 126 ? -6.039 -24.109 -2.047 1 96 126 ILE B CA 1
ATOM 2882 C C . ILE B 1 126 ? -4.93 -24.797 -1.248 1 96 126 ILE B C 1
ATOM 2884 O O . ILE B 1 126 ? -5.176 -25.328 -0.163 1 96 126 ILE B O 1
ATOM 2888 N N . ARG B 1 127 ? -3.768 -24.781 -1.776 1 97.19 127 ARG B N 1
ATOM 2889 C CA . ARG B 1 127 ? -2.605 -25.328 -1.084 1 97.19 127 ARG B CA 1
ATOM 2890 C C . ARG B 1 127 ? -1.416 -24.375 -1.177 1 97.19 127 ARG B C 1
ATOM 2892 O O . ARG B 1 127 ? -0.814 -24.234 -2.242 1 97.19 127 ARG B O 1
ATOM 2899 N N . PRO B 1 128 ? -1.095 -23.781 -0.013 1 98.06 128 PRO B N 1
ATOM 2900 C CA . PRO B 1 128 ? 0.11 -22.953 -0.019 1 98.06 128 PRO B CA 1
ATOM 2901 C C . PRO B 1 128 ? 1.396 -23.766 -0.011 1 98.06 128 PRO B C 1
ATOM 2903 O O . PRO B 1 128 ? 1.482 -24.781 0.692 1 98.06 128 PRO B O 1
ATOM 2906 N N . ILE B 1 129 ? 2.342 -23.359 -0.769 1 97.69 129 ILE B N 1
ATOM 2907 C CA . ILE B 1 129 ? 3.668 -23.969 -0.801 1 97.69 129 ILE B CA 1
ATOM 2908 C C . ILE B 1 129 ? 4.734 -22.891 -0.59 1 97.69 129 ILE B C 1
ATOM 2910 O O . ILE B 1 129 ? 4.73 -21.859 -1.272 1 97.69 129 ILE B O 1
ATOM 2914 N N . LYS B 1 130 ? 5.633 -23.172 0.333 1 97.44 130 LYS B N 1
ATOM 2915 C CA . LYS B 1 130 ? 6.699 -22.203 0.6 1 97.44 130 LYS B CA 1
ATOM 2916 C C . LYS B 1 130 ? 7.637 -22.078 -0.598 1 97.44 130 LYS B C 1
ATOM 2918 O O . LYS B 1 130 ? 7.996 -23.078 -1.219 1 97.44 130 LYS B O 1
ATOM 2923 N N . VAL B 1 131 ? 7.98 -20.859 -0.914 1 97.94 131 VAL B N 1
ATOM 2924 C CA . VAL B 1 131 ? 8.945 -20.609 -1.974 1 97.94 131 VAL B CA 1
ATOM 2925 C C . VAL B 1 131 ? 10.086 -19.75 -1.44 1 97.94 131 VAL B C 1
ATOM 2927 O O . VAL B 1 131 ? 9.945 -19.094 -0.398 1 97.94 131 VAL B O 1
ATOM 2930 N N . GLU B 1 132 ? 11.258 -19.719 -2.117 1 97.19 132 GLU B N 1
ATOM 2931 C CA . GLU B 1 132 ? 12.414 -18.922 -1.716 1 97.19 132 GLU B CA 1
ATOM 2932 C C . GLU B 1 132 ? 12.438 -17.578 -2.436 1 97.19 132 GLU B C 1
ATOM 2934 O O . GLU B 1 132 ? 12.398 -17.516 -3.668 1 97.19 132 GLU B O 1
ATOM 2939 N N . HIS B 1 133 ? 12.398 -16.5 -1.707 1 97.19 133 HIS B N 1
ATOM 2940 C CA . HIS B 1 133 ? 12.492 -15.141 -2.219 1 97.19 133 HIS B CA 1
ATOM 2941 C C . HIS B 1 133 ? 13.43 -14.297 -1.365 1 97.19 133 HIS B C 1
ATOM 2943 O O . HIS B 1 133 ? 14.648 -14.461 -1.43 1 97.19 133 HIS B O 1
ATOM 2949 N N . ILE B 1 134 ? 13.07 -13.555 -0.436 1 94.88 134 ILE B N 1
ATOM 2950 C CA . ILE B 1 134 ? 13.961 -12.883 0.498 1 94.88 134 ILE B CA 1
ATOM 2951 C C . ILE B 1 134 ? 13.922 -13.578 1.854 1 94.88 134 ILE B C 1
ATOM 2953 O O . ILE B 1 134 ? 12.875 -14.109 2.254 1 94.88 134 ILE B O 1
ATOM 2957 N N . GLU B 1 135 ? 15.016 -13.586 2.562 1 94.19 135 GLU B N 1
ATOM 2958 C CA . GLU B 1 135 ? 15.172 -14.375 3.779 1 94.19 135 GLU B CA 1
ATOM 2959 C C . GLU B 1 135 ? 14.328 -13.812 4.918 1 94.19 135 GLU B C 1
ATOM 2961 O O . GLU B 1 135 ? 13.945 -14.539 5.832 1 94.19 135 GLU B O 1
ATOM 2966 N N . THR B 1 136 ? 14 -12.594 4.848 1 95.94 136 THR B N 1
ATOM 2967 C CA . THR B 1 136 ? 13.344 -11.93 5.969 1 95.94 136 THR B CA 1
ATOM 2968 C C . THR B 1 136 ? 11.828 -12.078 5.871 1 95.94 136 THR B C 1
ATOM 2970 O O . THR B 1 136 ? 11.102 -11.555 6.715 1 95.94 136 THR B O 1
ATOM 2973 N N . LEU B 1 137 ? 11.328 -12.797 4.82 1 96.75 137 LEU B N 1
ATOM 2974 C CA . LEU B 1 137 ? 9.891 -12.977 4.641 1 96.75 137 LEU B CA 1
ATOM 2975 C C . LEU B 1 137 ? 9.555 -14.438 4.383 1 96.75 137 LEU B C 1
ATOM 2977 O O . LEU B 1 137 ? 10.312 -15.148 3.721 1 96.75 137 LEU B O 1
ATOM 2981 N N . ASN B 1 138 ? 8.453 -14.844 4.969 1 96.81 138 ASN B N 1
ATOM 2982 C CA . ASN B 1 138 ? 7.812 -16.062 4.488 1 96.81 138 ASN B CA 1
ATOM 2983 C C . ASN B 1 138 ? 7.055 -15.828 3.186 1 96.81 138 ASN B C 1
ATOM 2985 O O . ASN B 1 138 ? 6.145 -15 3.135 1 96.81 138 ASN B O 1
ATOM 2989 N N . CYS B 1 139 ? 7.441 -16.484 2.168 1 98.38 139 CYS B N 1
ATOM 2990 C CA . CYS B 1 139 ? 6.836 -16.312 0.852 1 98.38 139 CYS B CA 1
ATOM 2991 C C . CYS B 1 139 ? 6.223 -17.625 0.364 1 98.38 139 CYS B C 1
ATOM 2993 O O . CYS B 1 139 ? 6.77 -18.703 0.605 1 98.38 139 CYS B O 1
ATOM 2995 N N . PHE B 1 140 ? 5.125 -17.5 -0.316 1 98.62 140 PHE B N 1
ATOM 2996 C CA . PHE B 1 140 ? 4.375 -18.688 -0.703 1 98.62 140 PHE B CA 1
ATOM 2997 C C . PHE B 1 140 ? 3.883 -18.578 -2.143 1 98.62 140 PHE B C 1
ATOM 2999 O O . PHE B 1 140 ? 3.625 -17.469 -2.631 1 98.62 140 PHE B O 1
ATOM 3006 N N . GLY B 1 141 ? 3.855 -19.703 -2.852 1 98.5 141 GLY B N 1
ATOM 3007 C CA . GLY B 1 141 ? 2.979 -19.906 -3.992 1 98.5 141 GLY B CA 1
ATOM 3008 C C . GLY B 1 141 ? 1.725 -20.688 -3.646 1 98.5 141 GLY B C 1
ATOM 3009 O O . GLY B 1 141 ? 1.596 -21.203 -2.533 1 98.5 141 GLY B O 1
ATOM 3010 N N . TYR B 1 142 ? 0.8 -20.734 -4.559 1 98.38 142 TYR B N 1
ATOM 3011 C CA . TYR B 1 142 ? -0.464 -21.406 -4.293 1 98.38 142 TYR B CA 1
ATOM 3012 C C . TYR B 1 142 ? -0.804 -22.391 -5.41 1 98.38 142 TYR B C 1
ATOM 3014 O O . TYR B 1 142 ? -0.75 -22.031 -6.59 1 98.38 142 TYR B O 1
ATOM 3022 N N . LEU B 1 143 ? -1.047 -23.625 -5.051 1 97.62 143 LEU B N 1
ATOM 3023 C CA . LEU B 1 143 ? -1.737 -24.578 -5.902 1 97.62 143 LEU B CA 1
ATOM 3024 C C . LEU B 1 143 ? -3.25 -24.453 -5.762 1 97.62 143 LEU B C 1
ATOM 3026 O O . LEU B 1 143 ? -3.791 -24.609 -4.668 1 97.62 143 LEU B O 1
ATOM 3030 N N . LEU B 1 144 ? -3.895 -24.078 -6.836 1 96.12 144 LEU B N 1
ATOM 3031 C CA . LEU B 1 144 ? -5.328 -23.812 -6.816 1 96.12 144 LEU B CA 1
ATOM 3032 C C . LEU B 1 144 ? -6.074 -24.781 -7.73 1 96.12 144 LEU B C 1
ATOM 3034 O O . LEU B 1 144 ? -5.648 -25.016 -8.859 1 96.12 144 LEU B O 1
ATOM 3038 N N . TYR B 1 145 ? -7.051 -25.391 -7.285 1 94 145 TYR B N 1
ATOM 3039 C CA . TYR B 1 145 ? -8 -26.125 -8.117 1 94 145 TYR B CA 1
ATOM 3040 C C . TYR B 1 145 ? -9.273 -25.297 -8.336 1 94 145 TYR B C 1
ATOM 3042 O O . TYR B 1 145 ? -10.156 -25.281 -7.48 1 94 145 TYR B O 1
ATOM 3050 N N . VAL B 1 146 ? -9.328 -24.703 -9.438 1 88.88 146 VAL B N 1
ATOM 3051 C CA . VAL B 1 146 ? -10.438 -23.797 -9.719 1 88.88 146 VAL B CA 1
ATOM 3052 C C . VAL B 1 146 ? -10.945 -24.031 -11.141 1 88.88 146 VAL B C 1
ATOM 3054 O O . VAL B 1 146 ? -10.156 -24.25 -12.062 1 88.88 146 VAL B O 1
ATOM 3057 N N . LYS B 1 147 ? -12.273 -24.016 -11.328 1 86.81 147 LYS B N 1
ATOM 3058 C CA . LYS B 1 147 ? -12.914 -24.156 -12.633 1 86.81 147 LYS B CA 1
ATOM 3059 C C . LYS B 1 147 ? -12.461 -25.422 -13.344 1 86.81 147 LYS B C 1
ATOM 3061 O O . LYS B 1 147 ? -12.172 -25.406 -14.539 1 86.81 147 LYS B O 1
ATOM 3066 N N . GLY B 1 148 ? -12.195 -26.438 -12.609 1 88.5 148 GLY B N 1
ATOM 3067 C CA . GLY B 1 148 ? -11.836 -27.734 -13.172 1 88.5 148 GLY B CA 1
ATOM 3068 C C . GLY B 1 148 ? -10.391 -27.812 -13.625 1 88.5 148 GLY B C 1
ATOM 3069 O O . GLY B 1 148 ? -10 -28.75 -14.305 1 88.5 148 GLY B O 1
ATOM 3070 N N . LYS B 1 149 ? -9.609 -26.812 -13.266 1 94.69 149 LYS B N 1
ATOM 3071 C CA . LYS B 1 149 ? -8.203 -26.766 -13.656 1 94.69 149 LYS B CA 1
ATOM 3072 C C . LYS B 1 149 ? -7.297 -26.688 -12.422 1 94.69 149 LYS B C 1
ATOM 3074 O O . LYS B 1 149 ? -7.668 -26.094 -11.406 1 94.69 149 LYS B O 1
ATOM 3079 N N . LEU B 1 150 ? -6.188 -27.344 -12.555 1 96.44 150 LEU B N 1
ATOM 3080 C CA . LEU B 1 150 ? -5.125 -27.203 -11.562 1 96.44 150 LEU B CA 1
ATOM 3081 C C . LEU B 1 150 ? -4.152 -26.094 -11.977 1 96.44 150 LEU B C 1
ATOM 3083 O O . LEU B 1 150 ? -3.516 -26.188 -13.031 1 96.44 150 LEU B O 1
ATOM 3087 N N . ILE B 1 151 ? -4.027 -25.047 -11.094 1 97.5 151 ILE B N 1
ATOM 3088 C CA . ILE B 1 151 ? -3.262 -23.859 -11.414 1 97.5 151 ILE B CA 1
ATOM 3089 C C . ILE B 1 151 ? -2.164 -23.641 -10.375 1 97.5 151 ILE B C 1
ATOM 3091 O O . ILE B 1 151 ? -2.393 -23.844 -9.172 1 97.5 151 ILE B O 1
ATOM 3095 N N . TRP B 1 152 ? -0.979 -23.328 -10.836 1 98.31 152 TRP B N 1
ATOM 3096 C CA . TRP B 1 152 ? 0.104 -22.906 -9.953 1 98.31 152 TRP B CA 1
ATOM 3097 C C . TRP B 1 152 ? 0.364 -21.406 -10.086 1 98.31 152 TRP B C 1
ATOM 3099 O O . TRP B 1 152 ? 0.506 -20.891 -11.203 1 98.31 152 TRP B O 1
ATOM 3109 N N . TYR B 1 153 ? 0.34 -20.703 -8.992 1 98.69 153 TYR B N 1
ATOM 3110 C CA . TYR B 1 153 ? 0.704 -19.297 -8.875 1 98.69 153 TYR B CA 1
ATOM 3111 C C . TYR B 1 153 ? 1.911 -19.109 -7.969 1 98.69 153 TYR B C 1
ATOM 3113 O O . TYR B 1 153 ? 1.798 -19.234 -6.746 1 98.69 153 TYR B O 1
ATOM 3121 N N . SER B 1 154 ? 3.012 -18.75 -8.445 1 98.75 154 SER B N 1
ATOM 3122 C CA . SER B 1 154 ? 4.285 -18.953 -7.766 1 98.75 154 SER B CA 1
ATOM 3123 C C . SER B 1 154 ? 4.508 -17.891 -6.691 1 98.75 154 SER B C 1
ATOM 3125 O O . SER B 1 154 ? 5.32 -18.078 -5.785 1 98.75 154 SER B O 1
ATOM 3127 N N . GLY B 1 155 ? 3.846 -16.734 -6.715 1 98.56 155 GLY B N 1
ATOM 3128 C CA . GLY B 1 155 ? 4.391 -15.586 -6 1 98.56 155 GLY B CA 1
ATOM 3129 C C . GLY B 1 155 ? 5.789 -15.211 -6.453 1 98.56 155 GLY B C 1
ATOM 3130 O O . GLY B 1 155 ? 6.211 -15.578 -7.555 1 98.56 155 GLY B O 1
ATOM 3131 N N . ASP B 1 156 ? 6.441 -14.398 -5.695 1 98.75 156 ASP B N 1
ATOM 3132 C CA . ASP B 1 156 ? 7.836 -14.086 -6.004 1 98.75 156 ASP B CA 1
ATOM 3133 C C . ASP B 1 156 ? 8.758 -15.211 -5.539 1 98.75 156 ASP B C 1
ATOM 3135 O O . ASP B 1 156 ? 8.641 -15.695 -4.41 1 98.75 156 ASP B O 1
ATOM 3139 N N . CYS B 1 157 ? 9.648 -15.633 -6.402 1 98.56 157 CYS B N 1
ATOM 3140 C CA . CYS B 1 157 ? 10.539 -16.734 -6.027 1 98.56 157 CYS B CA 1
ATOM 3141 C C . CYS B 1 157 ? 11.766 -16.766 -6.938 1 98.56 157 CYS B C 1
ATOM 3143 O O . CYS B 1 157 ? 11.711 -16.312 -8.078 1 98.56 157 CYS B O 1
ATOM 3145 N N . LYS B 1 158 ? 12.875 -17.328 -6.434 1 97 158 LYS B N 1
ATOM 3146 C CA . LYS B 1 158 ? 14.133 -17.312 -7.176 1 97 158 LYS B CA 1
ATOM 3147 C C . LYS B 1 158 ? 14.242 -18.531 -8.086 1 97 158 LYS B C 1
ATOM 3149 O O . LYS B 1 158 ? 15.062 -18.547 -9.008 1 97 158 LYS B O 1
ATOM 3154 N N . ASN B 1 159 ? 13.406 -19.609 -7.738 1 96.69 159 ASN B N 1
ATOM 3155 C CA . ASN B 1 159 ? 13.484 -20.859 -8.492 1 96.69 159 ASN B CA 1
ATOM 3156 C C . ASN B 1 159 ? 12.102 -21.344 -8.922 1 96.69 159 ASN B C 1
ATOM 3158 O O . ASN B 1 159 ? 11.086 -20.906 -8.375 1 96.69 159 ASN B O 1
ATOM 3162 N N . VAL B 1 160 ? 12.141 -22.188 -9.938 1 97.62 160 VAL B N 1
ATOM 3163 C CA . VAL B 1 160 ? 10.898 -22.828 -10.375 1 97.62 160 VAL B CA 1
ATOM 3164 C C . VAL B 1 160 ? 10.523 -23.938 -9.398 1 97.62 160 VAL B C 1
ATOM 3166 O O . VAL B 1 160 ? 11.359 -24.766 -9.039 1 97.62 160 VAL B O 1
ATOM 3169 N N . SER B 1 161 ? 9.32 -23.859 -8.953 1 96.12 161 SER B N 1
ATOM 3170 C CA . SER B 1 161 ? 8.852 -24.859 -8 1 96.12 161 SER B CA 1
ATOM 3171 C C . SER B 1 161 ? 8.867 -26.266 -8.609 1 96.12 161 SER B C 1
ATOM 3173 O O . SER B 1 161 ? 8.555 -26.438 -9.789 1 96.12 161 SER B O 1
ATOM 3175 N N . ASN B 1 162 ? 9.109 -27.328 -7.824 1 94.5 162 ASN B N 1
ATOM 3176 C CA . ASN B 1 162 ? 9.133 -28.719 -8.266 1 94.5 162 ASN B CA 1
ATOM 3177 C C . ASN B 1 162 ? 7.73 -29.25 -8.508 1 94.5 162 ASN B C 1
ATOM 3179 O O . ASN B 1 162 ? 7.562 -30.344 -9.055 1 94.5 162 ASN B O 1
ATOM 3183 N N . ILE B 1 163 ? 6.805 -28.422 -8.242 1 93.94 163 ILE B N 1
ATOM 3184 C CA . ILE B 1 163 ? 5.41 -28.828 -8.383 1 93.94 163 ILE B CA 1
ATOM 3185 C C . ILE B 1 163 ? 5.117 -29.188 -9.844 1 93.94 163 ILE B C 1
ATOM 3187 O O . ILE B 1 163 ? 4.281 -30.047 -10.117 1 93.94 163 ILE B O 1
ATOM 3191 N N . ILE B 1 164 ? 5.816 -28.594 -10.734 1 92.44 164 ILE B N 1
ATOM 3192 C CA . ILE B 1 164 ? 5.613 -28.812 -12.164 1 92.44 164 ILE B CA 1
ATOM 3193 C C . ILE B 1 164 ? 5.875 -30.281 -12.5 1 92.44 164 ILE B C 1
ATOM 3195 O O . ILE B 1 164 ? 5.352 -30.797 -13.492 1 92.44 164 ILE B O 1
ATOM 3199 N N . ASN B 1 165 ? 6.734 -30.922 -11.734 1 93.19 165 ASN B N 1
ATOM 3200 C CA . ASN B 1 165 ? 7.066 -32.312 -11.953 1 93.19 165 ASN B CA 1
ATOM 3201 C C . ASN B 1 165 ? 6.172 -33.25 -11.133 1 93.19 165 ASN B C 1
ATOM 3203 O O . ASN B 1 165 ? 6.102 -34.438 -11.398 1 93.19 165 ASN B O 1
ATOM 3207 N N . GLU B 1 166 ? 5.52 -32.719 -10.164 1 94.25 166 GLU B N 1
ATOM 3208 C CA . GLU B 1 166 ? 4.742 -33.5 -9.219 1 94.25 166 GLU B CA 1
ATOM 3209 C C . GLU B 1 166 ? 3.277 -33.594 -9.641 1 94.25 166 GLU B C 1
ATOM 3211 O O . GLU B 1 166 ? 2.576 -34.531 -9.281 1 94.25 166 GLU B O 1
ATOM 3216 N N . TYR B 1 167 ? 2.885 -32.594 -10.328 1 94.12 167 TYR B N 1
ATOM 3217 C CA . TYR B 1 167 ? 1.479 -32.5 -10.711 1 94.12 167 TYR B CA 1
ATOM 3218 C C . TYR B 1 167 ? 1.332 -32.25 -12.203 1 94.12 167 TYR B C 1
ATOM 3220 O O . TYR B 1 167 ? 2.24 -31.688 -12.836 1 94.12 167 TYR B O 1
ATOM 3228 N N . GLU B 1 168 ? 0.223 -32.688 -12.695 1 94.88 168 GLU B N 1
ATOM 3229 C CA . GLU B 1 168 ? -0.158 -32.25 -14.039 1 94.88 168 GLU B CA 1
ATOM 3230 C C . GLU B 1 168 ? -0.849 -30.891 -14.016 1 94.88 168 GLU B C 1
ATOM 3232 O O . GLU B 1 168 ? -2.08 -30.812 -14 1 94.88 168 GLU B O 1
ATOM 3237 N N . ILE B 1 169 ? -0.092 -29.906 -14.039 1 96.81 169 ILE B N 1
ATOM 3238 C CA . ILE B 1 169 ? -0.587 -28.531 -13.93 1 96.81 169 ILE B CA 1
ATOM 3239 C C . ILE B 1 169 ? -1.16 -28.078 -15.266 1 96.81 169 ILE B C 1
ATOM 3241 O O . ILE B 1 169 ? -0.53 -28.266 -16.312 1 96.81 169 ILE B O 1
ATOM 3245 N N . ASP B 1 170 ? -2.332 -27.531 -15.258 1 97.44 170 ASP B N 1
ATOM 3246 C CA . ASP B 1 170 ? -2.973 -27.016 -16.469 1 97.44 170 ASP B CA 1
ATOM 3247 C C . ASP B 1 170 ? -2.398 -25.656 -16.859 1 97.44 170 ASP B C 1
ATOM 3249 O O . ASP B 1 170 ? -2.143 -25.406 -18.031 1 97.44 170 ASP B O 1
ATOM 3253 N N . GLU B 1 171 ? -2.252 -24.75 -15.938 1 98.06 171 GLU B N 1
ATOM 3254 C CA . GLU B 1 171 ? -1.662 -23.422 -16.125 1 98.06 171 GLU B CA 1
ATOM 3255 C C . GLU B 1 171 ? -0.649 -23.125 -15.023 1 98.06 171 GLU B C 1
ATOM 3257 O O . GLU B 1 171 ? -0.967 -23.203 -13.836 1 98.06 171 GLU B O 1
ATOM 3262 N N . PHE B 1 172 ? 0.543 -22.797 -15.422 1 98.44 172 PHE B N 1
ATOM 3263 C CA . PHE B 1 172 ? 1.66 -22.531 -14.523 1 98.44 172 PHE B CA 1
ATOM 3264 C C . PHE B 1 172 ? 2.1 -21.078 -14.609 1 98.44 172 PHE B C 1
ATOM 3266 O O . PHE B 1 172 ? 2.838 -20.703 -15.523 1 98.44 172 PHE B O 1
ATOM 3273 N N . TYR B 1 173 ? 1.671 -20.25 -13.617 1 98.81 173 TYR B N 1
ATOM 3274 C CA . TYR B 1 173 ? 2.049 -18.844 -13.578 1 98.81 173 TYR B CA 1
ATOM 3275 C C . TYR B 1 173 ? 3.324 -18.641 -12.773 1 98.81 173 TYR B C 1
ATOM 3277 O O . TYR B 1 173 ? 3.361 -18.938 -11.578 1 98.81 173 TYR B O 1
ATOM 3285 N N . GLN B 1 174 ? 4.336 -18.078 -13.359 1 98.88 174 GLN B N 1
ATOM 3286 C CA . GLN B 1 174 ? 5.672 -18.078 -12.766 1 98.88 174 GLN B CA 1
ATOM 3287 C C . GLN B 1 174 ? 6.25 -16.672 -12.719 1 98.88 174 GLN B C 1
ATOM 3289 O O . GLN B 1 174 ? 6.309 -15.984 -13.734 1 98.88 174 GLN B O 1
ATOM 3294 N N . ASP B 1 175 ? 6.621 -16.266 -11.5 1 98.88 175 ASP B N 1
ATOM 3295 C CA . ASP B 1 175 ? 7.508 -15.109 -11.383 1 98.88 175 ASP B CA 1
ATOM 3296 C C . ASP B 1 175 ? 8.68 -15.219 -12.352 1 98.88 175 ASP B C 1
ATOM 3298 O O . ASP B 1 175 ? 9.43 -16.203 -12.328 1 98.88 175 ASP B O 1
ATOM 3302 N N . THR B 1 176 ? 8.828 -14.203 -13.164 1 98.81 176 THR B N 1
ATOM 3303 C CA . THR B 1 176 ? 9.906 -14.203 -14.148 1 98.81 176 THR B CA 1
ATOM 3304 C C . THR B 1 176 ? 10.492 -12.805 -14.32 1 98.81 176 THR B C 1
ATOM 3306 O O . THR B 1 176 ? 9.766 -11.812 -14.289 1 98.81 176 THR B O 1
ATOM 3309 N N . CYS B 1 177 ? 11.789 -12.719 -14.445 1 98.69 177 CYS B N 1
ATOM 3310 C CA . CYS B 1 177 ? 12.469 -11.461 -14.742 1 98.69 177 CYS B CA 1
ATOM 3311 C C . CYS B 1 177 ? 13.562 -11.672 -15.781 1 98.69 177 CYS B C 1
ATOM 3313 O O . CYS B 1 177 ? 13.969 -12.805 -16.047 1 98.69 177 CYS B O 1
ATOM 3315 N N . LEU B 1 178 ? 13.938 -10.641 -16.438 1 98.56 178 LEU B N 1
ATOM 3316 C CA . LEU B 1 178 ? 15.062 -10.711 -17.359 1 98.56 178 LEU B CA 1
ATOM 3317 C C . LEU B 1 178 ? 16.391 -10.586 -16.625 1 98.56 178 LEU B C 1
ATOM 3319 O O . LEU B 1 178 ? 17.391 -11.195 -17.016 1 98.56 178 LEU B O 1
ATOM 3323 N N . ALA B 1 179 ? 16.422 -9.695 -15.578 1 97.06 179 ALA B N 1
ATOM 3324 C CA . ALA B 1 179 ? 17.625 -9.57 -14.75 1 97.06 179 ALA B CA 1
ATOM 3325 C C . ALA B 1 179 ? 18.141 -10.938 -14.328 1 97.06 179 ALA B C 1
ATOM 3327 O O . ALA B 1 179 ? 17.375 -11.828 -13.984 1 97.06 179 ALA B O 1
ATOM 3328 N N . ASP B 1 180 ? 19.438 -11.078 -14.461 1 97.19 180 ASP B N 1
ATOM 3329 C CA . ASP B 1 180 ? 20.094 -12.344 -14.164 1 97.19 180 ASP B CA 1
ATOM 3330 C C . ASP B 1 180 ? 21.453 -12.117 -13.516 1 97.19 180 ASP B C 1
ATOM 3332 O O . ASP B 1 180 ? 22.422 -11.773 -14.195 1 97.19 180 ASP B O 1
ATOM 3336 N N . TYR B 1 181 ? 21.531 -12.266 -12.273 1 95.94 181 TYR B N 1
ATOM 3337 C CA . TYR B 1 181 ? 22.75 -12.047 -11.508 1 95.94 181 TYR B CA 1
ATOM 3338 C C . TYR B 1 181 ? 22.828 -13 -10.32 1 95.94 181 TYR B C 1
ATOM 3340 O O . TYR B 1 181 ? 21.828 -13.617 -9.945 1 95.94 181 TYR B O 1
ATOM 3348 N N . GLU B 1 182 ? 24.016 -13.172 -9.805 1 94.44 182 GLU B N 1
ATOM 3349 C CA . GLU B 1 182 ? 24.203 -14.031 -8.641 1 94.44 182 GLU B CA 1
ATOM 3350 C C . GLU B 1 182 ? 23.391 -13.531 -7.449 1 94.44 182 GLU B C 1
ATOM 3352 O O . GLU B 1 182 ? 23.438 -12.344 -7.117 1 94.44 182 GLU B O 1
ATOM 3357 N N . GLY B 1 183 ? 22.672 -14.406 -6.848 1 94 183 GLY B N 1
ATOM 3358 C CA . GLY B 1 183 ? 21.891 -14.023 -5.684 1 94 183 GLY B CA 1
ATOM 3359 C C . GLY B 1 183 ? 20.531 -13.445 -6.039 1 94 183 GLY B C 1
ATOM 3360 O O . GLY B 1 183 ? 19.828 -12.93 -5.172 1 94 183 GLY B O 1
ATOM 3361 N N . ASN B 1 184 ? 20.172 -13.539 -7.32 1 96.5 184 ASN B N 1
ATOM 3362 C CA . ASN B 1 184 ? 18.875 -13.047 -7.766 1 96.5 184 ASN B CA 1
ATOM 3363 C C . ASN B 1 184 ? 17.734 -13.664 -6.969 1 96.5 184 ASN B C 1
ATOM 3365 O O . ASN B 1 184 ? 17.719 -14.875 -6.734 1 96.5 184 ASN B O 1
ATOM 3369 N N . ILE B 1 185 ? 16.797 -12.781 -6.574 1 97.44 185 ILE B N 1
ATOM 3370 C CA . ILE B 1 185 ? 15.742 -13.258 -5.684 1 97.44 185 ILE B CA 1
ATOM 3371 C C . ILE B 1 185 ? 14.461 -13.492 -6.484 1 97.44 185 ILE B C 1
ATOM 3373 O O . ILE B 1 185 ? 13.406 -13.75 -5.91 1 97.44 185 ILE B O 1
ATOM 3377 N N . HIS B 1 186 ? 14.484 -13.367 -7.777 1 98.56 186 HIS B N 1
ATOM 3378 C CA . HIS B 1 186 ? 13.43 -13.703 -8.727 1 98.56 186 HIS B CA 1
ATOM 3379 C C . HIS B 1 186 ? 13.914 -14.703 -9.766 1 98.56 186 HIS B C 1
ATOM 3381 O O . HIS B 1 186 ? 15.117 -14.836 -9.992 1 98.56 186 HIS B O 1
ATOM 3387 N N . THR B 1 187 ? 13.023 -15.43 -10.375 1 98.69 187 THR B N 1
ATOM 3388 C CA . THR B 1 187 ? 13.375 -16.406 -11.398 1 98.69 187 THR B CA 1
ATOM 3389 C C . THR B 1 187 ? 13.773 -15.719 -12.695 1 98.69 187 THR B C 1
ATOM 3391 O O . THR B 1 187 ? 12.93 -15.148 -13.391 1 98.69 187 THR B O 1
ATOM 3394 N N . SER B 1 188 ? 15.008 -15.812 -13.039 1 98.69 188 SER B N 1
ATOM 3395 C CA . SER B 1 188 ? 15.43 -15.258 -14.32 1 98.69 188 SER B CA 1
ATOM 3396 C C . SER B 1 188 ? 14.922 -16.094 -15.484 1 98.69 188 SER B C 1
ATOM 3398 O O . SER B 1 188 ? 14.703 -17.312 -15.336 1 98.69 188 SER B O 1
ATOM 3400 N N . LEU B 1 189 ? 14.734 -15.391 -16.625 1 98.75 189 LEU B N 1
ATOM 3401 C CA . LEU B 1 189 ? 14.328 -16.109 -17.828 1 98.75 189 LEU B CA 1
ATOM 3402 C C . LEU B 1 189 ? 15.297 -17.25 -18.141 1 98.75 189 LEU B C 1
ATOM 3404 O O . LEU B 1 189 ? 14.891 -18.312 -18.594 1 98.75 189 LEU B O 1
ATOM 3408 N N . ARG B 1 190 ? 16.578 -17.031 -17.859 1 98.31 190 ARG B N 1
ATOM 3409 C CA . ARG B 1 190 ? 17.578 -18.078 -18.062 1 98.31 190 ARG B CA 1
ATOM 3410 C C . ARG B 1 190 ? 17.25 -19.312 -17.234 1 98.31 190 ARG B C 1
ATOM 3412 O O . ARG B 1 190 ? 17.203 -20.422 -17.766 1 98.31 190 ARG B O 1
ATOM 3419 N N . ILE B 1 191 ? 17.016 -19.109 -15.984 1 98.31 191 ILE B N 1
ATOM 3420 C CA . ILE B 1 191 ? 16.703 -20.219 -15.086 1 98.31 191 ILE B CA 1
ATOM 3421 C C . ILE B 1 191 ? 15.43 -20.906 -15.539 1 98.31 191 ILE B C 1
ATOM 3423 O O . ILE B 1 191 ? 15.344 -22.141 -15.523 1 98.31 191 ILE B O 1
ATOM 3427 N N . LEU B 1 192 ? 14.43 -20.125 -15.914 1 98.69 192 LEU B N 1
ATOM 3428 C CA . LEU B 1 192 ? 13.172 -20.688 -16.406 1 98.69 192 LEU B CA 1
ATOM 3429 C C . LEU B 1 192 ? 13.422 -21.594 -17.609 1 98.69 192 LEU B C 1
ATOM 3431 O O . LEU B 1 192 ? 12.914 -22.719 -17.656 1 98.69 192 LEU B O 1
ATOM 3435 N N . CYS B 1 193 ? 14.172 -21.156 -18.578 1 98.62 193 CYS B N 1
ATOM 3436 C CA . CYS B 1 193 ? 14.492 -21.922 -19.781 1 98.62 193 CYS B CA 1
ATOM 3437 C C . CYS B 1 193 ? 15.25 -23.188 -19.453 1 98.62 193 CYS B C 1
ATOM 3439 O O . CYS B 1 193 ? 15.023 -24.234 -20.062 1 98.62 193 CYS B O 1
ATOM 3441 N N . GLU B 1 194 ? 16.109 -23.094 -18.5 1 98 194 GLU B N 1
ATOM 3442 C CA . GLU B 1 194 ? 16.906 -24.234 -18.125 1 98 194 GLU B CA 1
ATOM 3443 C C . GLU B 1 194 ? 16.062 -25.297 -17.406 1 98 194 GLU B C 1
ATOM 3445 O O . GLU B 1 194 ? 16.328 -26.5 -17.531 1 98 194 GLU B O 1
ATOM 3450 N N . THR B 1 195 ? 15.109 -24.875 -16.703 1 97.81 195 THR B N 1
ATOM 3451 C CA . THR B 1 195 ? 14.336 -25.766 -15.836 1 97.81 195 THR B CA 1
ATOM 3452 C C . THR B 1 195 ? 13.18 -26.391 -16.609 1 97.81 195 THR B C 1
ATOM 3454 O O . THR B 1 195 ? 12.836 -27.562 -16.375 1 97.81 195 THR B O 1
ATOM 3457 N N . ILE B 1 196 ? 12.57 -25.609 -17.484 1 97.94 196 ILE B N 1
ATOM 3458 C CA . ILE B 1 196 ? 11.359 -26.062 -18.188 1 97.94 196 ILE B CA 1
ATOM 3459 C C . ILE B 1 196 ? 11.719 -26.516 -19.594 1 97.94 196 ILE B C 1
ATOM 3461 O O . ILE B 1 196 ? 12.125 -25.703 -20.422 1 97.94 196 ILE B O 1
ATOM 3465 N N . PRO B 1 197 ? 11.484 -27.781 -19.938 1 96.62 197 PRO B N 1
ATOM 3466 C CA . PRO B 1 197 ? 11.742 -28.203 -21.312 1 96.62 197 PRO B CA 1
ATOM 3467 C C . PRO B 1 197 ? 10.781 -27.578 -22.328 1 96.62 197 PRO B C 1
ATOM 3469 O O . PRO B 1 197 ? 9.656 -27.219 -21.969 1 96.62 197 PRO B O 1
ATOM 3472 N N . LYS B 1 198 ? 11.164 -27.547 -23.531 1 97.44 198 LYS B N 1
ATOM 3473 C CA . LYS B 1 198 ? 10.445 -26.828 -24.578 1 97.44 198 LYS B CA 1
ATOM 3474 C C . LYS B 1 198 ? 9.023 -27.344 -24.734 1 97.44 198 LYS B C 1
ATOM 3476 O O . LYS B 1 198 ? 8.086 -26.562 -24.922 1 97.44 198 LYS B O 1
ATOM 3481 N N . HIS B 1 199 ? 8.82 -28.625 -24.656 1 95.31 199 HIS B N 1
ATOM 3482 C CA . HIS B 1 199 ? 7.523 -29.234 -24.938 1 95.31 199 HIS B CA 1
ATOM 3483 C C . HIS B 1 199 ? 6.523 -28.922 -23.828 1 95.31 199 HIS B C 1
ATOM 3485 O O . HIS B 1 199 ? 5.32 -29.141 -23.984 1 95.31 199 HIS B O 1
ATOM 3491 N N . LYS B 1 200 ? 6.93 -28.328 -22.656 1 96.06 200 LYS B N 1
ATOM 3492 C CA . LYS B 1 200 ? 6.043 -27.984 -21.547 1 96.06 200 LYS B CA 1
ATOM 3493 C C . LYS B 1 200 ? 5.812 -26.484 -21.469 1 96.06 200 LYS B C 1
ATOM 3495 O O . LYS B 1 200 ? 4.988 -26.016 -20.672 1 96.06 200 LYS B O 1
ATOM 3500 N N . ARG B 1 201 ? 6.469 -25.734 -22.25 1 98.19 201 ARG B N 1
ATOM 3501 C CA . ARG B 1 201 ? 6.531 -24.297 -22.078 1 98.19 201 ARG B CA 1
ATOM 3502 C C . ARG B 1 201 ? 5.211 -23.641 -22.469 1 98.19 201 ARG B C 1
ATOM 3504 O O . ARG B 1 201 ? 4.906 -22.531 -22.016 1 98.19 201 ARG B O 1
ATOM 3511 N N . SER B 1 202 ? 4.375 -24.297 -23.234 1 97 202 SER B N 1
ATOM 3512 C CA . SER B 1 202 ? 3.104 -23.734 -23.688 1 97 202 SER B CA 1
ATOM 3513 C C . SER B 1 202 ? 2.129 -23.578 -22.516 1 97 202 SER B C 1
ATOM 3515 O O . SER B 1 202 ? 1.128 -22.875 -22.641 1 97 202 SER B O 1
ATOM 3517 N N . LYS B 1 203 ? 2.359 -24.203 -21.391 1 96.94 203 LYS B N 1
ATOM 3518 C CA . LYS B 1 203 ? 1.467 -24.125 -20.234 1 96.94 203 LYS B CA 1
ATOM 3519 C C . LYS B 1 203 ? 1.993 -23.125 -19.203 1 96.94 203 LYS B C 1
ATOM 3521 O O . LYS B 1 203 ? 1.358 -22.906 -18.172 1 96.94 203 LYS B O 1
ATOM 3526 N N . ILE B 1 204 ? 3.209 -22.547 -19.469 1 98.5 204 ILE B N 1
ATOM 3527 C CA . ILE B 1 204 ? 3.855 -21.625 -18.531 1 98.5 204 ILE B CA 1
ATOM 3528 C C . ILE B 1 204 ? 3.504 -20.188 -18.906 1 98.5 204 ILE B C 1
ATOM 3530 O O . ILE B 1 204 ? 3.646 -19.797 -20.062 1 98.5 204 ILE B O 1
ATOM 3534 N N . TYR B 1 205 ? 3.041 -19.453 -17.938 1 98.81 205 TYR B N 1
ATOM 3535 C CA . TYR B 1 205 ? 2.727 -18.031 -18.094 1 98.81 205 TYR B CA 1
ATOM 3536 C C . TYR B 1 205 ? 3.654 -17.172 -17.25 1 98.81 205 TYR B C 1
ATOM 3538 O O . TYR B 1 205 ? 3.594 -17.219 -16.016 1 98.81 205 TYR B O 1
ATOM 3546 N N . CYS B 1 206 ? 4.457 -16.328 -17.891 1 98.88 206 CYS B N 1
ATOM 3547 C CA . CYS B 1 206 ? 5.379 -15.438 -17.188 1 98.88 206 CYS B CA 1
ATOM 3548 C C . CYS B 1 206 ? 4.645 -14.219 -16.656 1 98.88 206 CYS B C 1
ATOM 3550 O O . CYS B 1 206 ? 3.879 -13.578 -17.375 1 98.88 206 CYS B O 1
ATOM 3552 N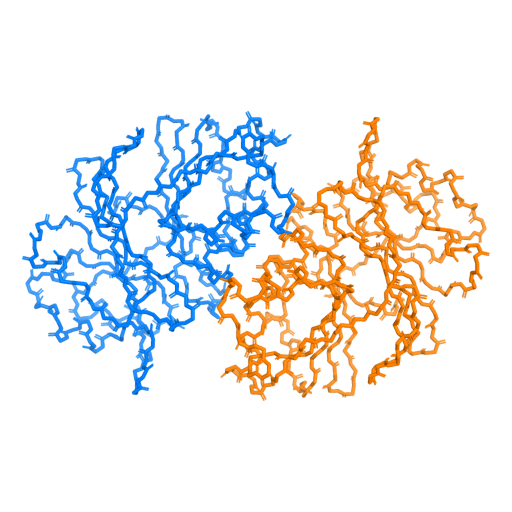 N . MET B 1 207 ? 4.871 -13.922 -15.367 1 98.69 207 MET B N 1
ATOM 3553 C CA . MET B 1 207 ? 4.355 -12.727 -14.711 1 98.69 207 MET B CA 1
ATOM 3554 C C . MET B 1 207 ? 5.469 -11.977 -13.992 1 98.69 207 MET B C 1
ATOM 3556 O O . MET B 1 207 ? 6.637 -12.359 -14.078 1 98.69 207 MET B O 1
ATOM 3560 N N . HIS B 1 208 ? 5.133 -10.836 -13.359 1 98.56 208 HIS B N 1
ATOM 3561 C CA . HIS B 1 208 ? 6.102 -10.047 -12.609 1 98.56 208 HIS B CA 1
ATOM 3562 C C . HIS B 1 208 ? 7.137 -9.422 -13.539 1 98.56 208 HIS B C 1
ATOM 3564 O O . HIS B 1 208 ? 8.344 -9.523 -13.289 1 98.56 208 HIS B O 1
ATOM 3570 N N . ILE B 1 209 ? 6.73 -8.812 -14.562 1 98.31 209 ILE B N 1
ATOM 3571 C CA . ILE B 1 209 ? 7.535 -8.312 -15.672 1 98.31 209 ILE B CA 1
ATOM 3572 C C . ILE B 1 209 ? 8.398 -7.145 -15.195 1 98.31 209 ILE B C 1
ATOM 3574 O O . ILE B 1 209 ? 7.879 -6.125 -14.734 1 98.31 209 ILE B O 1
ATOM 3578 N N . ASP B 1 210 ? 9.703 -7.285 -15.406 1 97.88 210 ASP B N 1
ATOM 3579 C CA . ASP B 1 210 ? 10.602 -6.234 -14.938 1 97.88 210 ASP B CA 1
ATOM 3580 C C . ASP B 1 210 ? 10.93 -5.25 -16.062 1 97.88 210 ASP B C 1
ATOM 3582 O O . ASP B 1 210 ? 11.32 -4.113 -15.797 1 97.88 210 ASP B O 1
ATOM 3586 N N . CYS B 1 211 ? 10.805 -5.719 -17.328 1 97.69 211 CYS B N 1
ATOM 3587 C CA . CYS B 1 211 ? 11.023 -4.828 -18.453 1 97.69 211 CYS B CA 1
ATOM 3588 C C . CYS B 1 211 ? 10.312 -5.348 -19.703 1 97.69 211 CYS B C 1
ATOM 3590 O O . CYS B 1 211 ? 9.961 -6.527 -19.781 1 97.69 211 CYS B O 1
ATOM 3592 N N . GLU B 1 212 ? 10.219 -4.492 -20.688 1 97 212 GLU B N 1
ATOM 3593 C CA . GLU B 1 212 ? 9.5 -4.832 -21.906 1 97 212 GLU B CA 1
ATOM 3594 C C . GLU B 1 212 ? 10.234 -5.926 -22.688 1 97 212 GLU B C 1
ATOM 3596 O O . GLU B 1 212 ? 9.602 -6.762 -23.328 1 97 212 GLU B O 1
ATOM 3601 N N . GLU B 1 213 ? 11.484 -5.93 -22.672 1 98.31 213 GLU B N 1
ATOM 3602 C CA . GLU B 1 213 ? 12.305 -6.898 -23.406 1 98.31 213 GLU B CA 1
ATOM 3603 C C . GLU B 1 213 ? 12.008 -8.328 -22.938 1 98.31 213 GLU B C 1
ATOM 3605 O O . GLU B 1 213 ? 12.078 -9.266 -23.734 1 98.31 213 GLU B O 1
ATOM 3610 N N . LEU B 1 214 ? 11.664 -8.461 -21.703 1 98.75 214 LEU B N 1
ATOM 3611 C CA . LEU B 1 214 ? 11.328 -9.773 -21.172 1 98.75 214 LEU B CA 1
ATOM 3612 C C . LEU B 1 214 ? 10.164 -10.398 -21.953 1 98.75 214 LEU B C 1
ATOM 3614 O O . LEU B 1 214 ? 10.164 -11.602 -22.219 1 98.75 214 LEU B O 1
ATOM 3618 N N . ILE B 1 215 ? 9.195 -9.617 -22.297 1 98.56 215 ILE B N 1
ATOM 3619 C CA . ILE B 1 215 ? 7.992 -10.094 -22.969 1 98.56 215 ILE B CA 1
ATOM 3620 C C . ILE B 1 215 ? 8.367 -10.75 -24.297 1 98.56 215 ILE B C 1
ATOM 3622 O O . ILE B 1 215 ? 7.992 -11.891 -24.547 1 98.56 215 ILE B O 1
ATOM 3626 N N . LYS B 1 216 ? 9.172 -10.078 -25.062 1 98.44 216 LYS B N 1
ATOM 3627 C CA . LYS B 1 216 ? 9.578 -10.578 -26.375 1 98.44 216 LYS B CA 1
ATOM 3628 C C . LYS B 1 216 ? 10.43 -11.844 -26.234 1 98.44 216 LYS B C 1
ATOM 3630 O O . LYS B 1 216 ? 10.211 -12.828 -26.938 1 98.44 216 LYS B O 1
ATOM 3635 N N . LYS B 1 217 ? 11.312 -11.805 -25.359 1 98.81 217 LYS B N 1
ATOM 3636 C CA . LYS B 1 217 ? 12.25 -12.914 -25.203 1 98.81 217 LYS B CA 1
ATOM 3637 C C . LYS B 1 217 ? 11.547 -14.156 -24.672 1 98.81 217 LYS B C 1
ATOM 3639 O O . LYS B 1 217 ? 11.852 -15.273 -25.094 1 98.81 217 LYS B O 1
ATOM 3644 N N . ALA B 1 218 ? 10.664 -13.953 -23.703 1 98.88 218 ALA B N 1
ATOM 3645 C CA . ALA B 1 218 ? 9.922 -15.086 -23.156 1 98.88 218 ALA B CA 1
ATOM 3646 C C . ALA B 1 218 ? 9.086 -15.773 -24.234 1 98.88 218 ALA B C 1
ATOM 3648 O O . ALA B 1 218 ? 9.086 -17 -24.344 1 98.88 218 ALA B O 1
ATOM 3649 N N . LYS B 1 219 ? 8.375 -14.969 -25.016 1 98.69 219 LYS B N 1
ATOM 3650 C CA . LYS B 1 219 ? 7.562 -15.531 -26.094 1 98.69 219 LYS B CA 1
ATOM 3651 C C . LYS B 1 219 ? 8.43 -16.25 -27.125 1 98.69 219 LYS B C 1
ATOM 3653 O O . LYS B 1 219 ? 8.047 -17.312 -27.625 1 98.69 219 LYS B O 1
ATOM 3658 N N . HIS B 1 220 ? 9.531 -15.648 -27.453 1 98.69 220 HIS B N 1
ATOM 3659 C CA . HIS B 1 220 ? 10.469 -16.266 -28.375 1 98.69 220 HIS B CA 1
ATOM 3660 C C . HIS B 1 220 ? 10.898 -17.641 -27.891 1 98.69 220 HIS B C 1
ATOM 3662 O O . HIS B 1 220 ? 11.102 -18.562 -28.688 1 98.69 220 HIS B O 1
ATOM 3668 N N . GLU B 1 221 ? 11.039 -17.812 -26.578 1 98.69 221 GLU B N 1
ATOM 3669 C CA . GLU B 1 221 ? 11.5 -19.062 -25.984 1 98.69 221 GLU B CA 1
ATOM 3670 C C . GLU B 1 221 ? 10.352 -20.062 -25.859 1 98.69 221 GLU B C 1
ATOM 3672 O O . GLU B 1 221 ? 10.555 -21.188 -25.406 1 98.69 221 GLU B O 1
ATOM 3677 N N . GLY B 1 222 ? 9.109 -19.672 -26.188 1 98.62 222 GLY B N 1
ATOM 3678 C CA . GLY B 1 222 ? 7.988 -20.609 -26.219 1 98.62 222 GLY B CA 1
ATOM 3679 C C . GLY B 1 222 ? 7.074 -20.484 -25.016 1 98.62 222 GLY B C 1
ATOM 3680 O O . GLY B 1 222 ? 6.152 -21.281 -24.844 1 98.62 222 GLY B O 1
ATOM 3681 N N . PHE B 1 223 ? 7.367 -19.531 -24.141 1 98.88 223 PHE B N 1
ATOM 3682 C CA . PHE B 1 223 ? 6.52 -19.312 -22.969 1 98.88 223 PHE B CA 1
ATOM 3683 C C . PHE B 1 223 ? 5.387 -18.344 -23.312 1 98.88 223 PHE B C 1
ATOM 3685 O O . PHE B 1 223 ? 5.438 -17.656 -24.328 1 98.88 223 PHE B O 1
ATOM 3692 N N . ASN B 1 224 ? 4.32 -18.391 -22.547 1 98.69 224 ASN B N 1
ATOM 3693 C CA . ASN B 1 224 ? 3.307 -17.344 -22.562 1 98.69 224 ASN B CA 1
ATOM 3694 C C . ASN B 1 224 ? 3.652 -16.219 -21.594 1 98.69 224 ASN B C 1
ATOM 3696 O O . ASN B 1 224 ? 4.473 -16.391 -20.688 1 98.69 224 ASN B O 1
ATOM 3700 N N . VAL B 1 225 ? 3.109 -15.039 -21.797 1 98.62 225 VAL B N 1
ATOM 3701 C CA . VAL B 1 225 ? 3.178 -13.906 -20.891 1 98.62 225 VAL B CA 1
ATOM 3702 C C . VAL B 1 225 ? 1.767 -13.453 -20.516 1 98.62 225 VAL B C 1
ATOM 3704 O O . VAL B 1 225 ? 0.91 -13.305 -21.391 1 98.62 225 VAL B O 1
ATOM 3707 N N . VAL B 1 226 ? 1.575 -13.227 -19.219 1 98.56 226 VAL B N 1
ATOM 3708 C CA . VAL B 1 226 ? 0.235 -12.836 -18.797 1 98.56 226 VAL B CA 1
ATOM 3709 C C . VAL B 1 226 ? -0.132 -11.484 -19.406 1 98.56 226 VAL B C 1
ATOM 3711 O O . VAL B 1 226 ? 0.746 -10.672 -19.703 1 98.56 226 VAL B O 1
ATOM 3714 N N . GLU B 1 227 ? -1.412 -11.266 -19.609 1 96.38 227 GLU B N 1
ATOM 3715 C CA . GLU B 1 227 ? -1.927 -10.016 -20.156 1 96.38 227 GLU B CA 1
ATOM 3716 C C . GLU B 1 227 ? -2.891 -9.344 -19.172 1 96.38 227 GLU B C 1
ATOM 3718 O O . GLU B 1 227 ? -3.625 -10.023 -18.453 1 96.38 227 GLU B O 1
ATOM 3723 N N . ILE B 1 228 ? -2.775 -8.047 -19.094 1 93.56 228 ILE B N 1
ATOM 3724 C CA . ILE B 1 228 ? -3.684 -7.285 -18.234 1 93.56 228 ILE B CA 1
ATOM 3725 C C . ILE B 1 228 ? -5.02 -7.094 -18.953 1 93.56 228 ILE B C 1
ATOM 3727 O O . ILE B 1 228 ? -5.055 -6.707 -20.125 1 93.56 228 ILE B O 1
ATOM 3731 N N . ASN B 1 229 ? -6.094 -7.504 -18.359 1 76.62 229 ASN B N 1
ATOM 3732 C CA . ASN B 1 229 ? -7.422 -7.375 -18.969 1 76.62 229 ASN B CA 1
ATOM 3733 C C . ASN B 1 229 ? -8.164 -6.16 -18.422 1 76.62 229 ASN B C 1
ATOM 3735 O O . ASN B 1 229 ? -7.934 -5.738 -17.281 1 76.62 229 ASN B O 1
#

InterPro domains:
  IPR036866 Ribonuclease Z/Hydroxyacylglutathione hydrolase-like [G3DSA:3.60.15.10] (1-226)
  IPR036866 Ribonuclease Z/Hydroxyacylglutathione hydrolase-like [SSF56281] (1-221)

Organism: Clostridium kluyveri (strain ATCC 8527 / DSM 555 / NBRC 12016 / NCIMB 10680 / K1) (NCBI:txid431943)

Foldseek 3Di:
DQWAWQFFAAPPPPVRAQTKTWHDDPLEIEIEFDAPCRVVSCVVVVVNVSHQAYEYEFFKDDRSRHVCVLVVLQCCCPVVVHAYEYEDQDCVVVVVNVVVPDDDPRSHDYDHDHAQDWDQDPFFIKHWHFAFADPVITGTWIFGCGPNFTEIGGGFHQADDCVVVVDVHQAYEAFEECDDDPPHRGHYPVRVLVVDDQVRQQRYEYGNYHDPVCQVVSVVSPHHYHDHD/DQWAWQFFAAPPPPVRAQTKTWHDDPLEIEIEFDAPCRVVSCVVVVVNVSHQAYEYEFFKDDRSRHVCVLVVLQCCCPVVVHAYEYEDQDCVVVVVNVVVPDDDPRSHDYDHDHAQDWDQDPFFIKHWHFAFADPVITGTWIFGCGPNFTEIGGGFHQADDCVVVVDVHQAYEAEEECDDDPPHRGHYPVRVLVVDDQVRQQRYEYGNYHDPVCQVVSVVSPHHYHDHD

pLDDT: mean 96.97, std 3.11, range [76.12, 98.94]